Protein AF-0000000082077411 (afdb_homodimer)

Secondary structure (DSSP, 8-state):
--HHHHHHHHHHHHHHHHHHHHHHHHH----HHHHHHHHHHHHHHHHHHIIIIIHHHHHHHHHHHHHHHHHTTSGGGGGS-S----S-------------S-HHHHHHHHHHHHHHHHHHHHHHHHHHH-S-TTS---HHHHHHHHHHHHHHHHHHHHHHHHHHHTT-HHHHHHHHHHHHHHHHHHHHHHHHHHHHTT--HHHHHHHHHHHHHHHHHHHHHHHHHHHHH-SSHHHHHHHHHHHHHHHHHHHHHHHHHHHHHHHHHHHHHS-TT--STHHHHHHHHHHHHHHHHHHHHHHHHHHGGG-/--HHHHHHHHHHHHHHHHHHHHHHHHH----HHHHHHHHHHHHHHHHHHIIIIIHHHHHHHHHHHHHHHHHTTSSGGGGS-S----S--------S----S-HHHHHHHHHHHHHHHHHHHHHHHHHHH-S-TTS---HHHHHHHHHHHHHHHHHHHHHHHHHHHTT-HHHHHHHHHHHHHHHHHHHHHHHHHHHHTT--HHHHHHHHHHHHHHHHHHHHHHHHHHHHH-SSHHHHHHHHHHHHHHHHHHHHHHHHHTHHHHHHHHHHHS-TT--STHHHHHHHHHHHHHHHHHHHHHHHHHHGGG-

Organism: Oncorhynchus tshawytscha (NCBI:txid74940)

Sequence (614 aa):
MDEAIAIILISGAMFLGCFLLGLIPLLMKLSEKRLQFVSVFGAGLLCGTALAIVLPEGVELLEESWRVSSCSVAPAAANQNASDVGVGQQLQEEDPPSKGLPARFFIGVSLVVGFILMFLVDQISSYCSGHDPRTGMSNRTSITATLGLVIHAAADGVALGTAVASSQVTVQVVVFLAVILHKAPTAFGLVTFLMQAGVEKKQIQKHLLVFSAAAPVLSIGTYFILNACGGSPQNRLSATGVGMLFSAGTFLYVATVHVLPEISSRGQQSSPHLHGTGSGQLEVLESLTLILGAGLPVLLALGLRDDMDEAIAIILISGAMFLGCFLLGLIPLLMKLSEKRLQFVSVFGAGLLCGTALAIVLPEGVELLEESWRVSSCSVAPAAANQNASDVGVGQQLQEEDPPSKGLPARFFIGVSLVVGFILMFLVDQISSYCSGHDPRTGMSNRTSITATLGLVIHAAADGVALGTAVASSQVTVQVVVFLAVILHKAPTAFGLVTFLMQAGVEKKQIQKHLLVFSAAAPVLSIGTYFILNACGGSPQNRLSATGVGMLFSAGTFLYVATVHVLPEISSRGQQSSPHLHGTGSGQLEVLESLTLILGAGLPVLLALGLRDD

pLDDT: mean 74.46, std 20.49, range [26.95, 95.44]

Nearest PDB structures (foldseek):
  7z6m-assembly1_A-2  TM=7.814E-01  e=2.203E-06  Bordetella bronchiseptica
  6pgi-assembly1_A  TM=8.043E-01  e=4.731E-06  Bordetella bronchiseptica
  7z6n-assembly1_A  TM=7.865E-01  e=4.535E-06  Bordetella bronchiseptica
  5tsa-assembly1_A  TM=7.840E-01  e=1.060E-05  Bordetella bronchiseptica RB50
  8ght-assembly1_B  TM=7.492E-01  e=1.427E-05  Bordetella bronchiseptica

Solvent-accessible surface area (backbone atoms only — not comparable to full-atom values): 30426 Å² total; per-residue (Å²): 128,60,64,67,58,49,47,52,50,52,26,50,49,49,26,51,51,32,41,55,48,25,42,37,71,81,73,42,88,68,62,66,65,60,44,47,51,44,32,34,25,14,20,14,23,26,35,13,32,19,42,26,44,37,33,40,50,13,50,48,32,31,47,50,22,51,49,56,57,61,59,70,66,64,66,74,74,68,73,70,81,82,69,90,72,77,82,79,76,68,72,67,67,69,61,72,70,80,77,56,87,50,67,43,54,56,50,9,47,26,21,44,50,23,27,50,49,50,49,50,40,50,50,55,17,47,65,46,40,70,59,64,67,86,51,66,62,44,76,60,29,58,48,28,46,48,47,30,49,25,52,51,27,27,49,52,6,37,34,51,10,29,27,53,67,66,70,39,66,68,54,32,51,51,50,49,51,23,49,52,42,35,39,32,42,49,34,33,48,52,43,52,50,39,52,73,54,64,50,52,67,71,58,47,50,48,52,45,47,53,36,25,43,28,21,31,52,33,15,51,49,40,32,52,48,48,66,62,69,26,81,44,73,46,52,28,30,34,51,38,9,42,42,24,22,20,30,21,17,32,34,42,44,53,24,38,55,63,38,45,45,60,62,56,48,50,68,62,62,54,64,79,75,79,71,65,85,59,62,66,52,51,52,49,50,47,49,50,38,24,50,49,21,27,44,45,39,45,52,49,59,62,57,60,64,75,107,130,58,66,67,57,50,48,51,50,52,25,47,48,48,26,50,51,31,42,55,46,25,43,37,71,80,73,43,89,67,61,67,64,61,44,48,52,43,31,34,25,13,22,15,22,26,36,13,32,20,42,26,44,38,33,40,50,12,51,49,33,32,46,51,23,52,49,56,57,60,59,68,66,64,63,72,73,66,73,71,82,82,72,88,74,73,82,78,75,67,73,65,67,69,62,68,71,80,78,54,87,49,67,44,53,54,50,8,47,27,22,44,49,23,27,50,48,49,49,52,39,50,49,55,17,48,64,46,41,70,58,66,67,87,51,67,62,44,75,59,30,58,48,28,45,47,48,30,48,26,52,50,26,26,48,53,7,37,33,51,11,26,28,54,66,66,72,40,65,68,53,33,51,52,51,48,53,24,49,53,41,34,38,33,41,49,32,32,47,51,44,52,50,40,52,72,56,64,51,52,68,70,59,47,51,48,53,45,47,52,36,27,43,27,21,31,52,33,14,50,48,41,32,51,48,48,66,62,70,25,79,44,72,45,52,30,30,33,52,39,10,44,42,25,21,19,29,20,17,33,34,42,43,52,22,38,54,64,39,45,45,58,61,55,49,52,69,62,60,54,64,79,74,79,70,66,83,59,63,64,51,51,52,49,50,48,50,49,37,25,50,50,21,28,43,45,40,43,52,49,58,62,57,60,64,74,109

InterPro domains:
  IPR003689 Zinc/iron permease [PF02535] (7-131)
  IPR003689 Zinc/iron permease [PF02535] (141-301)
  IPR045891 Zinc transporter ZIP9 [PTHR16133] (1-303)

Structure (mmCIF, N/CA/C/O backbone):
data_AF-0000000082077411-model_v1
#
loop_
_entity.id
_entity.type
_entity.pdbx_description
1 polymer 'Zinc transporter ZIP9'
#
loop_
_atom_site.group_PDB
_atom_site.id
_atom_site.type_symbol
_atom_site.label_atom_id
_atom_site.label_alt_id
_atom_site.label_comp_id
_atom_site.label_asym_id
_atom_site.label_entity_id
_atom_site.label_seq_id
_atom_site.pdbx_PDB_ins_code
_atom_site.Cartn_x
_atom_site.Cartn_y
_atom_site.Cartn_z
_atom_site.occupancy
_atom_site.B_iso_or_equiv
_atom_site.auth_seq_id
_atom_site.auth_comp_id
_atom_site.auth_asym_id
_atom_site.auth_atom_id
_atom_site.pdbx_PDB_model_num
ATOM 1 N N . MET A 1 1 ? 25.281 14.023 17.328 1 50.5 1 MET A N 1
ATOM 2 C CA . MET A 1 1 ? 26.141 13.492 16.281 1 50.5 1 MET A CA 1
ATOM 3 C C . MET A 1 1 ? 25.844 14.148 14.945 1 50.5 1 MET A C 1
ATOM 5 O O . MET A 1 1 ? 24.688 14.508 14.672 1 50.5 1 MET A O 1
ATOM 9 N N . ASP A 1 2 ? 26.781 14.547 14.25 1 78.06 2 ASP A N 1
ATOM 10 C CA . ASP A 1 2 ? 26.688 15.203 12.953 1 78.06 2 ASP A CA 1
ATOM 11 C C . ASP A 1 2 ? 25.938 14.336 11.945 1 78.06 2 ASP A C 1
ATOM 13 O O . ASP A 1 2 ? 26.172 13.133 11.852 1 78.06 2 ASP A O 1
ATOM 17 N N . GLU A 1 3 ? 24.812 14.68 11.57 1 84.06 3 GLU A N 1
ATOM 18 C CA . GLU A 1 3 ? 23.953 14 10.617 1 84.06 3 GLU A CA 1
ATOM 19 C C . GLU A 1 3 ? 24.75 13.422 9.453 1 84.06 3 GLU A C 1
ATOM 21 O O . GLU A 1 3 ? 24.406 12.375 8.906 1 84.06 3 GLU A O 1
ATOM 26 N N . ALA A 1 4 ? 25.859 14.047 9.18 1 86.19 4 ALA A N 1
ATOM 27 C CA . ALA A 1 4 ? 26.719 13.57 8.094 1 86.19 4 ALA A CA 1
ATOM 28 C C . ALA A 1 4 ? 27.438 12.281 8.484 1 86.19 4 ALA A C 1
ATOM 30 O O . ALA A 1 4 ? 27.547 11.352 7.68 1 86.19 4 ALA A O 1
ATOM 31 N N . ILE A 1 5 ? 27.891 12.25 9.68 1 87 5 ILE A N 1
ATOM 32 C CA . ILE A 1 5 ? 28.562 11.055 10.172 1 87 5 ILE A CA 1
ATOM 33 C C . ILE A 1 5 ? 27.562 9.914 10.312 1 87 5 ILE A C 1
ATOM 35 O O . ILE A 1 5 ? 27.875 8.766 9.992 1 87 5 ILE A O 1
ATOM 39 N N . ALA A 1 6 ? 26.422 10.273 10.734 1 87 6 ALA A N 1
ATOM 40 C CA . ALA A 1 6 ? 25.375 9.266 10.914 1 87 6 ALA A CA 1
ATOM 41 C C . ALA A 1 6 ? 25.047 8.594 9.586 1 87 6 ALA A C 1
ATOM 43 O O . ALA A 1 6 ? 24.938 7.363 9.523 1 87 6 ALA A O 1
ATOM 44 N N . ILE A 1 7 ? 24.906 9.383 8.539 1 90.06 7 ILE A N 1
ATOM 45 C CA . ILE A 1 7 ? 24.516 8.828 7.258 1 90.06 7 ILE A CA 1
ATOM 46 C C . ILE A 1 7 ? 25.625 7.945 6.703 1 90.06 7 ILE A C 1
ATOM 48 O O . ILE A 1 7 ? 25.359 6.91 6.082 1 90.06 7 ILE A O 1
ATOM 52 N N . ILE A 1 8 ? 26.859 8.312 6.93 1 90.56 8 ILE A N 1
ATOM 53 C CA . ILE A 1 8 ? 28 7.539 6.438 1 90.56 8 ILE A CA 1
ATOM 54 C C . ILE A 1 8 ? 28.078 6.215 7.191 1 90.56 8 ILE A C 1
ATOM 56 O O . ILE A 1 8 ? 28.297 5.16 6.586 1 90.56 8 ILE A O 1
ATOM 60 N N . LEU A 1 9 ? 27.859 6.27 8.461 1 88.81 9 LEU A N 1
ATOM 61 C CA . LEU A 1 9 ? 27.922 5.066 9.289 1 88.81 9 LEU A CA 1
ATOM 62 C C . LEU A 1 9 ? 26.781 4.113 8.938 1 88.81 9 LEU A C 1
ATOM 64 O O . LEU A 1 9 ? 27 2.91 8.789 1 88.81 9 LEU A O 1
ATOM 68 N N . ILE A 1 10 ? 25.656 4.695 8.852 1 88.94 10 ILE A N 1
ATOM 69 C CA . ILE A 1 10 ? 24.469 3.893 8.531 1 88.94 10 ILE A CA 1
ATOM 70 C C . ILE A 1 10 ? 24.641 3.27 7.145 1 88.94 10 ILE A C 1
ATOM 72 O O . ILE A 1 10 ? 24.328 2.094 6.945 1 88.94 10 ILE A O 1
ATOM 76 N N . SER A 1 11 ? 25.109 4.07 6.227 1 92 11 SER A N 1
ATOM 77 C CA . SER A 1 11 ? 25.328 3.59 4.867 1 92 11 SER A CA 1
ATOM 78 C C . SER A 1 11 ? 26.391 2.5 4.836 1 92 11 SER A C 1
ATOM 80 O O . SER A 1 11 ? 26.266 1.514 4.109 1 92 11 SER A O 1
ATOM 82 N N . GLY A 1 12 ? 27.406 2.75 5.582 1 90.5 12 GLY A N 1
ATOM 83 C CA . GLY A 1 12 ? 28.438 1.726 5.691 1 90.5 12 GLY A CA 1
ATOM 84 C C . GLY A 1 12 ? 27.922 0.418 6.258 1 90.5 12 GLY A C 1
ATOM 85 O O . GLY A 1 12 ? 28.234 -0.657 5.742 1 90.5 12 GLY A O 1
ATOM 86 N N . ALA A 1 13 ? 27.188 0.523 7.273 1 89.06 13 ALA A N 1
ATOM 87 C CA . ALA A 1 13 ? 26.578 -0.658 7.887 1 89.06 13 ALA A CA 1
ATOM 88 C C . ALA A 1 13 ? 25.672 -1.384 6.898 1 89.06 13 ALA A C 1
ATOM 90 O O . ALA A 1 13 ? 25.656 -2.615 6.844 1 89.06 13 ALA A O 1
ATOM 91 N N . MET A 1 14 ? 24.922 -0.621 6.172 1 88.75 14 MET A N 1
ATOM 92 C CA . MET A 1 14 ? 24.031 -1.194 5.172 1 88.75 14 MET A CA 1
ATOM 93 C C . MET A 1 14 ? 24.812 -1.935 4.094 1 88.75 14 MET A C 1
ATOM 95 O O . MET A 1 14 ? 24.422 -3.02 3.664 1 88.75 14 MET A O 1
ATOM 99 N N . PHE A 1 15 ? 25.875 -1.314 3.697 1 90.44 15 PHE A N 1
ATOM 100 C CA . PHE A 1 15 ? 26.719 -1.931 2.68 1 90.44 15 PHE A CA 1
ATOM 101 C C . PHE A 1 15 ? 27.297 -3.244 3.184 1 90.44 15 PHE A C 1
ATOM 103 O O . PHE A 1 15 ? 27.188 -4.277 2.523 1 90.44 15 PHE A O 1
ATOM 110 N N . LEU A 1 16 ? 27.844 -3.197 4.34 1 89.5 16 LEU A N 1
ATOM 111 C CA . LEU A 1 16 ? 28.5 -4.367 4.91 1 89.5 16 LEU A CA 1
ATOM 112 C C . LEU A 1 16 ? 27.5 -5.473 5.203 1 89.5 16 LEU A C 1
ATOM 114 O O . LEU A 1 16 ? 27.75 -6.645 4.91 1 89.5 16 LEU A O 1
ATOM 118 N N . GLY A 1 17 ? 26.438 -5.117 5.773 1 84.81 17 GLY A N 1
ATOM 119 C CA . GLY A 1 17 ? 25.391 -6.098 6.059 1 84.81 17 GLY A CA 1
ATOM 120 C C . GLY A 1 17 ? 24.891 -6.801 4.816 1 84.81 17 GLY A C 1
ATOM 121 O O . GLY A 1 17 ? 24.797 -8.031 4.781 1 84.81 17 GLY A O 1
ATOM 122 N N . CYS A 1 18 ? 24.562 -6.035 3.814 1 85.25 18 CYS A N 1
ATOM 123 C CA . CYS A 1 18 ? 24.031 -6.594 2.576 1 85.25 18 CYS A CA 1
ATOM 124 C C . CYS A 1 18 ? 25.078 -7.441 1.865 1 85.25 18 CYS A C 1
ATOM 126 O O . CYS A 1 18 ? 24.781 -8.523 1.37 1 85.25 18 CYS A O 1
ATOM 128 N N . PHE A 1 19 ? 26.25 -6.965 1.855 1 87.44 19 PHE A N 1
ATOM 129 C CA . PHE A 1 19 ? 27.312 -7.66 1.145 1 87.44 19 PHE A CA 1
ATOM 130 C C . PHE A 1 19 ? 27.688 -8.953 1.858 1 87.44 19 PHE A C 1
ATOM 132 O O . PHE A 1 19 ? 27.828 -10 1.225 1 87.44 19 PHE A O 1
ATOM 139 N N . LEU A 1 20 ? 27.812 -8.914 3.127 1 85.69 20 LEU A N 1
ATOM 140 C CA . LEU A 1 20 ? 28.203 -10.094 3.893 1 85.69 20 LEU A CA 1
ATOM 141 C C . LEU A 1 20 ? 27.094 -11.141 3.895 1 85.69 20 LEU A C 1
ATOM 143 O O . LEU A 1 20 ? 27.359 -12.328 3.732 1 85.69 20 LEU A O 1
ATOM 147 N N . LEU A 1 21 ? 25.953 -10.727 4.035 1 79.44 21 LEU A N 1
ATOM 148 C CA . LEU A 1 21 ? 24.828 -11.656 4.047 1 79.44 21 LEU A CA 1
ATOM 149 C C . LEU A 1 21 ? 24.609 -12.258 2.662 1 79.44 21 LEU A C 1
ATOM 151 O O . LEU A 1 21 ? 24.172 -13.398 2.543 1 79.44 21 LEU A O 1
ATOM 155 N N . GLY A 1 22 ? 24.828 -11.484 1.633 1 79.88 22 GLY A N 1
ATOM 156 C CA . GLY A 1 22 ? 24.719 -11.984 0.271 1 79.88 22 GLY A CA 1
ATOM 157 C C . GLY A 1 22 ? 25.781 -13.008 -0.076 1 79.88 22 GLY A C 1
ATOM 158 O O . GLY A 1 22 ? 25.609 -13.789 -1.016 1 79.88 22 GLY A O 1
ATOM 159 N N . LEU A 1 23 ? 26.844 -13.023 0.713 1 84.19 23 LEU A N 1
ATOM 160 C CA . LEU A 1 23 ? 27.938 -13.953 0.447 1 84.19 23 LEU A CA 1
ATOM 161 C C . LEU A 1 23 ? 27.672 -15.305 1.103 1 84.19 23 LEU A C 1
ATOM 163 O O . LEU A 1 23 ? 28.312 -16.297 0.776 1 84.19 23 LEU A O 1
ATOM 167 N N . ILE A 1 24 ? 26.719 -15.312 1.907 1 78.88 24 ILE A N 1
ATOM 168 C CA . ILE A 1 24 ? 26.469 -16.5 2.713 1 78.88 24 ILE A CA 1
ATOM 169 C C . ILE A 1 24 ? 26.141 -17.688 1.799 1 78.88 24 ILE A C 1
ATOM 171 O O . ILE A 1 24 ? 26.672 -18.781 1.977 1 78.88 24 ILE A O 1
ATOM 175 N N . PRO A 1 25 ? 25.297 -17.547 0.804 1 72.62 25 PRO A N 1
ATOM 176 C CA . PRO A 1 25 ? 24.984 -18.672 -0.078 1 72.62 25 PRO A CA 1
ATOM 177 C C . PRO A 1 25 ? 26.203 -19.172 -0.846 1 72.62 25 PRO A C 1
ATOM 179 O O . PRO A 1 25 ? 26.234 -20.312 -1.303 1 72.62 25 PRO A O 1
ATOM 182 N N . LEU A 1 26 ? 27.141 -18.297 -1.004 1 74.06 26 LEU A N 1
ATOM 183 C CA . LEU A 1 26 ? 28.375 -18.703 -1.687 1 74.06 26 LEU A CA 1
ATOM 184 C C . LEU A 1 26 ? 29.25 -19.547 -0.766 1 74.06 26 LEU A C 1
ATOM 186 O O . LEU A 1 26 ? 30.094 -20.312 -1.236 1 74.06 26 LEU A O 1
ATOM 190 N N . LEU A 1 27 ? 28.953 -19.328 0.618 1 75.06 27 LEU A N 1
ATOM 191 C CA . LEU A 1 27 ? 29.859 -19.969 1.574 1 75.06 27 LEU A CA 1
ATOM 192 C C . LEU A 1 27 ? 29.188 -21.141 2.266 1 75.06 27 LEU A C 1
ATOM 194 O O . LEU A 1 27 ? 29.844 -22.109 2.662 1 75.06 27 LEU A O 1
ATOM 198 N N . MET A 1 28 ? 27.844 -20.953 2.658 1 71.94 28 MET A N 1
ATOM 199 C CA . MET A 1 28 ? 27.156 -22 3.398 1 71.94 28 MET A CA 1
ATOM 200 C C . MET A 1 28 ? 25.719 -22.141 2.92 1 71.94 28 MET A C 1
ATOM 202 O O . MET A 1 28 ? 25.156 -21.203 2.34 1 71.94 28 MET A O 1
ATOM 206 N N . LYS A 1 29 ? 25.203 -23.344 3.053 1 64.81 29 LYS A N 1
ATOM 207 C CA . LYS A 1 29 ? 23.797 -23.625 2.732 1 64.81 29 LYS A CA 1
ATOM 208 C C . LYS A 1 29 ? 22.875 -23.172 3.869 1 64.81 29 LYS A C 1
ATOM 210 O O . LYS A 1 29 ? 22.922 -23.734 4.965 1 64.81 29 LYS A O 1
ATOM 215 N N . LEU A 1 30 ? 22.547 -21.953 3.885 1 65.31 30 LEU A N 1
ATOM 216 C CA . LEU A 1 30 ? 21.531 -21.562 4.871 1 65.31 30 LEU A CA 1
ATOM 217 C C . LEU A 1 30 ? 20.188 -22.188 4.539 1 65.31 30 LEU A C 1
ATOM 219 O O . LEU A 1 30 ? 19.859 -22.391 3.367 1 65.31 30 LEU A O 1
ATOM 223 N N . SER A 1 31 ? 19.5 -22.547 5.727 1 69.81 31 SER A N 1
ATOM 224 C CA . SER A 1 31 ? 18.188 -23.172 5.531 1 69.81 31 SER A CA 1
ATOM 225 C C . SER A 1 31 ? 17.234 -22.203 4.828 1 69.81 31 SER A C 1
ATOM 227 O O . SER A 1 31 ? 17.109 -21.047 5.211 1 69.81 31 SER A O 1
ATOM 229 N N . GLU A 1 32 ? 16.75 -22.516 3.762 1 70.25 32 GLU A N 1
ATOM 230 C CA . GLU A 1 32 ? 15.758 -21.797 2.967 1 70.25 32 GLU A CA 1
ATOM 231 C C . GLU A 1 32 ? 14.57 -21.359 3.824 1 70.25 32 GLU A C 1
ATOM 233 O O . GLU A 1 32 ? 14.031 -20.281 3.633 1 70.25 32 GLU A O 1
ATOM 238 N N . LYS A 1 33 ? 14.359 -22.156 4.852 1 75 33 LYS A N 1
ATOM 239 C CA . LYS A 1 33 ? 13.211 -21.875 5.699 1 75 33 LYS A CA 1
ATOM 240 C C . LYS A 1 33 ? 13.445 -20.641 6.57 1 75 33 LYS A C 1
ATOM 242 O O . LYS A 1 33 ? 12.562 -19.812 6.727 1 75 33 LYS A O 1
ATOM 247 N N . ARG A 1 34 ? 14.625 -20.578 7.059 1 77.69 34 ARG A N 1
ATOM 248 C CA . ARG A 1 34 ? 14.945 -19.453 7.922 1 77.69 34 ARG A CA 1
ATOM 249 C C . ARG A 1 34 ? 14.953 -18.156 7.129 1 77.69 34 ARG A C 1
ATOM 251 O O . ARG A 1 34 ? 14.484 -17.125 7.613 1 77.69 34 ARG A O 1
ATOM 258 N N . LEU A 1 35 ? 15.375 -18.203 5.965 1 76.88 35 LEU A N 1
ATOM 259 C CA . LEU A 1 35 ? 15.453 -17 5.141 1 76.88 35 LEU A CA 1
ATOM 260 C C . LEU A 1 35 ? 14.062 -16.547 4.711 1 76.88 35 LEU A C 1
ATOM 262 O O . LEU A 1 35 ? 13.82 -15.344 4.555 1 76.88 35 LEU A O 1
ATOM 266 N N . GLN A 1 36 ? 13.289 -17.547 4.621 1 77.25 36 GLN A N 1
ATOM 267 C CA . GLN A 1 36 ? 11.914 -17.219 4.266 1 77.25 36 GLN A CA 1
ATOM 268 C C . GLN A 1 36 ? 11.227 -16.438 5.391 1 77.25 36 GLN A C 1
ATOM 270 O O . GLN A 1 36 ? 10.484 -15.484 5.137 1 77.25 36 GLN A O 1
ATOM 275 N N . PHE A 1 37 ? 11.516 -16.844 6.574 1 81.62 37 PHE A N 1
ATOM 276 C CA . PHE A 1 37 ? 10.922 -16.156 7.715 1 81.62 37 PHE A CA 1
ATOM 277 C C . PHE A 1 37 ? 11.469 -14.734 7.848 1 81.62 37 PHE A C 1
ATOM 279 O O . PHE A 1 37 ? 10.727 -13.805 8.156 1 81.62 37 PHE A O 1
ATOM 286 N N . VAL A 1 38 ? 12.711 -14.617 7.598 1 82.44 38 VAL A N 1
ATOM 287 C CA . VAL A 1 38 ? 13.336 -13.297 7.656 1 82.44 38 VAL A CA 1
ATOM 288 C C . VAL A 1 38 ? 12.75 -12.398 6.562 1 82.44 38 VAL A C 1
ATOM 290 O O . VAL A 1 38 ? 12.5 -11.211 6.789 1 82.44 38 VAL A O 1
ATOM 293 N N . SER A 1 39 ? 12.453 -12.984 5.484 1 81.69 39 SER A N 1
ATOM 294 C CA . SER A 1 39 ? 11.898 -12.242 4.355 1 81.69 39 SER A CA 1
ATOM 295 C C . SER A 1 39 ? 10.484 -11.75 4.656 1 81.69 39 SER A C 1
ATOM 297 O O . SER A 1 39 ? 10.156 -10.594 4.402 1 81.69 39 SER A O 1
ATOM 299 N N . VAL A 1 40 ? 9.758 -12.68 5.254 1 83.5 40 VAL A N 1
ATOM 300 C CA . VAL A 1 40 ? 8.375 -12.352 5.566 1 83.5 40 VAL A CA 1
ATOM 301 C C . VAL A 1 40 ? 8.328 -11.305 6.676 1 83.5 40 VAL A C 1
ATOM 303 O O . VAL A 1 40 ? 7.539 -10.359 6.617 1 83.5 40 VAL A O 1
ATOM 306 N N . PHE A 1 41 ? 9.172 -11.453 7.602 1 87.31 41 PHE A N 1
ATOM 307 C CA . PHE A 1 41 ? 9.266 -10.477 8.68 1 87.31 41 PHE A CA 1
ATOM 308 C C . PHE A 1 41 ? 9.703 -9.117 8.148 1 87.31 41 PHE A C 1
ATOM 310 O O . PHE A 1 41 ? 9.141 -8.086 8.523 1 87.31 41 PHE A O 1
ATOM 317 N N . GLY A 1 42 ? 10.719 -9.148 7.344 1 86.12 42 GLY A N 1
ATOM 318 C CA . GLY A 1 42 ? 11.203 -7.918 6.727 1 86.12 42 GLY A CA 1
ATOM 319 C C . GLY A 1 42 ? 10.141 -7.207 5.906 1 86.12 42 GLY A C 1
ATOM 320 O O . GLY A 1 42 ? 10.031 -5.98 5.957 1 86.12 42 GLY A O 1
ATOM 321 N N . ALA A 1 43 ? 9.375 -7.953 5.176 1 85.12 43 ALA A N 1
ATOM 322 C CA . ALA A 1 43 ? 8.297 -7.387 4.375 1 85.12 43 ALA A CA 1
ATOM 323 C C . ALA A 1 43 ? 7.238 -6.734 5.262 1 85.12 43 ALA A C 1
ATOM 325 O O . ALA A 1 43 ? 6.75 -5.645 4.953 1 85.12 43 ALA A O 1
ATOM 326 N N . GLY A 1 44 ? 6.883 -7.469 6.355 1 87.88 44 GLY A N 1
ATOM 327 C CA . GLY A 1 44 ? 5.969 -6.883 7.32 1 87.88 44 GLY A CA 1
ATOM 328 C C . GLY A 1 44 ? 6.488 -5.598 7.938 1 87.88 44 GLY A C 1
ATOM 329 O O . GLY A 1 44 ? 5.75 -4.621 8.062 1 87.88 44 GLY A O 1
ATOM 330 N N . LEU A 1 45 ? 7.695 -5.629 8.25 1 90.06 45 LEU A N 1
ATOM 331 C CA . LEU A 1 45 ? 8.32 -4.453 8.844 1 90.06 45 LEU A CA 1
ATOM 332 C C . LEU A 1 45 ? 8.312 -3.285 7.859 1 90.06 45 LEU A C 1
ATOM 334 O O . LEU A 1 45 ? 8.062 -2.143 8.25 1 90.06 45 LEU A O 1
ATOM 338 N N . LEU A 1 46 ? 8.594 -3.586 6.672 1 90.44 46 LEU A N 1
ATOM 339 C CA . LEU A 1 46 ? 8.602 -2.562 5.633 1 90.44 46 LEU A CA 1
ATOM 340 C C . LEU A 1 46 ? 7.219 -1.944 5.465 1 90.44 46 LEU A C 1
ATOM 342 O O . LEU A 1 46 ? 7.086 -0.722 5.375 1 90.44 46 LEU A O 1
ATOM 346 N N . CYS A 1 47 ? 6.254 -2.771 5.453 1 90.5 47 CYS A N 1
ATOM 347 C CA . CYS A 1 47 ? 4.875 -2.314 5.316 1 90.5 47 CYS A CA 1
ATOM 348 C C . CYS A 1 47 ? 4.469 -1.448 6.504 1 90.5 47 CYS A C 1
ATOM 350 O O . CYS A 1 47 ? 3.969 -0.337 6.324 1 90.5 47 CYS A O 1
ATOM 352 N N . GLY A 1 48 ? 4.691 -1.972 7.676 1 92.19 48 GLY A N 1
ATOM 353 C CA . GLY A 1 48 ? 4.379 -1.216 8.875 1 92.19 48 GLY A CA 1
ATOM 354 C C . GLY A 1 48 ? 5.129 0.099 8.969 1 92.19 48 GLY A C 1
ATOM 355 O O . GLY A 1 48 ? 4.562 1.115 9.375 1 92.19 48 GLY A O 1
ATOM 356 N N . THR A 1 49 ? 6.359 0.097 8.633 1 91.19 49 THR A N 1
ATOM 357 C CA . THR A 1 49 ? 7.18 1.303 8.648 1 91.19 49 THR A CA 1
ATOM 358 C C . THR A 1 49 ? 6.668 2.326 7.641 1 91.19 49 THR A C 1
ATOM 360 O O . THR A 1 49 ? 6.586 3.518 7.945 1 91.19 49 THR A O 1
ATOM 363 N N . ALA A 1 50 ? 6.316 1.848 6.453 1 93.31 50 ALA A N 1
ATOM 364 C CA . ALA A 1 50 ? 5.797 2.736 5.418 1 93.31 50 ALA A CA 1
ATOM 365 C C . ALA A 1 50 ? 4.508 3.418 5.871 1 93.31 50 ALA A C 1
ATOM 367 O O . ALA A 1 50 ? 4.371 4.637 5.758 1 93.31 50 ALA A O 1
ATOM 368 N N . LEU A 1 51 ? 3.645 2.66 6.512 1 93.5 51 LEU A N 1
ATOM 369 C CA . LEU A 1 51 ? 2.303 3.143 6.816 1 93.5 51 LEU A CA 1
ATOM 370 C C . LEU A 1 51 ? 2.285 3.883 8.148 1 93.5 51 LEU A C 1
ATOM 372 O O . LEU A 1 51 ? 1.595 4.895 8.297 1 93.5 51 LEU A O 1
ATOM 376 N N . ALA A 1 52 ? 3.082 3.426 9.109 1 92.69 52 ALA A N 1
ATOM 377 C CA . ALA A 1 52 ? 2.914 3.92 10.477 1 92.69 52 ALA A CA 1
ATOM 378 C C . ALA A 1 52 ? 3.951 4.992 10.797 1 92.69 52 ALA A C 1
ATOM 380 O O . ALA A 1 52 ? 3.781 5.762 11.75 1 92.69 52 ALA A O 1
ATOM 381 N N . ILE A 1 53 ? 4.98 5.008 10.055 1 90.69 53 ILE A N 1
ATOM 382 C CA . ILE A 1 53 ? 6.055 5.906 10.461 1 90.69 53 ILE A CA 1
ATOM 383 C C . ILE A 1 53 ? 6.418 6.836 9.305 1 90.69 53 ILE A C 1
ATOM 385 O O . ILE A 1 53 ? 6.25 8.055 9.406 1 90.69 53 ILE A O 1
ATOM 389 N N . VAL A 1 54 ? 6.812 6.301 8.18 1 91.38 54 VAL A N 1
ATOM 390 C CA . VAL A 1 54 ? 7.359 7.082 7.078 1 91.38 54 VAL A CA 1
ATOM 391 C C . VAL A 1 54 ? 6.27 7.969 6.484 1 91.38 54 VAL A C 1
ATOM 393 O O . VAL A 1 54 ? 6.484 9.164 6.262 1 91.38 54 VAL A O 1
ATOM 396 N N . LEU A 1 55 ? 5.117 7.383 6.273 1 93.25 55 LEU A N 1
ATOM 397 C CA . LEU A 1 55 ? 4.016 8.102 5.648 1 93.25 55 LEU A CA 1
ATOM 398 C C . LEU A 1 55 ? 3.551 9.258 6.531 1 93.25 55 LEU A C 1
ATOM 400 O O . LEU A 1 55 ? 3.527 10.406 6.09 1 93.25 55 LEU A O 1
ATOM 404 N N . PRO A 1 56 ? 3.232 9.062 7.805 1 90.62 56 PRO A N 1
ATOM 405 C CA . PRO A 1 56 ? 2.799 10.172 8.656 1 90.62 56 PRO A CA 1
ATOM 406 C C . PRO A 1 56 ? 3.871 11.242 8.812 1 90.62 56 PRO A C 1
ATOM 408 O O . PRO A 1 56 ? 3.559 12.438 8.836 1 90.62 56 PRO A O 1
ATOM 411 N N . GLU A 1 57 ? 5.102 10.82 8.898 1 89.62 57 GLU A N 1
ATOM 412 C CA . GLU A 1 57 ? 6.195 11.781 9.016 1 89.62 57 GLU A CA 1
ATOM 413 C C . GLU A 1 57 ? 6.316 12.633 7.754 1 89.62 57 GLU A C 1
ATOM 415 O O . GLU A 1 57 ? 6.523 13.844 7.832 1 89.62 57 GLU A O 1
ATOM 420 N N . GLY A 1 58 ? 6.25 11.969 6.629 1 92 58 GLY A N 1
ATOM 421 C CA . GLY A 1 58 ? 6.293 12.703 5.375 1 92 58 GLY A CA 1
ATOM 422 C C . GLY A 1 58 ? 5.18 13.727 5.242 1 92 58 GLY A C 1
ATOM 423 O O . GLY A 1 58 ? 5.406 14.844 4.77 1 92 58 GLY A O 1
ATOM 424 N N . VAL A 1 59 ? 3.99 13.391 5.656 1 91 59 VAL A N 1
ATOM 425 C CA . VAL A 1 59 ? 2.84 14.289 5.602 1 91 59 VAL A CA 1
ATOM 426 C C . VAL A 1 59 ? 3.074 15.484 6.52 1 91 59 VAL A C 1
ATOM 428 O O . VAL A 1 59 ? 2.807 16.625 6.137 1 91 59 VAL A O 1
ATOM 431 N N . GLU A 1 60 ? 3.564 15.203 7.641 1 88.12 60 GLU A N 1
ATOM 432 C CA . GLU A 1 60 ? 3.809 16.266 8.609 1 88.12 60 GLU A CA 1
ATOM 433 C C . GLU A 1 60 ? 4.836 17.266 8.086 1 88.12 60 GLU A C 1
ATOM 435 O O . GLU A 1 60 ? 4.656 18.484 8.219 1 88.12 60 GLU A O 1
ATOM 440 N N . LEU A 1 61 ? 5.898 16.797 7.57 1 88 61 LEU A N 1
ATOM 441 C CA . LEU A 1 61 ? 6.949 17.656 7.047 1 88 61 LEU A CA 1
ATOM 442 C C . LEU A 1 61 ? 6.43 18.516 5.898 1 88 61 LEU A C 1
ATOM 444 O O . LEU A 1 61 ? 6.758 19.703 5.805 1 88 61 LEU A O 1
ATOM 448 N N . LEU A 1 62 ? 5.648 17.891 5.082 1 88.81 62 LEU A N 1
ATOM 449 C CA . LEU A 1 62 ? 5.078 18.609 3.953 1 88.81 62 LEU A CA 1
ATOM 450 C C . LEU A 1 62 ? 4.102 19.688 4.43 1 88.81 62 LEU A C 1
ATOM 452 O O . LEU A 1 62 ? 4.102 20.797 3.912 1 88.81 62 LEU A O 1
ATOM 456 N N . GLU A 1 63 ? 3.322 19.375 5.434 1 85.69 63 GLU A N 1
ATOM 457 C CA . GLU A 1 63 ? 2.373 20.328 5.984 1 85.69 63 GLU A CA 1
ATOM 458 C C . GLU A 1 63 ? 3.094 21.484 6.68 1 85.69 63 GLU A C 1
ATOM 460 O O . GLU A 1 63 ? 2.664 22.641 6.594 1 85.69 63 GLU A O 1
ATOM 465 N N . GLU A 1 64 ? 4.066 21.094 7.387 1 84.44 64 GLU A N 1
ATOM 466 C CA . GLU A 1 64 ? 4.855 22.125 8.055 1 84.44 64 GLU A CA 1
ATOM 467 C C . GLU A 1 64 ? 5.473 23.094 7.047 1 84.44 64 GLU A C 1
ATOM 469 O O . GLU A 1 64 ? 5.551 24.297 7.301 1 84.44 64 GLU A O 1
ATOM 474 N N . SER A 1 65 ? 5.883 22.562 5.957 1 84.75 65 SER A N 1
ATOM 475 C CA . SER A 1 65 ? 6.453 23.422 4.922 1 84.75 65 SER A CA 1
ATOM 476 C C . SER A 1 65 ? 5.418 24.406 4.387 1 84.75 65 SER A C 1
ATOM 478 O O . SER A 1 65 ? 5.754 25.547 4.043 1 84.75 65 SER A O 1
ATOM 480 N N . TRP A 1 66 ? 4.199 24 4.328 1 79.38 66 TRP A N 1
ATOM 481 C CA . TRP A 1 66 ? 3.129 24.844 3.816 1 79.38 66 TRP A CA 1
ATOM 482 C C . TRP A 1 66 ? 2.705 25.875 4.855 1 79.38 66 TRP A C 1
ATOM 484 O O . TRP A 1 66 ? 2.369 27.016 4.512 1 79.38 66 TRP A O 1
ATOM 494 N N . ARG A 1 67 ? 2.76 25.547 6.121 1 76.38 67 ARG A N 1
ATOM 495 C CA . ARG A 1 67 ? 2.438 26.484 7.195 1 76.38 67 ARG A CA 1
ATOM 496 C C . ARG A 1 67 ? 3.471 27.609 7.277 1 76.38 67 ARG A C 1
ATOM 498 O O . ARG A 1 67 ? 3.119 28.766 7.473 1 76.38 67 ARG A O 1
ATOM 505 N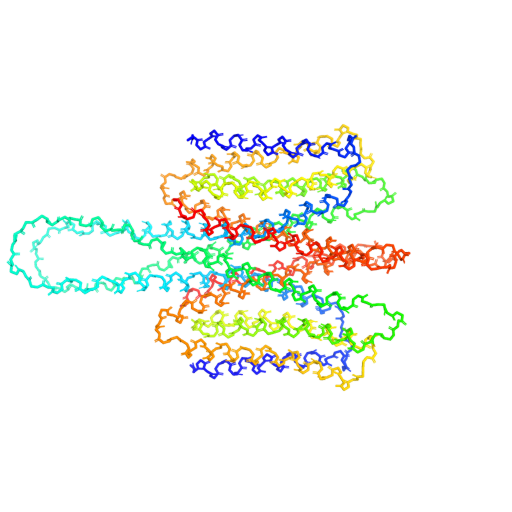 N . VAL A 1 68 ? 4.66 27.234 7.195 1 68.62 68 VAL A N 1
ATOM 506 C CA . VAL A 1 68 ? 5.73 28.234 7.266 1 68.62 68 VAL A CA 1
ATOM 507 C C . VAL A 1 68 ? 5.629 29.188 6.086 1 68.62 68 VAL A C 1
ATOM 509 O O . VAL A 1 68 ? 5.883 30.391 6.227 1 68.62 68 VAL A O 1
ATOM 512 N N . SER A 1 69 ? 5.102 28.688 5.004 1 65.06 69 SER A N 1
ATOM 513 C CA . SER A 1 69 ? 4.922 29.531 3.83 1 65.06 69 SER A CA 1
ATOM 514 C C . SER A 1 69 ? 3.781 30.516 4.031 1 65.06 69 SER A C 1
ATOM 516 O O . SER A 1 69 ? 3.867 31.672 3.596 1 65.06 69 SER A O 1
ATOM 518 N N . SER A 1 70 ? 2.713 30.109 4.727 1 60.12 70 SER A N 1
ATOM 519 C CA . SER A 1 70 ? 1.561 30.984 4.945 1 60.12 70 SER A CA 1
ATOM 520 C C . SER A 1 70 ? 1.869 32.062 5.98 1 60.12 70 SER A C 1
ATOM 522 O O . SER A 1 70 ? 1.357 33.188 5.887 1 60.12 70 SER A O 1
ATOM 524 N N . CYS A 1 71 ? 2.648 31.844 7.055 1 54.06 71 CYS A N 1
ATOM 525 C CA . CYS A 1 71 ? 2.986 32.844 8.07 1 54.06 71 CYS A CA 1
ATOM 526 C C . CYS A 1 71 ? 4.004 33.844 7.539 1 54.06 71 CYS A C 1
ATOM 528 O O . CYS A 1 71 ? 4.086 34.969 8.023 1 54.06 71 CYS A O 1
ATOM 530 N N . SER A 1 72 ? 4.832 33.531 6.809 1 50.25 72 SER A N 1
ATOM 531 C CA . SER A 1 72 ? 5.832 34.5 6.332 1 50.25 72 SER A CA 1
ATOM 532 C C . SER A 1 72 ? 5.207 35.531 5.43 1 50.25 72 SER A C 1
ATOM 534 O O . SER A 1 72 ? 5.816 36.594 5.164 1 50.25 72 SER A O 1
ATOM 536 N N . VAL A 1 73 ? 3.957 35.469 4.988 1 45.12 73 VAL A N 1
ATOM 537 C CA . VAL A 1 73 ? 3.379 36.5 4.16 1 45.12 73 VAL A CA 1
ATOM 538 C C . VAL A 1 73 ? 2.73 37.562 5.051 1 45.12 73 VAL A C 1
ATOM 540 O O . VAL A 1 73 ? 2.498 38.688 4.609 1 45.12 73 VAL A O 1
ATOM 543 N N . ALA A 1 74 ? 2.447 37.531 6.453 1 40.38 74 ALA A N 1
ATOM 544 C CA . ALA A 1 74 ? 1.729 38.594 7.18 1 40.38 74 ALA A CA 1
ATOM 545 C C . ALA A 1 74 ? 2.648 39.75 7.508 1 40.38 74 ALA A C 1
ATOM 547 O O . ALA A 1 74 ? 2.182 40.844 7.902 1 40.38 74 ALA A O 1
ATOM 548 N N . PRO A 1 75 ? 3.926 39.75 7.676 1 39.47 75 PRO A N 1
ATOM 549 C CA . PRO A 1 75 ? 4.465 40.906 8.398 1 39.47 75 PRO A CA 1
ATOM 550 C C . PRO A 1 75 ? 4.312 42.219 7.617 1 39.47 75 PRO A C 1
ATOM 552 O O . PRO A 1 75 ? 4.445 43.312 8.188 1 39.47 75 PRO A O 1
ATOM 555 N N . ALA A 1 76 ? 4.52 42.281 6.371 1 39.44 76 ALA A N 1
ATOM 556 C CA . ALA A 1 76 ? 5.051 43.562 5.953 1 39.44 76 ALA A CA 1
ATOM 557 C C . ALA A 1 76 ? 3.977 44.656 6.012 1 39.44 76 ALA A C 1
ATOM 559 O O . ALA A 1 76 ? 4.273 45.844 5.875 1 39.44 76 ALA A O 1
ATOM 560 N N . ALA A 1 77 ? 2.65 44.375 5.988 1 37.72 77 ALA A N 1
ATOM 561 C CA . ALA A 1 77 ? 1.876 45.562 5.695 1 37.72 77 ALA A CA 1
ATOM 562 C C . ALA A 1 77 ? 1.679 46.406 6.949 1 37.72 77 ALA A C 1
ATOM 564 O O . ALA A 1 77 ? 1.058 47.469 6.898 1 37.72 77 ALA A O 1
ATOM 565 N N . ALA A 1 78 ? 2.129 45.938 8.164 1 35.47 78 ALA A N 1
ATOM 566 C CA . ALA A 1 78 ? 1.632 46.781 9.25 1 35.47 78 ALA A CA 1
ATOM 567 C C . ALA A 1 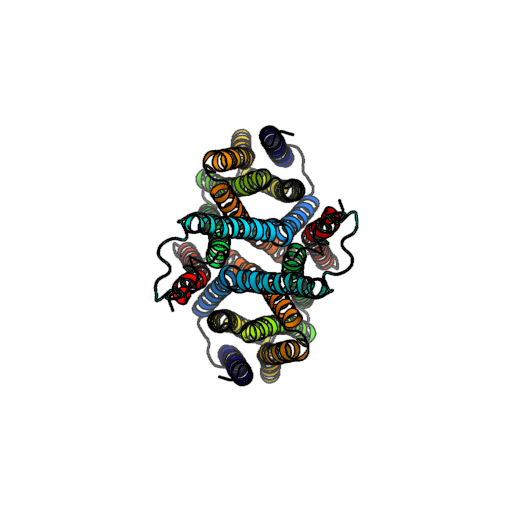78 ? 2.434 48.062 9.352 1 35.47 78 ALA A C 1
ATOM 569 O O . ALA A 1 78 ? 2.107 48.938 10.156 1 35.47 78 ALA A O 1
ATOM 570 N N . ASN A 1 79 ? 3.625 48.156 8.82 1 33.25 79 ASN A N 1
ATOM 571 C CA . ASN A 1 79 ? 4.312 49.344 9.312 1 33.25 79 ASN A CA 1
ATOM 572 C C . ASN A 1 79 ? 3.834 50.594 8.602 1 33.25 79 ASN A C 1
ATOM 574 O O . ASN A 1 79 ? 4.523 51.625 8.602 1 33.25 79 ASN A O 1
ATOM 578 N N . GLN A 1 80 ? 2.957 50.562 7.574 1 31.3 80 GLN A N 1
ATOM 579 C CA . GLN A 1 80 ? 2.752 51.906 7.066 1 31.3 80 GLN A CA 1
ATOM 580 C C . GLN A 1 80 ? 2.029 52.781 8.094 1 31.3 80 GLN A C 1
ATOM 582 O O . GLN A 1 80 ? 1.166 52.281 8.828 1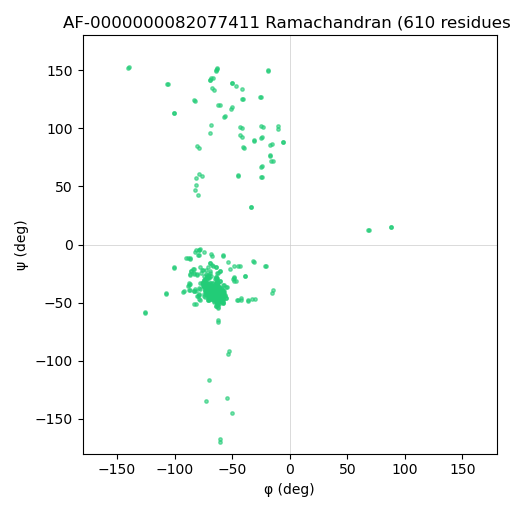 31.3 80 GLN A O 1
ATOM 587 N N . ASN A 1 81 ? 2.463 54.094 8.375 1 31.94 81 ASN A N 1
ATOM 588 C CA . ASN A 1 81 ? 2.135 55.25 9.172 1 31.94 81 ASN A CA 1
ATOM 589 C C . ASN A 1 81 ? 0.65 55.594 9.086 1 31.94 81 ASN A C 1
ATOM 591 O O . ASN A 1 81 ? 0.028 55.406 8.031 1 31.94 81 ASN A O 1
ATOM 595 N N . ALA A 1 82 ? -0.146 55.938 10.172 1 34.34 82 ALA A N 1
ATOM 596 C CA . ALA A 1 82 ? -1.466 56.312 10.656 1 34.34 82 ALA A CA 1
ATOM 597 C C . ALA A 1 82 ? -2 57.531 9.875 1 34.34 82 ALA A C 1
ATOM 599 O O . ALA A 1 82 ? -3.02 58.125 10.242 1 34.34 82 ALA A O 1
ATOM 600 N N . SER A 1 83 ? -1.096 58.312 9.078 1 31.88 83 SER A N 1
ATOM 601 C CA . SER A 1 83 ? -1.714 59.625 8.922 1 31.88 83 SER A CA 1
ATOM 602 C C . SER A 1 83 ? -3.137 59.531 8.383 1 31.88 83 SER A C 1
ATOM 604 O O . SER A 1 83 ? -4.051 60.188 8.875 1 31.88 83 SER A O 1
ATOM 606 N N . ASP A 1 84 ? -3.26 59.656 7.016 1 31.11 84 ASP A N 1
ATOM 607 C CA . ASP A 1 84 ? -4.477 60.156 6.391 1 31.11 84 ASP A CA 1
ATOM 608 C C . ASP A 1 84 ? -5.625 59.156 6.543 1 31.11 84 ASP A C 1
ATOM 610 O O . ASP A 1 84 ? -5.535 58.031 6.074 1 31.11 84 ASP A O 1
ATOM 614 N N . VAL A 1 85 ? -6.5 59.281 7.531 1 30.98 85 VAL A N 1
ATOM 615 C CA . VAL A 1 85 ? -7.609 58.625 8.211 1 30.98 85 VAL A CA 1
ATOM 616 C C . VAL A 1 85 ? -8.664 58.188 7.191 1 30.98 85 VAL A C 1
ATOM 618 O O . VAL A 1 85 ? -9.773 57.781 7.562 1 30.98 85 VAL A O 1
ATOM 621 N N . GLY A 1 86 ? -8.641 58.875 5.91 1 27.28 86 GLY A N 1
ATOM 622 C CA . GLY A 1 86 ? -9.977 58.844 5.324 1 27.28 86 GLY A CA 1
ATOM 623 C C . GLY A 1 86 ? -10.578 57.438 5.305 1 27.28 86 GLY A C 1
ATOM 624 O O . GLY A 1 86 ? -9.914 56.469 5.672 1 27.28 86 GLY A O 1
ATOM 625 N N . VAL A 1 87 ? -11.391 57.188 4.168 1 28.12 87 VAL A N 1
ATOM 626 C CA . VAL A 1 87 ? -12.641 56.5 3.887 1 28.12 87 VAL A CA 1
ATOM 627 C C . VAL A 1 87 ? -12.438 55 4.02 1 28.12 87 VAL A C 1
ATOM 629 O O . VAL A 1 87 ? -13.141 54.344 4.781 1 28.12 87 VAL A O 1
ATOM 632 N N . GLY A 1 88 ? -12.648 54.312 2.799 1 27.34 88 GLY A N 1
ATOM 633 C CA . GLY A 1 88 ? -13.359 53.094 2.422 1 27.34 88 GLY A CA 1
ATOM 634 C C . GLY A 1 88 ? -12.562 51.812 2.67 1 27.34 88 GLY A C 1
ATOM 635 O O . GLY A 1 88 ? -11.633 51.5 1.918 1 27.34 88 GLY A O 1
ATOM 636 N N . GLN A 1 89 ? -12.07 51.656 3.783 1 28.02 89 GLN A N 1
ATOM 637 C CA . GLN A 1 89 ? -11.258 50.469 4.043 1 28.02 89 GLN A CA 1
ATOM 638 C C . GLN A 1 89 ? -11.914 49.188 3.496 1 28.02 89 GLN A C 1
ATOM 640 O O . GLN A 1 89 ? -12.898 48.719 4.055 1 28.02 89 GLN A O 1
ATOM 645 N N . GLN A 1 90 ? -12.133 49.25 2.125 1 27.7 90 GLN A N 1
ATOM 646 C CA . GLN A 1 90 ? -12.625 48.031 1.542 1 27.7 90 GLN A CA 1
ATOM 647 C C . GLN A 1 90 ? -11.922 46.812 2.146 1 27.7 90 GLN A C 1
ATOM 649 O O . GLN A 1 90 ? -10.695 46.719 2.127 1 27.7 90 GLN A O 1
ATOM 654 N N . LEU A 1 91 ? -12.383 46.344 3.25 1 27.89 91 LEU A N 1
ATOM 655 C CA . LEU A 1 91 ? -12.047 45.031 3.768 1 27.89 91 LEU A CA 1
ATOM 656 C C . LEU A 1 91 ? -11.633 44.094 2.637 1 27.89 91 LEU A C 1
ATOM 658 O O . LEU A 1 91 ? -12.453 43.75 1.774 1 27.89 91 LEU A O 1
ATOM 662 N N . GLN A 1 92 ? -10.578 44.5 1.887 1 28.55 92 GLN A N 1
ATOM 663 C CA . GLN A 1 92 ? -10.109 43.5 0.915 1 28.55 92 GLN A CA 1
ATOM 664 C C . GLN A 1 92 ? -10.336 42.094 1.422 1 28.55 92 GLN A C 1
ATOM 666 O O . GLN A 1 92 ? -9.945 41.75 2.543 1 28.55 92 GLN A O 1
ATOM 671 N N . GLU A 1 93 ? -11.469 41.625 1.091 1 30.86 93 GLU A N 1
ATOM 672 C CA . GLU A 1 93 ? -11.781 40.219 1.149 1 30.86 93 GLU A CA 1
ATOM 673 C C . GLU A 1 93 ? -10.516 39.375 1.046 1 30.86 93 GLU A C 1
ATOM 675 O O . GLU A 1 93 ? -9.766 39.469 0.07 1 30.86 93 GLU A O 1
ATOM 680 N N . GLU A 1 94 ? -9.695 39.5 2.096 1 32.16 94 GLU A N 1
ATOM 681 C CA . GLU A 1 94 ? -8.586 38.531 2.139 1 32.16 94 GLU A CA 1
ATOM 682 C C . GLU A 1 94 ? -8.828 37.375 1.199 1 32.16 94 GLU A C 1
ATOM 684 O O . GLU A 1 94 ? -9.891 36.75 1.245 1 32.16 94 GLU A O 1
ATOM 689 N N . ASP A 1 95 ? -8.398 37.656 -0.019 1 32.66 95 ASP A N 1
ATOM 690 C CA . ASP A 1 95 ? -8.391 36.625 -1.047 1 32.66 95 ASP A CA 1
ATOM 691 C C . ASP A 1 95 ? -8.32 35.219 -0.422 1 32.66 95 ASP A C 1
ATOM 693 O O . ASP A 1 95 ? -7.613 35.031 0.566 1 32.66 95 ASP A O 1
ATOM 697 N N . PRO A 1 96 ? -9.422 34.594 -0.391 1 35.56 96 PRO A N 1
ATOM 698 C CA . PRO A 1 96 ? -9.305 33.219 0.065 1 35.56 96 PRO A CA 1
ATOM 699 C C . PRO A 1 96 ? -7.914 32.625 -0.175 1 35.56 96 PRO A C 1
ATOM 701 O O . PRO A 1 96 ? -7.285 32.938 -1.192 1 35.56 96 PRO A O 1
ATOM 704 N N . PRO A 1 97 ? -7.016 32.75 0.82 1 35.44 97 PRO A N 1
ATOM 705 C CA . PRO A 1 97 ? -5.641 32.281 0.62 1 35.44 97 PRO A CA 1
ATOM 706 C C . PRO A 1 97 ? -5.473 31.469 -0.668 1 35.44 97 PRO A C 1
ATOM 708 O O . PRO A 1 97 ? -6.422 30.828 -1.127 1 35.44 97 PRO A O 1
ATOM 711 N N . SER A 1 98 ? -4.934 32.062 -1.692 1 36.16 98 SER A N 1
ATOM 712 C CA . SER A 1 98 ? -4.453 31.469 -2.939 1 36.16 98 SER A CA 1
ATOM 713 C C . SER A 1 98 ? -4.281 29.969 -2.809 1 36.16 98 SER A C 1
ATOM 715 O O . SER A 1 98 ? -3.449 29.484 -2.033 1 36.16 98 SER A O 1
ATOM 717 N N . LYS A 1 99 ? -5.254 29.25 -2.74 1 40.25 99 LYS A N 1
ATOM 718 C CA . LYS A 1 99 ? -5.512 27.828 -2.605 1 40.25 99 LYS A CA 1
ATOM 719 C C . LYS A 1 99 ? -4.445 27 -3.328 1 40.25 99 LYS A C 1
ATOM 721 O O . LYS A 1 99 ? -4.543 26.781 -4.535 1 40.25 99 LYS A O 1
ATOM 726 N N . GLY A 1 100 ? -3.146 27.297 -3.504 1 42.81 100 GLY A N 1
ATOM 727 C CA . GLY A 1 100 ? -2.039 26.531 -4.043 1 42.81 100 GLY A CA 1
ATOM 728 C C . GLY A 1 100 ? -2.303 25.031 -4.055 1 42.81 100 GLY A C 1
ATOM 729 O O . GLY A 1 100 ? -3.314 24.578 -3.521 1 42.81 100 GLY A O 1
ATOM 730 N N . LEU A 1 101 ? -1.664 24.391 -5.062 1 53.28 101 LEU A N 1
ATOM 731 C CA . LEU A 1 101 ? -1.908 22.953 -5.109 1 53.28 101 LEU A CA 1
ATOM 732 C C . LEU A 1 101 ? -1.857 22.344 -3.709 1 53.28 101 LEU A C 1
ATOM 734 O O . LEU A 1 101 ? -0.872 22.516 -2.988 1 53.28 101 LEU A O 1
ATOM 738 N N . PRO A 1 102 ? -2.982 22.172 -2.951 1 63.28 102 PRO A N 1
ATOM 739 C CA . PRO A 1 102 ? -3.094 21.75 -1.553 1 63.28 102 PRO A CA 1
ATOM 740 C C . PRO A 1 102 ? -2.125 20.625 -1.196 1 63.28 102 PRO A C 1
ATOM 742 O O . PRO A 1 102 ? -1.643 19.922 -2.084 1 63.28 102 PRO A O 1
ATOM 745 N N . ALA A 1 103 ? -1.302 20.781 -0.179 1 74.5 103 ALA A N 1
ATOM 746 C CA . ALA A 1 103 ? -0.472 19.766 0.465 1 74.5 103 ALA A CA 1
ATOM 747 C C . ALA A 1 103 ? -1.008 18.359 0.188 1 74.5 103 ALA A C 1
ATOM 749 O O . ALA A 1 103 ? -0.233 17.422 0.019 1 74.5 103 ALA A O 1
ATOM 750 N N . ARG A 1 104 ? -2.297 18.328 -0.223 1 78.44 104 ARG A N 1
ATOM 751 C CA . ARG A 1 104 ? -2.973 17.047 -0.435 1 78.44 104 ARG A CA 1
ATOM 752 C C . ARG A 1 104 ? -2.566 16.422 -1.769 1 78.44 104 ARG A C 1
ATOM 754 O O . ARG A 1 104 ? -2.377 15.211 -1.862 1 78.44 104 ARG A O 1
ATOM 761 N N . PHE A 1 105 ? -2.416 17.266 -2.711 1 81.81 105 PHE A N 1
ATOM 762 C CA . PHE A 1 105 ? -2.066 16.797 -4.043 1 81.81 105 PHE A CA 1
ATOM 763 C C . PHE A 1 105 ? -0.647 16.234 -4.066 1 81.81 105 PHE A C 1
ATOM 765 O O . PHE A 1 105 ? -0.393 15.195 -4.668 1 81.81 105 PHE A O 1
ATOM 772 N N . PHE A 1 106 ? 0.214 16.906 -3.342 1 87.56 106 PHE A N 1
ATOM 773 C CA . PHE A 1 106 ? 1.61 16.5 -3.332 1 87.56 106 PHE A CA 1
ATOM 774 C C . PHE A 1 106 ? 1.783 15.195 -2.549 1 87.56 106 PHE A C 1
ATOM 776 O O . PHE A 1 106 ? 2.645 14.383 -2.875 1 87.56 106 PHE A O 1
ATOM 783 N N . ILE A 1 107 ? 0.976 15.031 -1.553 1 91.12 107 ILE A N 1
ATOM 784 C CA . ILE A 1 107 ? 1.006 13.789 -0.783 1 91.12 107 ILE A CA 1
ATOM 785 C C . ILE A 1 107 ? 0.645 12.617 -1.687 1 91.12 107 ILE A C 1
ATOM 787 O O . ILE A 1 107 ? 1.402 11.648 -1.788 1 91.12 107 ILE A O 1
ATOM 791 N N . GLY A 1 108 ? -0.467 12.789 -2.369 1 91 108 GLY A N 1
ATOM 792 C CA . GLY A 1 108 ? -0.946 11.719 -3.229 1 91 108 GLY A CA 1
ATOM 793 C C . GLY A 1 108 ? -0.026 11.438 -4.402 1 91 108 GLY A C 1
ATOM 794 O O . GLY A 1 108 ? 0.289 10.281 -4.688 1 91 108 GLY A O 1
ATOM 795 N N . VAL A 1 109 ? 0.449 12.422 -5.039 1 92.38 109 VAL A N 1
ATOM 796 C CA . VAL A 1 109 ? 1.277 12.273 -6.234 1 92.38 109 VAL A CA 1
ATOM 797 C C . VAL A 1 109 ? 2.596 11.602 -5.863 1 92.38 109 VAL A C 1
ATOM 799 O O . VAL A 1 109 ? 3.061 10.703 -6.574 1 92.38 109 VAL A O 1
ATOM 802 N N . SER A 1 110 ? 3.195 12.055 -4.793 1 94.44 110 SER A N 1
ATOM 803 C CA . SER A 1 110 ? 4.469 11.477 -4.375 1 94.44 110 SER A CA 1
ATOM 804 C C . SER A 1 110 ? 4.332 9.992 -4.066 1 94.44 110 SER A C 1
ATOM 806 O O . SER A 1 110 ? 5.168 9.188 -4.48 1 94.44 110 SER A O 1
ATOM 808 N N . LEU A 1 111 ? 3.262 9.633 -3.381 1 94.69 111 LEU A N 1
ATOM 809 C CA . LEU A 1 111 ? 3.014 8.242 -3.025 1 94.69 111 LEU A CA 1
ATOM 810 C C . LEU A 1 111 ? 2.805 7.391 -4.273 1 94.69 111 LEU A C 1
ATOM 812 O O . LEU A 1 111 ? 3.414 6.328 -4.414 1 94.69 111 LEU A O 1
ATOM 816 N N . VAL A 1 112 ? 2.002 7.902 -5.195 1 94 112 VAL A N 1
ATOM 817 C CA . VAL A 1 112 ? 1.645 7.148 -6.395 1 94 112 VAL A CA 1
ATOM 818 C C . VAL A 1 112 ? 2.861 7.02 -7.309 1 94 112 VAL A C 1
ATOM 820 O O . VAL A 1 112 ? 3.107 5.953 -7.875 1 94 112 VAL A O 1
ATOM 823 N N . VAL A 1 113 ? 3.582 8.055 -7.434 1 93.75 113 VAL A N 1
ATOM 824 C CA . VAL A 1 113 ? 4.762 8.039 -8.289 1 93.75 113 VAL A CA 1
ATOM 825 C C . VAL A 1 113 ? 5.777 7.027 -7.758 1 93.75 113 VAL A C 1
ATOM 827 O O . VAL A 1 113 ? 6.391 6.285 -8.531 1 93.75 113 VAL A O 1
ATOM 830 N N . GLY A 1 114 ? 6.023 7.074 -6.469 1 92.94 114 GLY A N 1
ATOM 831 C CA . GLY A 1 114 ? 6.895 6.07 -5.883 1 92.94 114 GLY A CA 1
ATOM 832 C C . GLY A 1 114 ? 6.426 4.648 -6.141 1 92.94 114 GLY A C 1
ATOM 833 O O . GLY A 1 114 ? 7.223 3.785 -6.508 1 92.94 114 GLY A O 1
ATOM 834 N N . PHE A 1 115 ? 5.184 4.453 -5.988 1 91.5 115 PHE A N 1
ATOM 835 C CA . PHE A 1 115 ? 4.594 3.137 -6.199 1 91.5 115 PHE A CA 1
ATOM 836 C C . PHE A 1 115 ? 4.742 2.701 -7.652 1 91.5 115 PHE A C 1
ATOM 838 O O . PHE A 1 115 ? 5.172 1.58 -7.93 1 91.5 115 PHE A O 1
ATOM 845 N N . ILE A 1 116 ? 4.41 3.562 -8.555 1 89.5 116 ILE A N 1
ATOM 846 C CA . ILE A 1 116 ? 4.441 3.258 -9.977 1 89.5 116 ILE A CA 1
ATOM 847 C C . ILE A 1 116 ? 5.883 3.035 -10.43 1 89.5 116 ILE A C 1
ATOM 849 O O . ILE A 1 116 ? 6.148 2.184 -11.281 1 89.5 116 ILE A O 1
ATOM 853 N N . LEU A 1 117 ? 6.738 3.764 -9.938 1 89.5 117 LEU A N 1
ATOM 854 C CA . LEU A 1 117 ? 8.141 3.596 -10.297 1 89.5 117 LEU A CA 1
ATOM 855 C C . LEU A 1 117 ? 8.617 2.182 -9.984 1 89.5 117 LEU A C 1
ATOM 857 O O . LEU A 1 117 ? 9.242 1.531 -10.828 1 89.5 117 LEU A O 1
ATOM 861 N N . MET A 1 118 ? 8.367 1.768 -8.82 1 88.69 118 MET A N 1
ATOM 862 C CA . MET A 1 118 ? 8.805 0.43 -8.438 1 88.69 118 MET A CA 1
ATOM 863 C C . MET A 1 118 ? 8.094 -0.636 -9.266 1 88.69 118 MET A C 1
ATOM 865 O O . MET A 1 118 ? 8.68 -1.675 -9.578 1 88.69 118 MET A O 1
ATOM 869 N N . PHE A 1 119 ? 6.906 -0.373 -9.586 1 84.44 119 PHE A N 1
ATOM 870 C CA . PHE A 1 119 ? 6.176 -1.283 -10.461 1 84.44 119 PHE A CA 1
ATOM 871 C C . PHE A 1 119 ? 6.855 -1.388 -11.82 1 84.44 119 PHE A C 1
ATOM 873 O O . PHE A 1 119 ? 7.027 -2.486 -12.352 1 84.44 119 PHE A O 1
ATOM 880 N N . LEU A 1 120 ? 7.191 -0.248 -12.344 1 84.19 120 LEU A N 1
ATOM 881 C CA . LEU A 1 120 ? 7.852 -0.198 -13.648 1 84.19 120 LEU A CA 1
ATOM 882 C C . LEU A 1 120 ? 9.203 -0.897 -13.594 1 84.19 120 LEU A C 1
ATOM 884 O O . LEU A 1 120 ? 9.57 -1.617 -14.531 1 84.19 120 LEU A O 1
ATOM 888 N N . VAL A 1 121 ? 9.922 -0.717 -12.609 1 83.25 121 VAL A N 1
ATOM 889 C CA . VAL A 1 121 ? 11.227 -1.346 -12.43 1 83.25 121 VAL A CA 1
ATOM 890 C C . VAL A 1 121 ? 11.07 -2.863 -12.383 1 83.25 121 VAL A C 1
ATOM 892 O O . VAL A 1 121 ? 11.859 -3.596 -12.984 1 83.25 121 VAL A O 1
ATOM 895 N N . ASP A 1 122 ? 10.086 -3.342 -11.695 1 78.62 122 ASP A N 1
ATOM 896 C CA . ASP A 1 122 ? 9.812 -4.773 -11.586 1 78.62 122 ASP A CA 1
ATOM 897 C C . ASP A 1 122 ? 9.43 -5.363 -12.938 1 78.62 122 ASP A C 1
ATOM 899 O O . ASP A 1 122 ? 9.852 -6.469 -13.281 1 78.62 122 ASP A O 1
ATOM 903 N N . GLN A 1 123 ? 8.633 -4.617 -13.641 1 75.94 123 GLN A N 1
ATOM 904 C CA . GLN A 1 123 ? 8.219 -5.07 -14.961 1 75.94 123 GLN A CA 1
ATOM 905 C C . GLN A 1 123 ? 9.406 -5.168 -15.914 1 75.94 123 GLN A C 1
ATOM 907 O O . GLN A 1 123 ? 9.5 -6.102 -16.719 1 75.94 123 GLN A O 1
ATOM 912 N N . ILE A 1 124 ? 10.219 -4.266 -15.836 1 71.69 124 ILE A N 1
ATOM 913 C CA . ILE A 1 124 ? 11.406 -4.258 -16.688 1 71.69 124 ILE A CA 1
ATOM 914 C C . ILE A 1 124 ? 12.305 -5.43 -16.328 1 71.69 124 ILE A C 1
ATOM 916 O O . ILE A 1 124 ? 12.82 -6.121 -17.203 1 71.69 124 ILE A O 1
ATOM 920 N N . SER A 1 125 ? 12.414 -5.719 -15.047 1 71.44 125 SER A N 1
ATOM 921 C CA . SER A 1 125 ? 13.25 -6.82 -14.586 1 71.44 125 SER A CA 1
ATOM 922 C C . SER A 1 125 ? 12.664 -8.172 -15 1 71.44 125 SER A C 1
ATOM 924 O O . SER A 1 125 ? 13.406 -9.078 -15.383 1 71.44 125 SER A O 1
ATOM 926 N N . SER A 1 126 ? 11.328 -8.328 -14.875 1 68.12 126 SER A N 1
ATOM 927 C CA . SER A 1 126 ? 10.672 -9.578 -15.227 1 68.12 126 SER A CA 1
ATOM 928 C C . SER A 1 126 ? 10.68 -9.812 -16.734 1 68.12 126 SER A C 1
ATOM 930 O O . SER A 1 126 ? 10.844 -10.945 -17.188 1 68.12 126 SER A O 1
ATOM 932 N N . TYR A 1 127 ? 10.352 -8.844 -17.453 1 60.56 127 TYR A N 1
ATOM 933 C CA . TYR A 1 127 ? 10.305 -8.945 -18.906 1 60.56 127 TYR A CA 1
ATOM 934 C C . TYR A 1 127 ? 11.656 -9.375 -19.469 1 60.56 127 TYR A C 1
ATOM 936 O O . TYR A 1 127 ? 11.727 -10.18 -20.406 1 60.56 127 TYR A O 1
ATOM 944 N N . CYS A 1 128 ? 12.562 -8.953 -18.875 1 57.56 128 CYS A N 1
ATOM 945 C CA . CYS A 1 128 ? 13.891 -9.242 -19.406 1 57.56 128 CYS A CA 1
ATOM 946 C C . CYS A 1 128 ? 14.406 -10.578 -18.891 1 57.56 128 CYS A C 1
ATOM 948 O O . CYS A 1 128 ? 15.242 -11.211 -19.531 1 57.56 128 CYS A O 1
ATOM 950 N N . SER A 1 129 ? 13.914 -11.008 -17.703 1 56.59 129 SER A N 1
ATOM 951 C CA . SER A 1 129 ? 14.336 -12.297 -17.156 1 56.59 129 SER A CA 1
ATOM 952 C C . SER A 1 129 ? 13.602 -13.453 -17.828 1 56.59 129 SER A C 1
ATOM 954 O O . SER A 1 129 ? 14.102 -14.578 -17.844 1 56.59 129 SER A O 1
ATOM 956 N N . GLY A 1 130 ? 12.297 -13.508 -18.125 1 49.78 130 GLY A N 1
ATOM 957 C CA . GLY A 1 130 ? 11.516 -14.57 -18.734 1 49.78 130 GLY A CA 1
ATOM 958 C C . GLY A 1 130 ? 12.023 -14.977 -20.109 1 49.78 130 GLY A C 1
ATOM 959 O O . GLY A 1 130 ? 11.477 -15.883 -20.734 1 49.78 130 GLY A O 1
ATOM 960 N N . HIS A 1 131 ? 12.844 -14.383 -20.688 1 47.06 131 HIS A N 1
ATOM 961 C CA . HIS A 1 131 ? 13.281 -14.961 -21.953 1 47.06 131 HIS A CA 1
ATOM 962 C C . HIS A 1 131 ? 13.938 -16.328 -21.734 1 47.06 131 HIS A C 1
ATOM 964 O O . HIS A 1 131 ? 14.445 -16.609 -20.656 1 47.06 131 HIS A O 1
ATOM 970 N N . ASP A 1 132 ? 13.914 -17.359 -22.766 1 42.84 132 ASP A N 1
ATOM 971 C CA . ASP A 1 132 ? 14.094 -18.781 -23.047 1 42.84 132 ASP A CA 1
ATOM 972 C C . ASP A 1 132 ? 15.312 -19.344 -22.328 1 42.84 132 ASP A C 1
ATOM 974 O O . ASP A 1 132 ? 16.438 -18.891 -22.547 1 42.84 132 ASP A O 1
ATOM 978 N N . PRO A 1 133 ? 15.07 -20 -21.266 1 42.78 133 PRO A N 1
ATOM 979 C CA . PRO A 1 133 ? 16.109 -20.812 -20.625 1 42.78 133 PRO A CA 1
ATOM 980 C C . PRO A 1 133 ? 16.938 -21.609 -21.625 1 42.78 133 PRO A C 1
ATOM 982 O O . PRO A 1 133 ? 17.938 -22.219 -21.25 1 42.78 133 PRO A O 1
ATOM 985 N N . ARG A 1 134 ? 16.203 -22.297 -22.578 1 43.94 134 ARG A N 1
ATOM 986 C CA . ARG A 1 134 ? 16.953 -23.219 -23.422 1 43.94 134 ARG A CA 1
ATOM 987 C C . ARG A 1 134 ? 18.25 -22.578 -23.906 1 43.94 134 ARG A C 1
ATOM 989 O O . ARG A 1 134 ? 19.125 -23.281 -24.438 1 43.94 134 ARG A O 1
ATOM 996 N N . THR A 1 135 ? 18.047 -21.422 -24.359 1 43.19 135 THR A N 1
ATOM 997 C CA . THR A 1 135 ? 19.344 -20.875 -24.766 1 43.19 135 THR A CA 1
ATOM 998 C C . THR A 1 135 ? 20.078 -20.266 -23.562 1 43.19 135 THR A C 1
ATOM 1000 O O . THR A 1 135 ? 19.438 -19.781 -22.625 1 43.19 135 THR A O 1
ATOM 1003 N N . GLY A 1 136 ? 21.281 -20.562 -23.125 1 43.62 136 GLY A N 1
ATOM 1004 C CA . GLY A 1 136 ? 22.25 -20.125 -22.125 1 43.62 136 GLY A CA 1
ATOM 1005 C C . GLY A 1 136 ? 21.812 -18.875 -21.391 1 43.62 136 GLY A C 1
ATOM 1006 O O . GLY A 1 136 ? 21.375 -17.906 -22 1 43.62 136 GLY A O 1
ATOM 1007 N N . MET A 1 137 ? 21 -19.094 -20.219 1 51.09 137 MET A N 1
ATOM 1008 C CA . MET A 1 137 ? 20.766 -17.891 -19.438 1 51.09 137 MET A CA 1
ATOM 1009 C C . MET A 1 137 ? 21.766 -16.797 -19.797 1 51.09 137 MET A C 1
ATOM 1011 O O . MET A 1 137 ? 22.969 -16.953 -19.562 1 51.09 137 MET A O 1
ATOM 1015 N N . SER A 1 138 ? 21.5 -16.203 -20.922 1 58.03 138 SER A N 1
ATOM 1016 C CA . SER A 1 138 ? 22.375 -15.211 -21.516 1 58.03 138 SER A CA 1
ATOM 1017 C C . SER A 1 138 ? 22.75 -14.133 -20.5 1 58.03 138 SER A C 1
ATOM 1019 O O . SER A 1 138 ? 22.031 -13.922 -19.516 1 58.03 138 SER A O 1
ATOM 1021 N N . ASN A 1 139 ? 23.938 -13.68 -20.438 1 64.81 139 ASN A N 1
ATOM 1022 C CA . ASN A 1 139 ? 24.484 -12.523 -19.75 1 64.81 139 ASN A CA 1
ATOM 1023 C C . ASN A 1 139 ? 23.469 -11.391 -19.656 1 64.81 139 ASN A C 1
ATOM 1025 O O . ASN A 1 139 ? 23.422 -10.68 -18.641 1 64.81 139 ASN A O 1
ATOM 1029 N N . ARG A 1 140 ? 22.406 -11.523 -20.469 1 65.69 140 ARG A N 1
ATOM 1030 C CA . ARG A 1 140 ? 21.438 -10.438 -20.516 1 65.69 140 ARG A CA 1
ATOM 1031 C C . ARG A 1 140 ? 20.375 -10.586 -19.422 1 65.69 140 ARG A C 1
ATOM 1033 O O . ARG A 1 140 ? 20 -9.609 -18.781 1 65.69 140 ARG A O 1
ATOM 1040 N N . THR A 1 141 ? 19.969 -11.844 -19.219 1 68.88 141 THR A N 1
ATOM 1041 C CA . THR A 1 141 ? 18.953 -12.094 -18.219 1 68.88 141 THR A CA 1
ATOM 1042 C C . THR A 1 141 ? 19.484 -11.789 -16.812 1 68.88 141 THR A C 1
ATOM 1044 O O . THR A 1 141 ? 18.797 -11.188 -16 1 68.88 141 THR A O 1
ATOM 1047 N N . SER A 1 142 ? 20.734 -12.164 -16.656 1 72.75 142 SER A N 1
ATOM 1048 C CA . SER A 1 142 ? 21.375 -11.914 -15.375 1 72.75 142 SER A CA 1
ATOM 1049 C C . SER A 1 142 ? 21.531 -10.422 -15.117 1 72.75 142 SER A C 1
ATOM 1051 O O . SER A 1 142 ? 21.281 -9.945 -14.008 1 72.75 142 SER A O 1
ATOM 1053 N N . ILE A 1 143 ? 21.797 -9.68 -16.094 1 74.81 143 ILE A N 1
ATOM 1054 C CA . ILE A 1 143 ? 22.031 -8.242 -15.961 1 74.81 143 ILE A CA 1
ATOM 1055 C C . ILE A 1 143 ? 20.703 -7.531 -15.672 1 74.81 143 ILE A C 1
ATOM 1057 O O . ILE A 1 143 ? 20.656 -6.602 -14.859 1 74.81 143 ILE A O 1
ATOM 1061 N N . THR A 1 144 ? 19.766 -8.062 -16.25 1 73.44 144 THR A N 1
ATOM 1062 C CA . THR A 1 144 ? 18.484 -7.391 -16.094 1 73.44 144 THR A CA 1
ATOM 1063 C C . THR A 1 144 ? 17.922 -7.617 -14.688 1 73.44 144 THR A C 1
ATOM 1065 O O . THR A 1 144 ? 17.359 -6.703 -14.086 1 73.44 144 THR A O 1
ATOM 1068 N N . ALA A 1 145 ? 18.109 -8.828 -14.227 1 73.56 145 ALA A N 1
ATOM 1069 C CA . ALA A 1 145 ? 17.703 -9.102 -12.852 1 73.56 145 ALA A CA 1
ATOM 1070 C C . ALA A 1 145 ? 18.469 -8.219 -11.867 1 73.56 145 ALA A C 1
ATOM 1072 O O . ALA A 1 145 ? 17.875 -7.676 -10.93 1 73.56 145 ALA A O 1
ATOM 1073 N N . THR A 1 146 ? 19.641 -8.07 -12.164 1 82.06 146 THR A N 1
ATOM 1074 C CA . THR A 1 146 ? 20.484 -7.25 -11.305 1 82.06 146 THR A CA 1
ATOM 1075 C C . THR A 1 146 ? 20.094 -5.781 -11.406 1 82.06 146 THR A C 1
ATOM 1077 O O . THR A 1 146 ? 20.031 -5.078 -10.391 1 82.06 146 THR A O 1
ATOM 1080 N N . LEU A 1 147 ? 19.766 -5.371 -12.547 1 83.38 147 LEU A N 1
ATOM 1081 C CA . LEU A 1 147 ? 19.406 -3.973 -12.742 1 83.38 147 LEU A CA 1
ATOM 1082 C C . LEU A 1 147 ? 18.141 -3.625 -11.961 1 83.38 147 LEU A C 1
ATOM 1084 O O . LEU A 1 147 ? 18.078 -2.58 -11.305 1 83.38 147 LEU A O 1
ATOM 1088 N N . GLY A 1 148 ? 17.219 -4.473 -12.102 1 81.56 148 GLY A N 1
ATOM 1089 C CA . GLY A 1 148 ? 16.016 -4.242 -11.336 1 81.56 148 GLY A CA 1
ATOM 1090 C C . GLY A 1 148 ? 16.266 -4.156 -9.844 1 81.56 148 GLY A C 1
ATOM 1091 O O . GLY A 1 148 ? 15.727 -3.273 -9.164 1 81.56 148 GLY A O 1
ATOM 1092 N N . LEU A 1 149 ? 17.094 -4.961 -9.391 1 85.69 149 LEU A N 1
ATOM 1093 C CA . LEU A 1 149 ? 17.391 -5.008 -7.965 1 85.69 149 LEU A CA 1
ATOM 1094 C C . LEU A 1 149 ? 18.234 -3.801 -7.547 1 85.69 149 LEU A C 1
ATOM 1096 O O . LEU A 1 149 ? 18.078 -3.301 -6.43 1 85.69 149 LEU A O 1
ATOM 1100 N N . VAL A 1 150 ? 19.031 -3.383 -8.453 1 88.81 150 VAL A N 1
ATOM 1101 C CA . VAL A 1 150 ? 19.875 -2.221 -8.172 1 88.81 150 VAL A CA 1
ATOM 1102 C C . VAL A 1 150 ? 19 -0.971 -8.07 1 88.81 150 VAL A C 1
ATOM 1104 O O . VAL A 1 150 ? 19.203 -0.136 -7.188 1 88.81 150 VAL A O 1
ATOM 1107 N N . ILE A 1 151 ? 18.062 -0.825 -8.883 1 87 151 ILE A N 1
ATOM 1108 C CA . ILE A 1 151 ? 17.156 0.315 -8.828 1 87 151 ILE A CA 1
ATOM 1109 C C . ILE A 1 151 ? 16.328 0.254 -7.551 1 87 151 ILE A C 1
ATOM 1111 O O . ILE A 1 151 ? 16.109 1.276 -6.895 1 87 151 ILE A O 1
ATOM 1115 N N . HIS A 1 152 ? 15.984 -0.896 -7.277 1 83.25 152 HIS A N 1
ATOM 1116 C CA . HIS A 1 152 ? 15.289 -1.115 -6.016 1 83.25 152 HIS A CA 1
ATOM 1117 C C . HIS A 1 152 ? 16.141 -0.686 -4.828 1 83.25 152 HIS A C 1
ATOM 1119 O O . HIS A 1 152 ? 15.688 0.062 -3.963 1 83.25 152 HIS A O 1
ATOM 1125 N N . ALA A 1 153 ? 17.328 -1.119 -4.883 1 90.69 153 ALA A N 1
ATOM 1126 C CA . ALA A 1 153 ? 18.266 -0.773 -3.814 1 90.69 153 ALA A CA 1
ATOM 1127 C C . ALA A 1 153 ? 18.5 0.732 -3.764 1 90.69 153 ALA A C 1
ATOM 1129 O O . ALA A 1 153 ? 18.672 1.305 -2.686 1 90.69 153 ALA A O 1
ATOM 1130 N N . ALA A 1 154 ? 18.484 1.307 -4.883 1 91.81 154 ALA A N 1
ATOM 1131 C CA . ALA A 1 154 ? 18.656 2.756 -4.957 1 91.81 154 ALA A CA 1
ATOM 1132 C C . ALA A 1 154 ? 17.484 3.48 -4.297 1 91.81 154 ALA A C 1
ATOM 1134 O O . ALA A 1 154 ? 17.672 4.473 -3.592 1 91.81 154 ALA A O 1
ATOM 1135 N N . ALA A 1 155 ? 16.328 3.002 -4.531 1 90.38 155 ALA A N 1
ATOM 1136 C CA . ALA A 1 155 ? 15.141 3.576 -3.9 1 90.38 155 ALA A CA 1
ATOM 1137 C C . ALA A 1 155 ? 15.219 3.469 -2.381 1 90.38 155 ALA A C 1
ATOM 1139 O O . ALA A 1 155 ? 14.844 4.402 -1.666 1 90.38 155 ALA A O 1
ATOM 1140 N N . ASP A 1 156 ? 15.719 2.355 -1.879 1 91.44 156 ASP A N 1
ATOM 1141 C CA . ASP A 1 156 ? 15.961 2.193 -0.449 1 91.44 156 ASP A CA 1
ATOM 1142 C C . ASP A 1 156 ? 16.922 3.266 0.07 1 91.44 156 ASP A C 1
ATOM 1144 O O . ASP A 1 156 ? 16.75 3.775 1.179 1 91.44 156 ASP A O 1
ATOM 1148 N N . GLY A 1 157 ? 17.938 3.539 -0.709 1 93.94 157 GLY A N 1
ATOM 1149 C CA . GLY A 1 157 ? 18.891 4.574 -0.343 1 93.94 157 GLY A CA 1
ATOM 1150 C C . GLY A 1 157 ? 18.25 5.945 -0.191 1 93.94 157 GLY A C 1
ATOM 1151 O O . GLY A 1 157 ? 18.578 6.691 0.733 1 93.94 157 GLY A O 1
ATOM 1152 N N . VAL A 1 158 ? 17.375 6.227 -1.077 1 92.88 158 VAL A N 1
ATOM 1153 C CA . VAL A 1 158 ? 16.656 7.496 -1.003 1 92.88 158 VAL A CA 1
ATOM 1154 C C . VAL A 1 158 ? 15.859 7.562 0.299 1 92.88 158 VAL A C 1
ATOM 1156 O O . VAL A 1 158 ? 15.852 8.594 0.978 1 92.88 158 VAL A O 1
ATOM 1159 N N . ALA A 1 159 ? 15.234 6.477 0.611 1 92.81 159 ALA A N 1
ATOM 1160 C CA . ALA A 1 159 ? 14.445 6.41 1.841 1 92.81 159 ALA A CA 1
ATOM 1161 C C . ALA A 1 159 ? 15.328 6.656 3.064 1 92.81 159 ALA A C 1
ATOM 1163 O O . ALA A 1 159 ? 14.961 7.426 3.955 1 92.81 159 ALA A O 1
ATOM 1164 N N . LEU A 1 160 ? 16.484 6.047 3.09 1 93 160 LEU A N 1
ATOM 1165 C CA . LEU A 1 160 ? 17.422 6.203 4.207 1 93 160 LEU A CA 1
ATOM 1166 C C . LEU A 1 160 ? 17.953 7.625 4.27 1 93 160 LEU A C 1
ATOM 1168 O O . LEU A 1 160 ? 18.047 8.211 5.352 1 93 160 LEU A O 1
ATOM 1172 N N . GLY A 1 161 ? 18.328 8.164 3.16 1 93.44 161 GLY A N 1
ATOM 1173 C CA . GLY A 1 161 ? 18.812 9.531 3.105 1 93.44 161 GLY A CA 1
ATOM 1174 C C . GLY A 1 161 ? 17.781 10.547 3.588 1 93.44 161 GLY A C 1
ATOM 1175 O O . GLY A 1 161 ? 18.125 11.477 4.32 1 93.44 161 GLY A O 1
ATOM 1176 N N . THR A 1 162 ? 16.562 10.359 3.133 1 92.69 162 THR A N 1
ATOM 1177 C CA . THR A 1 162 ? 15.508 11.266 3.547 1 92.69 162 THR A CA 1
ATOM 1178 C C . THR A 1 162 ? 15.203 11.102 5.035 1 92.69 162 THR A C 1
ATOM 1180 O O . THR A 1 162 ? 14.875 12.078 5.719 1 92.69 162 THR A O 1
ATOM 1183 N N . ALA A 1 163 ? 15.266 9.875 5.52 1 91.69 163 ALA A N 1
ATOM 1184 C CA . ALA A 1 163 ? 15.039 9.609 6.938 1 91.69 163 ALA A CA 1
ATOM 1185 C C . ALA A 1 163 ? 16.062 10.336 7.801 1 91.69 163 ALA A C 1
ATOM 1187 O O . ALA A 1 163 ? 15.727 10.914 8.836 1 91.69 163 ALA A O 1
ATOM 1188 N N . VAL A 1 164 ? 17.328 10.344 7.383 1 90.19 164 VAL A N 1
ATOM 1189 C CA . VAL A 1 164 ? 18.391 11.016 8.133 1 90.19 164 VAL A CA 1
ATOM 1190 C C . VAL A 1 164 ? 18.203 12.531 8.047 1 90.19 164 VAL A C 1
ATOM 1192 O O . VAL A 1 164 ? 18.422 13.242 9.031 1 90.19 164 VAL A O 1
ATOM 1195 N N . ALA A 1 165 ? 17.719 12.992 6.891 1 88.06 165 ALA A N 1
ATOM 1196 C CA . ALA A 1 165 ? 17.5 14.422 6.684 1 88.06 165 ALA A CA 1
ATOM 1197 C C . ALA A 1 165 ? 16.328 14.922 7.543 1 88.06 165 ALA A C 1
ATOM 1199 O O . ALA A 1 165 ? 16.25 16.109 7.84 1 88.06 165 ALA A O 1
ATOM 1200 N N . SER A 1 166 ? 15.375 14.039 7.891 1 85.38 166 SER A N 1
ATOM 1201 C CA . SER A 1 166 ? 14.234 14.422 8.711 1 85.38 166 SER A CA 1
ATOM 1202 C C . SER A 1 166 ? 14.664 14.734 10.141 1 85.38 166 SER A C 1
ATOM 1204 O O . SER A 1 166 ? 13.906 15.328 10.906 1 85.38 166 SER A O 1
ATOM 1206 N N . SER A 1 167 ? 15.812 14.375 10.617 1 80.81 167 SER A N 1
ATOM 1207 C CA . SER A 1 167 ? 16.406 14.633 11.922 1 80.81 167 SER A CA 1
ATOM 1208 C C . SER A 1 167 ? 15.672 13.883 13.023 1 80.81 167 SER A C 1
ATOM 1210 O O . SER A 1 167 ? 15.883 14.156 14.211 1 80.81 167 SER A O 1
ATOM 1212 N N . GLN A 1 168 ? 14.828 12.953 12.695 1 84.25 168 GLN A N 1
ATOM 1213 C CA . GLN A 1 168 ? 14.148 12.125 13.688 1 84.25 168 GLN A CA 1
ATOM 1214 C C . GLN A 1 168 ? 14.812 10.75 13.805 1 84.25 168 GLN A C 1
ATOM 1216 O O . GLN A 1 168 ? 14.734 9.938 12.883 1 84.25 168 GLN A O 1
ATOM 1221 N N . VAL A 1 169 ? 15.398 10.508 14.93 1 83.38 169 VAL A N 1
ATOM 1222 C CA . VAL A 1 169 ? 16.188 9.297 15.156 1 83.38 169 VAL A CA 1
ATOM 1223 C C . VAL A 1 169 ? 15.281 8.07 15.047 1 83.38 169 VAL A C 1
ATOM 1225 O O . VAL A 1 169 ? 15.695 7.031 14.531 1 83.38 169 VAL A O 1
ATOM 1228 N N . THR A 1 170 ? 14.086 8.164 15.492 1 82 170 THR A N 1
ATOM 1229 C CA . THR A 1 170 ? 13.156 7.043 15.43 1 82 170 THR A CA 1
ATOM 1230 C C . THR A 1 170 ? 12.898 6.625 13.984 1 82 170 THR A C 1
ATOM 1232 O O . THR A 1 170 ? 12.906 5.438 13.664 1 82 170 THR A O 1
ATOM 1235 N N . VAL A 1 171 ? 12.703 7.629 13.18 1 85.88 171 VAL A N 1
ATOM 1236 C CA . VAL A 1 171 ? 12.461 7.363 11.766 1 85.88 171 VAL A CA 1
ATOM 1237 C C . VAL A 1 171 ? 13.695 6.715 11.141 1 85.88 171 VAL A C 1
ATOM 1239 O O . VAL A 1 171 ? 13.578 5.754 10.375 1 85.88 171 VAL A O 1
ATOM 1242 N N . GLN A 1 172 ? 14.844 7.191 11.523 1 87.94 172 GLN A N 1
ATOM 1243 C CA . GLN A 1 172 ? 16.109 6.688 10.984 1 87.94 172 GLN A CA 1
ATOM 1244 C C . GLN A 1 172 ? 16.312 5.219 11.344 1 87.94 172 GLN A C 1
ATOM 1246 O O . GLN A 1 172 ? 16.609 4.398 10.477 1 87.94 172 GLN A O 1
ATOM 1251 N N . VAL A 1 173 ? 16.062 4.898 12.547 1 86.88 173 VAL A N 1
ATOM 1252 C CA . VAL A 1 173 ? 16.344 3.555 13.055 1 86.88 173 VAL A CA 1
ATOM 1253 C C . VAL A 1 173 ? 15.344 2.564 12.453 1 86.88 173 VAL A C 1
ATOM 1255 O O . VAL A 1 173 ? 15.727 1.48 12.008 1 86.88 173 VAL A O 1
ATOM 1258 N N . VAL A 1 174 ? 14.133 2.938 12.422 1 87.19 174 VAL A N 1
ATOM 1259 C CA . VAL A 1 174 ? 13.102 2.02 11.961 1 87.19 174 VAL A CA 1
ATOM 1260 C C . VAL A 1 174 ? 13.25 1.782 10.453 1 87.19 174 VAL A C 1
ATOM 1262 O O . VAL A 1 174 ? 13.102 0.653 9.984 1 87.19 174 VAL A O 1
ATOM 1265 N N . VAL A 1 175 ? 13.5 2.852 9.727 1 90.06 175 VAL A N 1
ATOM 1266 C CA . VAL A 1 175 ? 13.711 2.705 8.289 1 90.06 175 VAL A CA 1
ATOM 1267 C C . VAL A 1 175 ? 14.945 1.843 8.031 1 90.06 175 VAL A C 1
ATOM 1269 O O . VAL A 1 175 ? 14.922 0.956 7.176 1 90.06 175 VAL A O 1
ATOM 1272 N N . PHE A 1 176 ? 15.984 2.107 8.812 1 89.12 176 PHE A N 1
ATOM 1273 C CA . PHE A 1 176 ? 17.203 1.32 8.672 1 89.12 176 PHE A CA 1
ATOM 1274 C C . PHE A 1 176 ? 16.922 -0.16 8.906 1 89.12 176 PHE A C 1
ATOM 1276 O O . PHE A 1 176 ? 17.312 -1.006 8.102 1 89.12 176 PHE A O 1
ATOM 1283 N N . LEU A 1 177 ? 16.266 -0.466 9.938 1 87.31 177 LEU A N 1
ATOM 1284 C CA . LEU A 1 177 ? 15.984 -1.854 10.281 1 87.31 177 LEU A CA 1
ATOM 1285 C C . LEU A 1 177 ? 15.094 -2.5 9.227 1 87.31 177 LEU A C 1
ATOM 1287 O O . LEU A 1 177 ? 15.336 -3.637 8.812 1 87.31 177 LEU A O 1
ATOM 1291 N N . ALA A 1 178 ? 14.109 -1.805 8.852 1 87.31 178 ALA A N 1
ATOM 1292 C CA . ALA A 1 178 ? 13.203 -2.322 7.828 1 87.31 178 ALA A CA 1
ATOM 1293 C C . ALA A 1 178 ? 13.945 -2.625 6.531 1 87.31 178 ALA A C 1
ATOM 1295 O O . ALA A 1 178 ? 13.742 -3.676 5.922 1 87.31 178 ALA A O 1
ATOM 1296 N N . VAL A 1 179 ? 14.859 -1.759 6.156 1 88 179 VAL A N 1
ATOM 1297 C CA . VAL A 1 179 ? 15.578 -1.894 4.895 1 88 179 VAL A CA 1
ATOM 1298 C C . VAL A 1 179 ? 16.594 -3.031 4.992 1 88 179 VAL A C 1
ATOM 1300 O O . VAL A 1 179 ? 16.656 -3.887 4.109 1 88 179 VAL A O 1
ATOM 1303 N N . ILE A 1 180 ? 17.312 -3.088 6.059 1 85.12 180 ILE A N 1
ATOM 1304 C CA . ILE A 1 180 ? 18.375 -4.086 6.16 1 85.12 180 ILE A CA 1
ATOM 1305 C C . ILE A 1 180 ? 17.766 -5.48 6.25 1 85.12 180 ILE A C 1
ATOM 1307 O O . ILE A 1 180 ? 18.312 -6.445 5.715 1 85.12 180 ILE A O 1
ATOM 1311 N N . LEU A 1 181 ? 16.719 -5.684 6.926 1 84.62 181 LEU A N 1
ATOM 1312 C CA . LEU A 1 181 ? 16.094 -6.992 7.117 1 84.62 181 LEU A CA 1
ATOM 1313 C C . LEU A 1 181 ? 15.516 -7.516 5.809 1 84.62 181 LEU A C 1
ATOM 1315 O O . LEU A 1 181 ? 15.508 -8.727 5.566 1 84.62 181 LEU A O 1
ATOM 1319 N N . HIS A 1 182 ? 15.016 -6.613 5.07 1 80.94 182 HIS A N 1
ATOM 1320 C CA . HIS A 1 182 ? 14.453 -7.0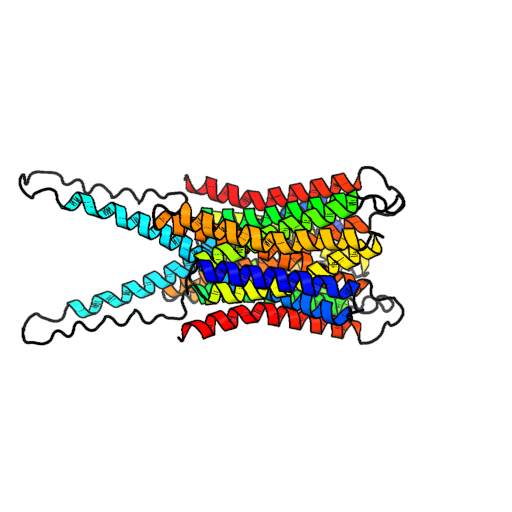98 3.818 1 80.94 182 HIS A CA 1
ATOM 1321 C C . HIS A 1 182 ? 15.531 -7.254 2.75 1 80.94 182 HIS A C 1
ATOM 1323 O O . HIS A 1 182 ? 15.383 -8.07 1.833 1 80.94 182 HIS A O 1
ATOM 1329 N N . LYS A 1 183 ? 16.609 -6.551 2.846 1 86.25 183 LYS A N 1
ATOM 1330 C CA . LYS A 1 183 ? 17.688 -6.621 1.87 1 86.25 183 LYS A CA 1
ATOM 1331 C C . LYS A 1 183 ? 18.453 -7.938 1.997 1 86.25 183 LYS A C 1
ATOM 1333 O O . LYS A 1 183 ? 18.969 -8.453 1.007 1 86.25 183 LYS A O 1
ATOM 1338 N N . ALA A 1 184 ? 18.438 -8.461 3.168 1 81.06 184 ALA A N 1
ATOM 1339 C CA . ALA A 1 184 ? 19.188 -9.695 3.387 1 81.06 184 ALA A CA 1
ATOM 1340 C C . ALA A 1 184 ? 18.641 -10.828 2.523 1 81.06 184 ALA A C 1
ATOM 1342 O O . ALA A 1 184 ? 19.375 -11.422 1.73 1 81.06 184 ALA A O 1
ATOM 1343 N N . PRO A 1 185 ? 17.422 -11.109 2.57 1 77.31 185 PRO A N 1
ATOM 1344 C CA . PRO A 1 185 ? 16.891 -12.156 1.703 1 77.31 185 PRO A CA 1
ATOM 1345 C C . PRO A 1 185 ? 17.016 -11.82 0.22 1 77.31 185 PRO A C 1
ATOM 1347 O O . PRO A 1 185 ? 17.188 -12.719 -0.609 1 77.31 185 PRO A O 1
ATOM 1350 N N . THR A 1 186 ? 16.938 -10.586 -0.1 1 81.94 186 THR A N 1
ATOM 1351 C CA . THR A 1 186 ? 17.047 -10.172 -1.495 1 81.94 186 THR A CA 1
ATOM 1352 C C . THR A 1 186 ? 18.453 -10.414 -2.02 1 81.94 186 THR A C 1
ATOM 1354 O O . THR A 1 186 ? 18.625 -10.875 -3.148 1 81.94 186 THR A O 1
ATOM 1357 N N . ALA A 1 187 ? 19.422 -10.07 -1.23 1 85.12 187 ALA A N 1
ATOM 1358 C CA . ALA A 1 187 ? 20.812 -10.344 -1.604 1 85.12 187 ALA A CA 1
ATOM 1359 C C . ALA A 1 187 ? 21.047 -11.836 -1.771 1 85.12 187 ALA A C 1
ATOM 1361 O O . ALA A 1 187 ? 21.688 -12.266 -2.73 1 85.12 187 ALA A O 1
ATOM 1362 N N . PHE A 1 188 ? 20.484 -12.547 -0.896 1 80.38 188 PHE A N 1
ATOM 1363 C CA . PHE A 1 188 ? 20.578 -14 -0.96 1 80.38 188 PHE A CA 1
ATOM 1364 C C . PHE A 1 188 ? 19.922 -14.531 -2.229 1 80.38 188 PHE A C 1
ATOM 1366 O O . PHE A 1 188 ? 20.484 -15.398 -2.908 1 80.38 188 PHE A O 1
ATOM 1373 N N . GLY A 1 189 ? 18.797 -14.008 -2.482 1 79.25 189 GLY A N 1
ATOM 1374 C CA . GLY A 1 189 ? 18.078 -14.414 -3.676 1 79.25 189 GLY A CA 1
ATOM 1375 C C . GLY A 1 189 ? 18.812 -14.094 -4.961 1 79.25 189 GLY A C 1
ATOM 1376 O O . GLY A 1 189 ? 18.828 -14.891 -5.898 1 79.25 189 GLY A O 1
ATOM 1377 N N . LEU A 1 190 ? 19.375 -13.008 -5.012 1 83.38 190 LEU A N 1
ATOM 1378 C CA . LEU A 1 190 ? 20.125 -12.609 -6.195 1 83.38 190 LEU A CA 1
ATOM 1379 C C . LEU A 1 190 ? 21.297 -13.562 -6.445 1 83.38 190 LEU A C 1
ATOM 1381 O O . LEU A 1 190 ? 21.469 -14.055 -7.566 1 83.38 190 LEU A O 1
ATOM 1385 N N . VAL A 1 191 ? 22.016 -13.875 -5.449 1 85.5 191 VAL A N 1
ATOM 1386 C CA . VAL A 1 191 ? 23.188 -14.734 -5.578 1 85.5 191 VAL A CA 1
ATOM 1387 C C . VAL A 1 191 ? 22.75 -16.141 -5.949 1 85.5 191 VAL A C 1
ATOM 1389 O O . VAL A 1 191 ? 23.344 -16.766 -6.832 1 85.5 191 VAL A O 1
ATOM 1392 N N . THR A 1 192 ? 21.734 -16.578 -5.297 1 79.88 192 THR A N 1
ATOM 1393 C CA . THR A 1 192 ? 21.219 -17.906 -5.594 1 79.88 192 THR A CA 1
ATOM 1394 C C . THR A 1 192 ? 20.75 -18 -7.043 1 79.88 192 THR A C 1
ATOM 1396 O O . THR A 1 192 ? 21.016 -18.984 -7.73 1 79.88 192 THR A O 1
ATOM 1399 N N . PHE A 1 193 ? 20.141 -17.062 -7.395 1 76.31 193 PHE A N 1
ATOM 1400 C CA . PHE A 1 193 ? 19.641 -17 -8.758 1 76.31 193 PHE A CA 1
ATOM 1401 C C . PHE A 1 193 ? 20.797 -17.016 -9.758 1 76.31 193 PHE A C 1
ATOM 1403 O O . PHE A 1 193 ? 20.766 -17.75 -10.742 1 76.31 193 PHE A O 1
ATOM 1410 N N . LEU A 1 194 ? 21.781 -16.219 -9.555 1 83.44 194 LEU A N 1
ATOM 1411 C CA . LEU A 1 194 ? 22.922 -16.125 -10.453 1 83.44 194 LEU A CA 1
ATOM 1412 C C . LEU A 1 194 ? 23.734 -17.422 -10.445 1 83.44 194 LEU A C 1
ATOM 1414 O O . LEU A 1 194 ? 24.25 -17.844 -11.484 1 83.44 194 LEU A O 1
ATOM 1418 N N . MET A 1 195 ? 23.75 -18.047 -9.297 1 83.81 195 MET A N 1
ATOM 1419 C CA . MET A 1 195 ? 24.422 -19.344 -9.195 1 83.81 195 MET A CA 1
ATOM 1420 C C . MET A 1 195 ? 23.703 -20.406 -10.031 1 83.81 195 MET A C 1
ATOM 1422 O O . MET A 1 195 ? 24.328 -21.188 -10.742 1 83.81 195 MET A O 1
ATOM 1426 N N . GLN A 1 196 ? 22.438 -20.328 -9.953 1 78.25 196 GLN A N 1
ATOM 1427 C CA . GLN A 1 196 ? 21.625 -21.281 -10.695 1 78.25 196 GLN A CA 1
ATOM 1428 C C . GLN A 1 196 ? 21.703 -21.016 -12.195 1 78.25 196 GLN A C 1
ATOM 1430 O O . GLN A 1 196 ? 21.562 -21.953 -13 1 78.25 196 GLN A O 1
ATOM 1435 N N . ALA A 1 197 ? 21.922 -19.797 -12.5 1 77.12 197 ALA A N 1
ATOM 1436 C CA . ALA A 1 197 ? 22.031 -19.406 -13.906 1 77.12 197 ALA A CA 1
ATOM 1437 C C . ALA A 1 197 ? 23.406 -19.75 -14.461 1 77.12 197 ALA A C 1
ATOM 1439 O O . ALA A 1 197 ? 23.672 -19.578 -15.656 1 77.12 197 ALA A O 1
ATOM 1440 N N . GLY A 1 198 ? 24.312 -20.156 -13.555 1 83.38 198 GLY A N 1
ATOM 1441 C CA . GLY A 1 198 ? 25.625 -20.609 -13.984 1 83.38 198 GLY A CA 1
ATOM 1442 C C . GLY A 1 198 ? 26.625 -19.484 -14.109 1 83.38 198 GLY A C 1
ATOM 1443 O O . GLY A 1 198 ? 27.609 -19.594 -14.836 1 83.38 198 GLY A O 1
ATOM 1444 N N . VAL A 1 199 ? 26.297 -18.391 -13.547 1 86.38 199 VAL A N 1
ATOM 1445 C CA . VAL A 1 199 ? 27.219 -17.25 -13.586 1 86.38 199 VAL A CA 1
ATOM 1446 C C . VAL A 1 199 ? 28.438 -17.547 -12.719 1 86.38 199 VAL A C 1
ATOM 1448 O O . VAL A 1 199 ? 28.328 -18.203 -11.68 1 86.38 199 VAL A O 1
ATOM 1451 N N . GLU A 1 200 ? 29.531 -17.109 -13.234 1 90.62 200 GLU A N 1
ATOM 1452 C CA . GLU A 1 200 ? 30.781 -17.328 -12.516 1 90.62 200 GLU A CA 1
ATOM 1453 C C . GLU A 1 200 ? 30.797 -16.594 -11.18 1 90.62 200 GLU A C 1
ATOM 1455 O O . GLU A 1 200 ? 30.203 -15.523 -11.055 1 90.62 200 GLU A O 1
ATOM 1460 N N . LYS A 1 201 ? 31.484 -17.141 -10.227 1 89.75 201 LYS A N 1
ATOM 1461 C CA . LYS A 1 201 ? 31.547 -16.625 -8.867 1 89.75 201 LYS A CA 1
ATOM 1462 C C . LYS A 1 201 ? 32.031 -15.188 -8.844 1 89.75 201 LYS A C 1
ATOM 1464 O O . LYS A 1 201 ? 31.484 -14.344 -8.133 1 89.75 201 LYS A O 1
ATOM 1469 N N . LYS A 1 202 ? 33.031 -14.922 -9.602 1 92 202 LYS A N 1
ATOM 1470 C CA . LYS A 1 202 ? 33.594 -13.57 -9.641 1 92 202 LYS A CA 1
ATOM 1471 C C . LYS A 1 202 ? 32.562 -12.57 -10.156 1 92 202 LYS A C 1
ATOM 1473 O O . LYS A 1 202 ? 32.469 -11.453 -9.656 1 92 202 LYS A O 1
ATOM 1478 N N . GLN A 1 203 ? 31.844 -12.969 -11.117 1 90.94 203 GLN A N 1
ATOM 1479 C CA . GLN A 1 203 ? 30.797 -12.109 -11.664 1 90.94 203 GLN A CA 1
ATOM 1480 C C . GLN A 1 203 ? 29.656 -11.93 -10.672 1 90.94 203 GLN A C 1
ATOM 1482 O O . GLN A 1 203 ? 29.062 -10.852 -10.586 1 90.94 203 GLN A O 1
ATOM 1487 N N . ILE A 1 204 ? 29.375 -12.953 -9.961 1 90.81 204 ILE A N 1
ATOM 1488 C CA . ILE A 1 204 ? 28.328 -12.875 -8.945 1 90.81 204 ILE A CA 1
ATOM 1489 C C . ILE A 1 204 ? 28.719 -11.859 -7.875 1 90.81 204 ILE A C 1
ATOM 1491 O O . ILE A 1 204 ? 27.891 -11.07 -7.43 1 90.81 204 ILE A O 1
ATOM 1495 N N . GLN A 1 205 ? 29.938 -11.914 -7.488 1 92.12 205 GLN A N 1
ATOM 1496 C CA . GLN A 1 205 ? 30.438 -10.977 -6.488 1 92.12 205 GLN A CA 1
ATOM 1497 C C . GLN A 1 205 ? 30.328 -9.539 -6.984 1 92.12 205 GLN A C 1
ATOM 1499 O O . GLN A 1 205 ? 30.047 -8.625 -6.207 1 92.12 205 GLN A O 1
ATOM 1504 N N . LYS A 1 206 ? 30.547 -9.336 -8.227 1 92.25 206 LYS A N 1
ATOM 1505 C CA . LYS A 1 206 ? 30.422 -8 -8.797 1 92.25 206 LYS A CA 1
ATOM 1506 C C . LYS A 1 206 ? 28.969 -7.52 -8.758 1 92.25 206 LYS A C 1
ATOM 1508 O O . LYS A 1 206 ? 28.703 -6.367 -8.414 1 92.25 206 LYS A O 1
ATOM 1513 N N . HIS A 1 207 ? 28.109 -8.391 -9.164 1 90.56 207 HIS A N 1
ATOM 1514 C CA . HIS A 1 207 ? 26.688 -8.07 -9.102 1 90.56 207 HIS A CA 1
ATOM 1515 C C . HIS A 1 207 ? 26.266 -7.727 -7.676 1 90.56 207 HIS A C 1
ATOM 1517 O O . HIS A 1 207 ? 25.531 -6.758 -7.461 1 90.56 207 HIS A O 1
ATOM 1523 N N . LEU A 1 208 ? 26.781 -8.547 -6.785 1 91.81 208 LEU A N 1
ATOM 1524 C CA . LEU A 1 208 ? 26.453 -8.336 -5.379 1 91.81 208 LEU A CA 1
ATOM 1525 C C . LEU A 1 208 ? 27.031 -7.02 -4.879 1 91.81 208 LEU A C 1
ATOM 1527 O O . LEU A 1 208 ? 26.406 -6.316 -4.09 1 91.81 208 LEU A O 1
ATOM 1531 N N . LEU A 1 209 ? 28.188 -6.688 -5.34 1 92.94 209 LEU A N 1
ATOM 1532 C CA . LEU A 1 209 ? 28.828 -5.434 -4.957 1 92.94 209 LEU A CA 1
ATOM 1533 C C . LEU A 1 209 ? 28.016 -4.238 -5.441 1 92.94 209 LEU A C 1
ATOM 1535 O O . LEU A 1 209 ? 27.781 -3.293 -4.684 1 92.94 209 LEU A O 1
ATOM 1539 N N . VAL A 1 210 ? 27.641 -4.281 -6.652 1 92.62 210 VAL A N 1
ATOM 1540 C CA . VAL A 1 210 ? 26.859 -3.195 -7.234 1 92.62 210 VAL A CA 1
ATOM 1541 C C . VAL A 1 210 ? 25.531 -3.062 -6.492 1 92.62 210 VAL A C 1
ATOM 1543 O O . VAL A 1 210 ? 25.109 -1.953 -6.168 1 92.62 210 VAL A O 1
ATOM 1546 N N . PHE A 1 211 ? 24.938 -4.168 -6.23 1 91.44 211 PHE A N 1
ATOM 1547 C CA . PHE A 1 211 ? 23.672 -4.195 -5.504 1 91.44 211 PHE A CA 1
ATOM 1548 C C . PHE A 1 211 ? 23.844 -3.602 -4.109 1 91.44 211 PHE A C 1
ATOM 1550 O O . PHE A 1 211 ? 23.031 -2.764 -3.688 1 91.44 211 PHE A O 1
ATOM 1557 N N . SER A 1 212 ? 24.891 -3.986 -3.434 1 92.69 212 SER A N 1
ATOM 1558 C CA . SER A 1 212 ? 25.125 -3.566 -2.055 1 92.69 212 SER A CA 1
ATOM 1559 C C . SER A 1 212 ? 25.516 -2.096 -1.982 1 92.69 212 SER A C 1
ATOM 1561 O O . SER A 1 212 ? 25.266 -1.428 -0.979 1 92.69 212 SER A O 1
ATOM 1563 N N . ALA A 1 213 ? 26.094 -1.569 -3.025 1 94.12 213 ALA A N 1
ATOM 1564 C CA . ALA A 1 213 ? 26.578 -0.195 -3.035 1 94.12 213 ALA A CA 1
ATOM 1565 C C . ALA A 1 213 ? 25.469 0.782 -3.416 1 94.12 213 ALA A C 1
ATOM 1567 O O . ALA A 1 213 ? 25.562 1.974 -3.109 1 94.12 213 ALA A O 1
ATOM 1568 N N . ALA A 1 214 ? 24.484 0.386 -4.07 1 93.56 214 ALA A N 1
ATOM 1569 C CA . ALA A 1 214 ? 23.438 1.254 -4.625 1 93.56 214 ALA A CA 1
ATOM 1570 C C . ALA A 1 214 ? 22.75 2.053 -3.521 1 93.56 214 ALA A C 1
ATOM 1572 O O . ALA A 1 214 ? 22.625 3.275 -3.621 1 93.56 214 ALA A O 1
ATOM 1573 N N . ALA A 1 215 ? 22.344 1.364 -2.459 1 93.5 215 ALA A N 1
ATOM 1574 C CA . ALA A 1 215 ? 21.609 2.023 -1.384 1 93.5 215 ALA A CA 1
ATOM 1575 C C . ALA A 1 215 ? 22.5 3.031 -0.653 1 93.5 215 ALA A C 1
ATOM 1577 O O . ALA A 1 215 ? 22.109 4.188 -0.464 1 93.5 215 ALA A O 1
ATOM 1578 N N . PRO A 1 216 ? 23.75 2.645 -0.301 1 93.75 216 PRO A N 1
ATOM 1579 C CA . PRO A 1 216 ? 24.641 3.596 0.374 1 93.75 216 PRO A CA 1
ATOM 1580 C C . PRO A 1 216 ? 24.953 4.816 -0.485 1 93.75 216 PRO A C 1
ATOM 1582 O O . PRO A 1 216 ? 24.922 5.949 0.007 1 93.75 216 PRO A O 1
ATOM 1585 N N . VAL A 1 217 ? 25.188 4.633 -1.707 1 94.31 217 VAL A N 1
ATOM 1586 C CA . VAL A 1 217 ? 25.547 5.73 -2.602 1 94.31 217 VAL A CA 1
ATOM 1587 C C . VAL A 1 217 ? 24.375 6.699 -2.721 1 94.31 217 VAL A C 1
ATOM 1589 O O . VAL A 1 217 ? 24.547 7.914 -2.586 1 94.31 217 VAL A O 1
ATOM 1592 N N . LEU A 1 218 ? 23.203 6.18 -2.928 1 94 218 LEU A N 1
ATOM 1593 C CA . LEU A 1 218 ? 22.047 7.043 -3.115 1 94 218 LEU A CA 1
ATOM 1594 C C . LEU A 1 218 ? 21.594 7.656 -1.789 1 94 218 LEU A C 1
ATOM 1596 O O . LEU A 1 218 ? 21.031 8.75 -1.763 1 94 218 LEU A O 1
ATOM 1600 N N . SER A 1 219 ? 21.812 6.902 -0.705 1 95.25 219 SER A N 1
ATOM 1601 C CA . SER A 1 219 ? 21.484 7.469 0.6 1 95.25 219 SER A CA 1
ATOM 1602 C C . SER A 1 219 ? 22.328 8.703 0.891 1 95.25 219 SER A C 1
ATOM 1604 O O . SER A 1 219 ? 21.797 9.742 1.287 1 95.25 219 SER A O 1
ATOM 1606 N N . ILE A 1 220 ? 23.625 8.57 0.69 1 94.06 220 ILE A N 1
ATOM 1607 C CA . ILE A 1 220 ? 24.547 9.688 0.905 1 94.06 220 ILE A CA 1
ATOM 1608 C C . ILE A 1 220 ? 24.219 10.82 -0.065 1 94.06 220 ILE A C 1
ATOM 1610 O O . ILE A 1 220 ? 24.125 11.977 0.338 1 94.06 220 ILE A O 1
ATOM 1614 N N . GLY A 1 221 ? 24.031 10.477 -1.31 1 94.44 221 GLY A N 1
ATOM 1615 C CA . GLY A 1 221 ? 23.672 11.469 -2.303 1 94.44 221 GLY A CA 1
ATOM 1616 C C . GLY A 1 221 ? 22.391 12.219 -1.963 1 94.44 221 GLY A C 1
ATOM 1617 O O . GLY A 1 221 ? 22.344 13.445 -2.074 1 94.44 221 GLY A O 1
ATOM 1618 N N . THR A 1 222 ? 21.406 11.5 -1.6 1 93.38 222 THR A N 1
ATOM 1619 C CA . THR A 1 222 ? 20.109 12.094 -1.259 1 93.38 222 THR A CA 1
ATOM 1620 C C . THR A 1 222 ? 20.25 13.047 -0.074 1 93.38 222 THR A C 1
ATOM 1622 O O . THR A 1 222 ? 19.719 14.156 -0.099 1 93.38 222 THR A O 1
ATOM 1625 N N . TYR A 1 223 ? 20.938 12.641 0.94 1 91.69 223 TYR A N 1
ATOM 1626 C CA . TYR A 1 223 ? 21.141 13.469 2.123 1 91.69 223 TYR A CA 1
ATOM 1627 C C . TYR A 1 223 ? 21.844 14.773 1.761 1 91.69 223 TYR A C 1
ATOM 1629 O O . TYR A 1 223 ? 21.391 15.852 2.164 1 91.69 223 TYR A O 1
ATOM 1637 N N . PHE A 1 224 ? 22.859 14.734 0.951 1 90.38 224 PHE A N 1
ATOM 1638 C CA . PHE A 1 224 ? 23.625 15.93 0.607 1 90.38 224 PHE A CA 1
ATOM 1639 C C . PHE A 1 224 ? 22.859 16.797 -0.372 1 90.38 224 PHE A C 1
ATOM 1641 O O . PHE A 1 224 ? 22.953 18.031 -0.331 1 90.38 224 PHE A O 1
ATOM 1648 N N . ILE A 1 225 ? 22.094 16.203 -1.209 1 89.38 225 ILE A N 1
ATOM 1649 C CA . ILE A 1 225 ? 21.266 16.969 -2.137 1 89.38 225 ILE A CA 1
ATOM 1650 C C . ILE A 1 225 ? 20.203 17.734 -1.365 1 89.38 225 ILE A C 1
ATOM 1652 O O . ILE A 1 225 ? 19.953 18.906 -1.626 1 89.38 225 ILE A O 1
ATOM 1656 N N . LEU A 1 226 ? 19.609 17.141 -0.405 1 88.38 226 LEU A N 1
ATOM 1657 C CA . LEU A 1 226 ? 18.562 17.766 0.389 1 88.38 226 LEU A CA 1
ATOM 1658 C C . LEU A 1 226 ? 19.141 18.875 1.274 1 88.38 226 LEU A C 1
ATOM 1660 O O . LEU A 1 226 ? 18.5 19.906 1.471 1 88.38 226 LEU A O 1
ATOM 1664 N N . ASN A 1 227 ? 20.281 18.625 1.765 1 84.62 227 ASN A N 1
ATOM 1665 C CA . ASN A 1 227 ? 20.922 19.625 2.623 1 84.62 227 ASN A CA 1
ATOM 1666 C C . ASN A 1 227 ? 21.469 20.797 1.816 1 84.62 227 ASN A C 1
ATOM 1668 O O . ASN A 1 227 ? 21.516 21.922 2.316 1 84.62 227 ASN A O 1
ATOM 1672 N N . ALA A 1 228 ? 21.812 20.547 0.577 1 79.94 228 ALA A N 1
ATOM 1673 C CA . ALA A 1 228 ? 22.344 21.609 -0.277 1 79.94 228 ALA A CA 1
ATOM 1674 C C . ALA A 1 228 ? 21.219 22.438 -0.897 1 79.94 228 ALA A C 1
ATOM 1676 O O . ALA A 1 228 ? 21.375 23.641 -1.091 1 79.94 228 ALA A O 1
ATOM 1677 N N . CYS A 1 229 ? 20.234 21.797 -1.524 1 65.06 229 CYS A N 1
ATOM 1678 C CA . CYS A 1 229 ? 19.141 22.469 -2.215 1 65.06 229 CYS A CA 1
ATOM 1679 C C . CYS A 1 229 ? 18.281 23.266 -1.235 1 65.06 229 CYS A C 1
ATOM 1681 O O . CYS A 1 229 ? 17.547 24.172 -1.639 1 65.06 229 CYS A O 1
ATOM 1683 N N . GLY A 1 230 ? 18.312 23 0.059 1 61.5 230 GLY A N 1
ATOM 1684 C CA . GLY A 1 230 ? 17.344 23.578 0.977 1 61.5 230 GLY A CA 1
ATOM 1685 C C . GLY A 1 230 ? 17.688 24.984 1.416 1 61.5 230 GLY A C 1
ATOM 1686 O O . GLY A 1 230 ? 18.016 25.203 2.58 1 61.5 230 GLY A O 1
ATOM 1687 N N . GLY A 1 231 ? 18.062 25.828 0.326 1 62.16 231 GLY A N 1
ATOM 1688 C CA . GLY A 1 231 ? 18.328 27.234 0.615 1 62.16 231 GLY A CA 1
ATOM 1689 C C . GLY A 1 231 ? 17.422 27.797 1.686 1 62.16 231 GLY A C 1
ATOM 1690 O O . GLY A 1 231 ? 17.875 28.453 2.621 1 62.16 231 GLY A O 1
ATOM 1691 N N . SER A 1 232 ? 16.141 27.562 1.579 1 77.94 232 SER A N 1
ATOM 1692 C CA . SER A 1 232 ? 15.188 28 2.598 1 77.94 232 SER A CA 1
ATOM 1693 C C . SER A 1 232 ? 14.688 26.812 3.43 1 77.94 232 SER A C 1
ATOM 1695 O O . SER A 1 232 ? 14.633 25.688 2.941 1 77.94 232 SER A O 1
ATOM 1697 N N . PRO A 1 233 ? 14.602 27 4.633 1 79.19 233 PRO A N 1
ATOM 1698 C CA . PRO A 1 233 ? 14.078 25.969 5.512 1 79.19 233 PRO A CA 1
ATOM 1699 C C . PRO A 1 233 ? 12.781 25.344 4.988 1 79.19 233 PRO A C 1
ATOM 1701 O O . PRO A 1 233 ? 12.57 24.141 5.145 1 79.19 233 PRO A O 1
ATOM 1704 N N . GLN A 1 234 ? 12.039 26.109 4.312 1 82.62 234 GLN A N 1
ATOM 1705 C CA . GLN A 1 234 ? 10.773 25.641 3.762 1 82.62 234 GLN A CA 1
ATOM 1706 C C . GLN A 1 234 ? 11 24.625 2.643 1 82.62 234 GLN A C 1
ATOM 1708 O O . GLN A 1 234 ? 10.328 23.594 2.584 1 82.62 234 GLN A O 1
ATOM 1713 N N . ASN A 1 235 ? 11.93 24.953 1.842 1 85.69 235 ASN A N 1
ATOM 1714 C CA . ASN A 1 235 ? 12.227 24.062 0.718 1 85.69 235 ASN A CA 1
ATOM 1715 C C . ASN A 1 235 ? 12.812 22.734 1.189 1 85.69 235 ASN A C 1
ATOM 1717 O O . ASN A 1 235 ? 12.523 21.688 0.613 1 85.69 235 ASN A O 1
ATOM 1721 N N . ARG A 1 236 ? 13.562 22.844 2.188 1 85.88 236 ARG A N 1
ATOM 1722 C CA . ARG A 1 236 ? 14.156 21.641 2.75 1 85.88 236 ARG A CA 1
ATOM 1723 C C . ARG A 1 236 ? 13.094 20.734 3.344 1 85.88 236 ARG A C 1
ATOM 1725 O O . ARG A 1 236 ? 13.125 19.516 3.145 1 85.88 236 ARG A O 1
ATOM 1732 N N . LEU A 1 237 ? 12.148 21.375 3.975 1 88.06 237 LEU A N 1
ATOM 1733 C CA . LEU A 1 237 ? 11.055 20.609 4.582 1 88.06 237 LEU A CA 1
ATOM 1734 C C . LEU A 1 237 ? 10.188 19.953 3.512 1 88.06 237 LEU A C 1
ATOM 1736 O O . LEU A 1 237 ? 9.828 18.781 3.625 1 88.06 237 LEU A O 1
ATOM 1740 N N . SER A 1 238 ? 9.953 20.719 2.541 1 90 238 SER A N 1
ATOM 1741 C CA . SER A 1 238 ? 9.117 20.203 1.459 1 90 238 SER A CA 1
ATOM 1742 C C . SER A 1 238 ? 9.805 19.078 0.701 1 90 238 SER A C 1
ATOM 1744 O O . SER A 1 238 ? 9.18 18.062 0.404 1 90 238 SER A O 1
ATOM 1746 N N . ALA A 1 239 ? 11.039 19.281 0.433 1 90.56 239 ALA A N 1
ATOM 1747 C CA . ALA A 1 239 ? 11.797 18.266 -0.304 1 90.56 239 ALA A CA 1
ATOM 1748 C C . ALA A 1 239 ? 11.922 16.969 0.5 1 90.56 239 ALA A C 1
ATOM 1750 O O . ALA A 1 239 ? 11.781 15.883 -0.047 1 90.56 239 ALA A O 1
ATOM 1751 N N . THR A 1 240 ? 12.172 17.125 1.744 1 90.31 240 THR A N 1
ATOM 1752 C CA . THR A 1 240 ? 12.273 15.961 2.621 1 90.31 240 THR A CA 1
ATOM 1753 C C . THR A 1 240 ? 10.93 15.25 2.736 1 90.31 240 THR A C 1
ATOM 1755 O O . THR A 1 240 ? 10.867 14.023 2.697 1 90.31 240 THR A O 1
ATOM 1758 N N . GLY A 1 241 ? 9.883 16.031 2.865 1 92.56 241 GLY A N 1
ATOM 1759 C CA . GLY A 1 241 ? 8.547 15.461 2.938 1 92.56 241 GLY A CA 1
ATOM 1760 C C . GLY A 1 241 ? 8.164 14.695 1.688 1 92.56 241 GLY A C 1
ATOM 1761 O O . GLY A 1 241 ? 7.68 13.562 1.771 1 92.56 241 GLY A O 1
ATOM 1762 N N . VAL A 1 242 ? 8.445 15.234 0.581 1 92.81 242 VAL A N 1
ATOM 1763 C CA . VAL A 1 242 ? 8.148 14.602 -0.701 1 92.81 242 VAL A CA 1
ATOM 1764 C C . VAL A 1 242 ? 8.977 13.336 -0.859 1 92.81 242 VAL A C 1
ATOM 1766 O O . VAL A 1 242 ? 8.477 12.305 -1.323 1 92.81 242 VAL A O 1
ATOM 1769 N N . GLY A 1 243 ? 10.219 13.508 -0.488 1 92.81 243 GLY A N 1
ATOM 1770 C CA . GLY A 1 243 ? 11.078 12.336 -0.548 1 92.81 243 GLY A CA 1
ATOM 1771 C C . GLY A 1 243 ? 10.594 11.195 0.316 1 92.81 243 GLY A C 1
ATOM 1772 O O . GLY A 1 243 ? 10.633 10.031 -0.101 1 92.81 243 GLY A O 1
ATOM 1773 N N . MET A 1 244 ? 10.148 11.547 1.475 1 92.69 244 MET A N 1
ATOM 1774 C CA . MET A 1 244 ? 9.648 10.523 2.389 1 92.69 244 MET A CA 1
ATOM 1775 C C . MET A 1 244 ? 8.391 9.867 1.833 1 92.69 244 MET A C 1
ATOM 1777 O O . MET A 1 244 ? 8.242 8.648 1.885 1 92.69 244 MET A O 1
ATOM 1781 N N . LEU A 1 245 ? 7.5 10.656 1.348 1 95.44 245 LEU A N 1
ATOM 1782 C CA . LEU A 1 245 ? 6.258 10.125 0.79 1 95.44 245 LEU A CA 1
ATOM 1783 C C . LEU A 1 245 ? 6.539 9.281 -0.448 1 95.44 245 LEU A C 1
ATOM 1785 O O . LEU A 1 245 ? 5.914 8.234 -0.644 1 95.44 245 LEU A O 1
ATOM 1789 N N . PHE A 1 246 ? 7.43 9.781 -1.257 1 94.75 246 PHE A N 1
ATOM 1790 C CA . PHE A 1 246 ? 7.887 8.992 -2.395 1 94.75 246 PHE A CA 1
ATOM 1791 C C . PHE A 1 246 ? 8.414 7.637 -1.937 1 94.75 246 PHE A C 1
ATOM 1793 O O . PHE A 1 246 ? 8.047 6.602 -2.498 1 94.75 246 PHE A O 1
ATOM 1800 N N . SER A 1 247 ? 9.211 7.633 -0.91 1 92.88 247 SER A N 1
ATOM 1801 C CA . SER A 1 247 ? 9.805 6.414 -0.366 1 92.88 247 SER A CA 1
ATOM 1802 C C . SER A 1 247 ? 8.742 5.508 0.241 1 92.88 247 SER A C 1
ATOM 1804 O O . SER A 1 247 ? 8.852 4.281 0.16 1 92.88 247 SER A O 1
ATOM 1806 N N . ALA A 1 248 ? 7.754 6.078 0.907 1 94.25 248 ALA A N 1
ATOM 1807 C CA . ALA A 1 248 ? 6.648 5.281 1.437 1 94.25 248 ALA A CA 1
ATOM 1808 C C . ALA A 1 248 ? 5.949 4.508 0.324 1 94.25 248 ALA A C 1
ATOM 1810 O O . ALA A 1 248 ? 5.621 3.328 0.49 1 94.25 248 ALA A O 1
ATOM 1811 N N . GLY A 1 249 ? 5.742 5.137 -0.819 1 92.94 249 GLY A N 1
ATOM 1812 C CA . GLY A 1 249 ? 5.152 4.473 -1.973 1 92.94 249 GLY A CA 1
ATOM 1813 C C . GLY A 1 249 ? 5.988 3.316 -2.486 1 92.94 249 GLY A C 1
ATOM 1814 O O . GLY A 1 249 ? 5.457 2.246 -2.789 1 92.94 249 GLY A O 1
ATOM 1815 N N . THR A 1 250 ? 7.25 3.541 -2.586 1 91.94 250 THR A N 1
ATOM 1816 C CA . THR A 1 250 ? 8.141 2.482 -3.043 1 91.94 250 THR A CA 1
ATOM 1817 C C . THR A 1 250 ? 8.117 1.303 -2.074 1 91.94 250 THR A C 1
ATOM 1819 O O . THR A 1 250 ? 8.031 0.148 -2.498 1 91.94 250 THR A O 1
ATOM 1822 N N . PHE A 1 251 ? 8.164 1.613 -0.765 1 89.69 251 PHE A N 1
ATOM 1823 C CA . PHE A 1 251 ? 8.156 0.579 0.263 1 89.69 251 PHE A CA 1
ATOM 1824 C C . PHE A 1 251 ? 6.867 -0.237 0.193 1 89.69 251 PHE A C 1
ATOM 1826 O O . PHE A 1 251 ? 6.895 -1.46 0.345 1 89.69 251 PHE A O 1
ATOM 1833 N N . LEU A 1 252 ? 5.844 0.439 -0.042 1 90 252 LEU A N 1
ATOM 1834 C CA . LEU A 1 252 ? 4.551 -0.24 -0.081 1 90 252 LEU A CA 1
ATOM 1835 C C . LEU A 1 252 ? 4.5 -1.245 -1.227 1 90 252 LEU A C 1
ATOM 1837 O O . LEU A 1 252 ? 4.02 -2.367 -1.054 1 90 252 LEU A O 1
ATOM 1841 N N . TYR A 1 253 ? 4.996 -0.875 -2.354 1 88.06 253 TYR A N 1
ATOM 1842 C CA . TYR A 1 253 ? 5.02 -1.798 -3.482 1 88.06 253 TYR A CA 1
ATOM 1843 C C . TYR A 1 253 ? 5.887 -3.012 -3.176 1 88.06 253 TYR A C 1
ATOM 1845 O O . TYR A 1 253 ? 5.469 -4.152 -3.387 1 88.06 253 TYR A O 1
ATOM 1853 N N . VAL A 1 254 ? 7.039 -2.744 -2.725 1 83.38 254 VAL A N 1
ATOM 1854 C CA . VAL A 1 254 ? 8.016 -3.801 -2.471 1 83.38 254 VAL A CA 1
ATOM 1855 C C . VAL A 1 254 ? 7.469 -4.762 -1.418 1 83.38 254 VAL A C 1
ATOM 1857 O O . VAL A 1 254 ? 7.602 -5.98 -1.551 1 83.38 254 VAL A O 1
ATOM 1860 N N . ALA A 1 255 ? 6.906 -4.211 -0.408 1 81.44 255 ALA A N 1
ATOM 1861 C CA . ALA A 1 255 ? 6.402 -5.02 0.698 1 81.44 255 ALA A CA 1
ATOM 1862 C C . ALA A 1 255 ? 5.246 -5.91 0.245 1 81.44 255 ALA A C 1
ATOM 1864 O O . ALA A 1 255 ? 5.117 -7.047 0.701 1 81.44 255 ALA A O 1
ATOM 1865 N N . THR A 1 256 ? 4.465 -5.477 -0.632 1 75.81 256 THR A N 1
ATOM 1866 C CA . THR A 1 256 ? 3.25 -6.199 -0.986 1 75.81 256 THR A CA 1
ATOM 1867 C C . THR A 1 256 ? 3.508 -7.156 -2.146 1 75.81 256 THR A C 1
ATOM 1869 O O . THR A 1 256 ? 2.904 -8.227 -2.221 1 75.81 256 THR A O 1
ATOM 1872 N N . VAL A 1 257 ? 4.234 -6.809 -3.092 1 64.12 257 VAL A N 1
ATOM 1873 C CA . VAL A 1 257 ? 4.414 -7.648 -4.27 1 64.12 257 VAL A CA 1
ATOM 1874 C C . VAL A 1 257 ? 5.438 -8.742 -3.969 1 64.12 257 VAL A C 1
ATOM 1876 O O . VAL A 1 257 ? 5.328 -9.859 -4.484 1 64.12 257 VAL A O 1
ATOM 1879 N N . HIS A 1 258 ? 6.48 -8.383 -3.35 1 54.53 258 HIS A N 1
ATOM 1880 C CA . HIS A 1 258 ? 7.5 -9.391 -3.104 1 54.53 258 HIS A CA 1
ATOM 1881 C C . HIS A 1 258 ? 7.078 -10.344 -1.987 1 54.53 258 HIS A C 1
ATOM 1883 O O . HIS A 1 258 ? 7.5 -11.5 -1.962 1 54.53 258 HIS A O 1
ATOM 1889 N N . VAL A 1 259 ? 6.43 -9.867 -1.056 1 49.5 259 VAL A N 1
ATOM 1890 C CA . VAL A 1 259 ? 6.086 -10.656 0.118 1 49.5 259 VAL A CA 1
ATOM 1891 C C . VAL A 1 259 ? 4.992 -11.664 -0.238 1 49.5 259 VAL A C 1
ATOM 1893 O O . VAL A 1 259 ? 5.035 -12.82 0.193 1 49.5 259 VAL A O 1
ATOM 1896 N N . LEU A 1 260 ? 3.939 -11.195 -1.038 1 49.62 260 LEU A N 1
ATOM 1897 C CA . LEU A 1 260 ? 2.676 -11.93 -1.01 1 49.62 260 LEU A CA 1
ATOM 1898 C C . LEU A 1 260 ? 2.729 -13.141 -1.929 1 49.62 260 LEU A C 1
ATOM 1900 O O . LEU A 1 260 ? 2.209 -14.211 -1.587 1 49.62 260 LEU A O 1
ATOM 1904 N N . PRO A 1 261 ? 3.34 -12.977 -3.023 1 47.62 261 PRO A N 1
ATOM 1905 C CA . PRO A 1 261 ? 3.32 -14.172 -3.867 1 47.62 261 PRO A CA 1
ATOM 1906 C C . PRO A 1 261 ? 4.109 -15.336 -3.266 1 47.62 261 PRO A C 1
ATOM 1908 O O . PRO A 1 261 ? 3.762 -16.5 -3.477 1 47.62 261 PRO A O 1
ATOM 1911 N N . GLU A 1 262 ? 5.176 -15.016 -2.643 1 44.19 262 GLU A N 1
ATOM 1912 C CA . GLU A 1 262 ? 5.973 -16.109 -2.082 1 44.19 262 GLU A CA 1
ATOM 1913 C C . GLU A 1 262 ? 5.188 -16.875 -1.016 1 44.19 262 GLU A C 1
ATOM 1915 O O . GLU A 1 262 ? 5.309 -18.094 -0.904 1 44.19 262 GLU A O 1
ATOM 1920 N N . ILE A 1 263 ? 4.367 -16.156 -0.35 1 41.22 263 ILE A N 1
ATOM 1921 C CA . ILE A 1 263 ? 3.527 -16.812 0.65 1 41.22 263 ILE A CA 1
ATOM 1922 C C . ILE A 1 263 ? 2.416 -17.594 -0.041 1 41.22 263 ILE A C 1
ATOM 1924 O O . ILE A 1 263 ? 2.104 -18.719 0.357 1 41.22 263 ILE A O 1
ATOM 1928 N N . SER A 1 264 ? 1.901 -17 -1.173 1 42.97 264 SER A N 1
ATOM 1929 C CA . SER A 1 264 ? 0.796 -17.641 -1.874 1 42.97 264 SER A CA 1
ATOM 1930 C C . SER A 1 264 ? 1.288 -18.797 -2.736 1 42.97 264 SER A C 1
ATOM 1932 O O . SER A 1 264 ? 0.586 -19.797 -2.902 1 42.97 264 SER A O 1
ATOM 1934 N N . SER A 1 265 ? 2.375 -18.609 -3.543 1 39.81 265 SER A N 1
ATOM 1935 C CA . SER A 1 265 ? 2.855 -19.656 -4.43 1 39.81 265 SER A CA 1
ATOM 1936 C C . SER A 1 265 ? 3.365 -20.859 -3.641 1 39.81 265 SER A C 1
ATOM 1938 O O . SER A 1 265 ? 3.248 -22 -4.09 1 39.81 265 SER A O 1
ATOM 1940 N N . ARG A 1 266 ? 4.07 -20.703 -2.631 1 38.91 266 ARG A N 1
ATOM 1941 C CA . ARG A 1 266 ? 4.621 -21.859 -1.934 1 38.91 266 ARG A CA 1
ATOM 1942 C C . ARG A 1 266 ? 3.512 -22.719 -1.341 1 38.91 266 ARG A C 1
ATOM 1944 O O . ARG A 1 266 ? 3.723 -23.906 -1.048 1 38.91 266 ARG A O 1
ATOM 1951 N N . GLY A 1 267 ? 2.439 -22.031 -1.008 1 36.41 267 GLY A N 1
ATOM 1952 C CA . GLY A 1 267 ? 1.364 -22.953 -0.685 1 36.41 267 GLY A CA 1
ATOM 1953 C C . GLY A 1 267 ? 1.073 -23.953 -1.797 1 36.41 267 GLY A C 1
ATOM 1954 O O . GLY A 1 267 ? 0.574 -25.047 -1.543 1 36.41 267 GLY A O 1
ATOM 1955 N N . GLN A 1 268 ? 1.195 -23.469 -2.977 1 35.25 268 GLN A N 1
ATOM 1956 C CA . GLN A 1 268 ? 0.858 -24.391 -4.059 1 35.25 268 GLN A CA 1
ATOM 1957 C C . GLN A 1 268 ? 2.033 -25.297 -4.387 1 35.25 268 GLN A C 1
ATOM 1959 O O . GLN A 1 268 ? 1.845 -26.391 -4.938 1 35.25 268 GLN A O 1
ATOM 1964 N N . GLN A 1 269 ? 3.217 -24.844 -4.41 1 33.72 269 GLN A N 1
ATOM 1965 C CA . GLN A 1 269 ? 4.289 -25.719 -4.879 1 33.72 269 GLN A CA 1
ATOM 1966 C C . GLN A 1 269 ? 4.695 -26.719 -3.801 1 33.72 269 GLN A C 1
ATOM 1968 O O . GLN A 1 269 ? 5.684 -27.438 -3.955 1 33.72 269 GLN A O 1
ATOM 1973 N N . SER A 1 270 ? 4.195 -26.688 -2.68 1 32.22 270 SER A N 1
ATOM 1974 C CA . SER A 1 270 ? 4.586 -27.891 -1.938 1 32.22 270 SER A CA 1
ATOM 1975 C C . SER A 1 270 ? 4.32 -29.156 -2.746 1 32.22 270 SER A C 1
ATOM 1977 O O . SER A 1 270 ? 3.289 -29.266 -3.408 1 32.22 270 SER A O 1
ATOM 1979 N N . SER A 1 271 ? 5.344 -29.906 -3.104 1 30.64 271 SER A N 1
ATOM 1980 C CA . SER A 1 271 ? 5.324 -31.281 -3.609 1 30.64 271 SER A CA 1
ATOM 1981 C C . SER A 1 271 ? 4.074 -32.031 -3.139 1 30.64 271 SER A C 1
ATOM 1983 O O . SER A 1 271 ? 3.674 -31.906 -1.98 1 30.64 271 SER A O 1
ATOM 1985 N N . PRO A 1 272 ? 3.279 -32.656 -4.086 1 34.75 272 PRO A N 1
ATOM 1986 C CA . PRO A 1 272 ? 2.205 -33.594 -3.797 1 34.75 272 PRO A CA 1
ATOM 1987 C C . PRO A 1 272 ? 2.48 -34.438 -2.549 1 34.75 272 PRO A C 1
ATOM 1989 O O . PRO A 1 272 ? 1.572 -35.094 -2.025 1 34.75 272 PRO A O 1
ATOM 1992 N N . HIS A 1 273 ? 3.746 -35 -2.455 1 32.62 273 HIS A N 1
ATOM 1993 C CA . HIS A 1 273 ? 3.803 -36.156 -1.573 1 32.62 273 HIS A CA 1
ATOM 1994 C C . HIS A 1 273 ? 3.438 -35.781 -0.141 1 32.62 273 HIS A C 1
ATOM 1996 O O . HIS A 1 273 ? 3.143 -36.656 0.679 1 32.62 273 HIS A O 1
ATOM 2002 N N . LEU A 1 274 ? 4.281 -34.969 0.499 1 32.53 274 LEU A N 1
ATOM 2003 C CA . LEU A 1 274 ? 3.982 -34.938 1.926 1 32.53 274 LEU A CA 1
ATOM 2004 C C . LEU A 1 274 ? 2.75 -34.094 2.211 1 32.53 274 LEU A C 1
ATOM 2006 O O . LEU A 1 274 ? 2.812 -32.844 2.156 1 32.53 274 LEU A O 1
ATOM 2010 N N . HIS A 1 275 ? 1.571 -34.344 1.7 1 36.19 275 HIS A N 1
ATOM 2011 C CA . HIS A 1 275 ? 0.149 -34.062 1.849 1 36.19 275 HIS A CA 1
ATOM 2012 C C . HIS A 1 275 ? -0.146 -33.438 3.199 1 36.19 275 HIS A C 1
ATOM 2014 O O . HIS A 1 275 ? -1.305 -33.156 3.525 1 36.19 275 HIS A O 1
ATOM 2020 N N . GLY A 1 276 ? 0.538 -33.906 4.344 1 34.38 276 GLY A N 1
ATOM 2021 C CA . GLY A 1 276 ? 0.028 -33.812 5.703 1 34.38 276 GLY A CA 1
ATOM 2022 C C . GLY A 1 276 ? -0.22 -32.406 6.164 1 34.38 276 GLY A C 1
ATOM 2023 O O . GLY A 1 276 ? 0.07 -31.438 5.438 1 34.38 276 GLY A O 1
ATOM 2024 N N . THR A 1 277 ? -0.538 -32.094 7.586 1 40.47 277 THR A N 1
ATOM 2025 C CA . THR A 1 277 ? -0.818 -31.141 8.664 1 40.47 277 THR A CA 1
ATOM 2026 C C . THR A 1 277 ? 0.123 -29.938 8.602 1 40.47 277 THR A C 1
ATOM 2028 O O . THR A 1 277 ? -0.074 -28.953 9.305 1 40.47 277 THR A O 1
ATOM 2031 N N . GLY A 1 278 ? 1.272 -29.953 7.918 1 42.81 278 GLY A N 1
ATOM 2032 C CA . GLY A 1 278 ? 2.42 -29.078 8.039 1 42.81 278 GLY A CA 1
ATOM 2033 C C . GLY A 1 278 ? 2.303 -27.812 7.199 1 42.81 278 GLY A C 1
ATOM 2034 O O . GLY A 1 278 ? 2.84 -26.766 7.559 1 42.81 278 GLY A O 1
ATOM 2035 N N . SER A 1 279 ? 1.667 -27.844 5.988 1 51.94 279 SER A N 1
ATOM 2036 C CA . SER A 1 279 ? 1.617 -26.719 5.066 1 51.94 279 SER A CA 1
ATOM 2037 C C . SER A 1 279 ? 0.753 -25.594 5.621 1 51.94 279 SER A C 1
ATOM 2039 O O . SER A 1 279 ? 1.133 -24.422 5.555 1 51.94 279 SER A O 1
ATOM 2041 N N . GLY A 1 280 ? -0.345 -26.016 6.285 1 58.62 280 GLY A N 1
ATOM 2042 C CA . GLY A 1 280 ? -1.223 -25.047 6.918 1 58.62 280 GLY A CA 1
ATOM 2043 C C . GLY A 1 280 ? -0.562 -24.312 8.062 1 58.62 280 GLY A C 1
ATOM 2044 O O . GLY A 1 280 ? -0.758 -23.094 8.219 1 58.62 280 GLY A O 1
ATOM 2045 N N . GLN A 1 281 ? 0.253 -25.078 8.797 1 61.81 281 GLN A N 1
ATOM 2046 C CA . GLN A 1 281 ? 0.928 -24.469 9.945 1 61.81 281 GLN A CA 1
ATOM 2047 C C . GLN A 1 281 ? 1.974 -23.453 9.492 1 61.81 281 GLN A C 1
ATOM 2049 O O . GLN A 1 281 ? 2.107 -22.391 10.094 1 61.81 281 GLN A O 1
ATOM 2054 N N . LEU A 1 282 ? 2.613 -23.781 8.422 1 62.59 282 LEU A N 1
ATOM 2055 C CA . LEU A 1 282 ? 3.656 -22.891 7.918 1 62.59 282 LEU A CA 1
ATOM 2056 C C . LEU A 1 282 ? 3.053 -21.609 7.371 1 62.59 282 LEU A C 1
ATOM 2058 O O . LEU A 1 282 ? 3.6 -20.516 7.586 1 62.59 282 LEU A O 1
ATOM 2062 N N . GLU A 1 283 ? 1.869 -21.797 6.832 1 73.38 283 GLU A N 1
ATOM 2063 C CA . GLU A 1 283 ? 1.184 -20.625 6.301 1 73.38 283 GLU A CA 1
ATOM 2064 C C . GLU A 1 283 ? 0.724 -19.688 7.422 1 73.38 283 GLU A C 1
ATOM 2066 O O . GLU A 1 283 ? 0.827 -18.469 7.305 1 73.38 283 GLU A O 1
ATOM 2071 N N . VAL A 1 284 ? 0.371 -20.375 8.469 1 75.88 284 VAL A N 1
ATOM 2072 C CA . VAL A 1 284 ? -0.101 -19.609 9.609 1 75.88 284 VAL A CA 1
ATOM 2073 C C . VAL A 1 284 ? 1.078 -18.906 10.281 1 75.88 284 VAL A C 1
ATOM 2075 O O . VAL A 1 284 ? 0.97 -17.734 10.68 1 75.88 284 VAL A O 1
ATOM 2078 N N . LEU A 1 285 ? 2.156 -19.547 10.344 1 80 285 LEU A N 1
ATOM 2079 C CA . LEU A 1 285 ? 3.338 -18.969 10.969 1 80 285 LEU A CA 1
ATOM 2080 C C . LEU A 1 285 ? 3.865 -17.797 10.148 1 80 285 LEU A C 1
ATOM 2082 O O . LEU A 1 285 ? 4.273 -16.781 10.711 1 80 285 LEU A O 1
ATOM 2086 N N . GLU A 1 286 ? 3.795 -17.922 8.922 1 81.25 286 GLU A N 1
ATOM 2087 C CA . GLU A 1 286 ? 4.227 -16.844 8.039 1 81.25 286 GLU A CA 1
ATOM 2088 C C . GLU A 1 286 ? 3.309 -15.625 8.164 1 81.25 286 GLU A C 1
ATOM 2090 O O . GLU A 1 286 ? 3.771 -14.484 8.156 1 81.25 286 GLU A O 1
ATOM 2095 N N . SER A 1 287 ? 2.066 -16.016 8.312 1 83.56 287 SER A N 1
ATOM 2096 C CA . SER A 1 287 ? 1.094 -14.945 8.484 1 83.56 287 SER A CA 1
ATOM 2097 C C . SER A 1 287 ? 1.316 -14.203 9.789 1 83.56 287 SER A C 1
ATOM 2099 O O . SER A 1 287 ? 1.242 -12.977 9.836 1 83.56 287 SER A O 1
ATOM 2101 N N . LEU A 1 288 ? 1.616 -14.891 10.75 1 86.38 288 LEU A N 1
ATOM 2102 C CA . LEU A 1 288 ? 1.874 -14.281 12.055 1 86.38 288 LEU A CA 1
ATOM 2103 C C . LEU A 1 288 ? 3.146 -13.445 12.016 1 86.38 288 LEU A C 1
ATOM 2105 O O . LEU A 1 288 ? 3.205 -12.375 12.625 1 86.38 288 LEU A O 1
ATOM 2109 N N . THR A 1 289 ? 4.094 -13.906 11.344 1 85.75 289 THR A N 1
ATOM 2110 C CA . THR A 1 289 ? 5.359 -13.195 11.219 1 85.75 289 THR A CA 1
ATOM 2111 C C . THR A 1 289 ? 5.164 -11.867 10.492 1 85.75 289 THR A C 1
ATOM 2113 O O . THR A 1 289 ? 5.754 -10.852 10.867 1 85.75 289 THR A O 1
ATOM 2116 N N . LEU A 1 290 ? 4.332 -11.922 9.5 1 85.88 290 LEU A N 1
ATOM 2117 C CA . LEU A 1 290 ? 4.039 -10.695 8.766 1 85.88 290 LEU A CA 1
ATOM 2118 C C . LEU A 1 290 ? 3.312 -9.688 9.648 1 85.88 290 LEU A C 1
ATOM 2120 O O . LEU A 1 290 ? 3.627 -8.492 9.625 1 85.88 290 LEU A O 1
ATOM 2124 N N . ILE A 1 291 ? 2.395 -10.195 10.453 1 89.19 291 ILE A N 1
ATOM 2125 C CA . ILE A 1 291 ? 1.605 -9.344 11.336 1 89.19 291 ILE A CA 1
ATOM 2126 C C . ILE A 1 291 ? 2.51 -8.727 12.406 1 89.19 291 ILE A C 1
ATOM 2128 O O . ILE A 1 291 ? 2.404 -7.539 12.711 1 89.19 291 ILE A O 1
ATOM 2132 N N . LEU A 1 292 ? 3.354 -9.477 12.844 1 90.19 292 LEU A N 1
ATOM 2133 C CA . LEU A 1 292 ? 4.301 -8.992 13.852 1 90.19 292 LEU A CA 1
ATOM 2134 C C . LEU A 1 292 ? 5.219 -7.93 13.258 1 90.19 292 LEU A C 1
ATOM 2136 O O . LEU A 1 292 ? 5.477 -6.902 13.891 1 90.19 292 LEU A O 1
ATOM 2140 N N . GLY A 1 293 ? 5.699 -8.188 12.156 1 89.56 293 GLY A N 1
ATOM 2141 C CA . GLY A 1 293 ? 6.535 -7.211 11.477 1 89.56 293 GLY A CA 1
ATOM 2142 C C . GLY A 1 293 ? 5.828 -5.895 11.219 1 89.56 293 GLY A C 1
ATOM 2143 O O . GLY A 1 293 ? 6.387 -4.824 11.477 1 89.56 293 GLY A O 1
ATOM 2144 N N . ALA A 1 294 ? 4.609 -5.992 10.758 1 90.56 294 ALA A N 1
ATOM 2145 C CA . ALA A 1 294 ? 3.832 -4.801 10.43 1 90.56 294 ALA A CA 1
ATOM 2146 C C . ALA A 1 294 ? 3.402 -4.062 11.695 1 90.56 294 ALA A C 1
ATOM 2148 O O . ALA A 1 294 ? 3.24 -2.838 11.68 1 90.56 294 ALA A O 1
ATOM 2149 N N . GLY A 1 295 ? 3.266 -4.824 12.781 1 90.69 295 GLY A N 1
ATOM 2150 C CA . GLY A 1 295 ? 2.803 -4.258 14.039 1 90.69 295 GLY A CA 1
ATOM 2151 C C . GLY A 1 295 ? 3.912 -3.604 14.844 1 90.69 295 GLY A C 1
ATOM 2152 O O . GLY A 1 295 ? 3.66 -2.689 15.633 1 90.69 295 GLY A O 1
ATOM 2153 N N . LEU A 1 296 ? 5.078 -3.922 14.625 1 89.38 296 LEU A N 1
ATOM 2154 C CA . LEU A 1 296 ? 6.211 -3.459 15.414 1 89.38 296 LEU A CA 1
ATOM 2155 C C . LEU A 1 296 ? 6.406 -1.954 15.266 1 89.38 296 LEU A C 1
ATOM 2157 O O . LEU A 1 296 ? 6.527 -1.234 16.25 1 89.38 296 LEU A O 1
ATOM 2161 N N . PRO A 1 297 ? 6.426 -1.452 14.094 1 88.88 297 PRO A N 1
ATOM 2162 C CA . PRO A 1 297 ? 6.582 -0.003 13.953 1 88.88 297 PRO A CA 1
ATOM 2163 C C . PRO A 1 297 ? 5.457 0.781 14.625 1 88.88 297 PRO A C 1
ATOM 2165 O O . PRO A 1 297 ? 5.68 1.889 15.117 1 88.88 297 PRO A O 1
ATOM 2168 N N . VAL A 1 298 ? 4.301 0.196 14.641 1 87.38 298 VAL A N 1
ATOM 2169 C CA . VAL A 1 298 ? 3.182 0.846 15.312 1 87.38 298 VAL A CA 1
ATOM 2170 C C . VAL A 1 298 ? 3.461 0.941 16.812 1 87.38 298 VAL A C 1
ATOM 2172 O O . VAL A 1 298 ? 3.234 1.986 17.422 1 87.38 298 VAL A O 1
ATOM 2175 N N . LEU A 1 299 ? 3.953 -0.105 17.328 1 85.44 299 LEU A N 1
ATOM 2176 C CA . LEU A 1 299 ? 4.285 -0.145 18.75 1 85.44 299 LEU A CA 1
ATOM 2177 C C . LEU A 1 299 ? 5.422 0.817 19.062 1 85.44 299 LEU A C 1
ATOM 2179 O O . LEU A 1 299 ? 5.406 1.479 20.109 1 85.44 299 LEU A O 1
ATOM 2183 N N . LEU A 1 300 ? 6.371 0.933 18.234 1 80.94 300 LEU A N 1
ATOM 2184 C CA . LEU A 1 300 ? 7.5 1.839 18.422 1 80.94 300 LEU A CA 1
ATOM 2185 C C . LEU A 1 300 ? 7.043 3.293 18.359 1 80.94 300 LEU A C 1
ATOM 2187 O O . LEU A 1 300 ? 7.566 4.145 19.078 1 80.94 300 LEU A O 1
ATOM 2191 N N . ALA A 1 301 ? 6.117 3.52 17.438 1 78.88 301 ALA A N 1
ATOM 2192 C CA . ALA A 1 301 ? 5.57 4.871 17.328 1 78.88 301 ALA A CA 1
ATOM 2193 C C . ALA A 1 301 ? 4.844 5.277 18.609 1 78.88 301 ALA A C 1
ATOM 2195 O O . ALA A 1 301 ? 4.797 6.461 18.953 1 78.88 301 ALA A O 1
ATOM 2196 N N . LEU A 1 302 ? 4.238 4.328 19.234 1 74.44 302 LEU A N 1
ATOM 2197 C CA . LEU A 1 302 ? 3.553 4.578 20.5 1 74.44 302 LEU A CA 1
ATOM 2198 C C . LEU A 1 302 ? 4.555 4.84 21.625 1 74.44 302 LEU A C 1
ATOM 2200 O O . LEU A 1 302 ? 4.316 5.691 22.484 1 74.44 302 LEU A O 1
ATOM 2204 N N . GLY A 1 303 ? 5.621 4 21.781 1 62.53 303 GLY A N 1
ATOM 2205 C CA . GLY A 1 303 ? 6.602 4.078 22.844 1 62.53 303 GLY A CA 1
ATOM 2206 C C . GLY A 1 303 ? 7.516 5.285 22.734 1 62.53 303 GLY A C 1
ATOM 2207 O O . GLY A 1 303 ? 8.031 5.777 23.734 1 62.53 303 GLY A O 1
ATOM 2208 N N . LEU A 1 304 ? 8.055 5.555 21.656 1 54.22 304 LEU A N 1
ATOM 2209 C CA . LEU A 1 304 ? 9.047 6.605 21.484 1 54.22 304 LEU A CA 1
ATOM 2210 C C . LEU A 1 304 ? 8.461 7.969 21.859 1 54.22 304 LEU A C 1
ATOM 2212 O O . LEU A 1 304 ? 9.203 8.938 22.031 1 54.22 304 LEU A O 1
ATOM 2216 N N . ARG A 1 305 ? 7.246 8.242 21.859 1 51.22 305 ARG A N 1
ATOM 2217 C CA . ARG A 1 305 ? 6.695 9.523 22.297 1 51.22 305 ARG A CA 1
ATOM 2218 C C . ARG A 1 305 ? 6.961 9.758 23.781 1 51.22 305 ARG A C 1
ATOM 2220 O O . ARG A 1 305 ? 6.949 10.898 24.234 1 51.22 305 ARG A O 1
ATOM 2227 N N . ASP A 1 306 ? 7.09 8.789 24.609 1 39.62 306 ASP A N 1
ATOM 2228 C CA . ASP A 1 306 ? 7.262 9.141 26.016 1 39.62 306 ASP A CA 1
ATOM 2229 C C . ASP A 1 306 ? 8.617 9.797 26.25 1 39.62 306 ASP A C 1
ATOM 2231 O O . ASP A 1 306 ? 8.859 10.367 27.312 1 39.62 306 ASP A O 1
ATOM 2235 N N . ASP A 1 307 ? 9.625 9.648 25.531 1 35.22 307 ASP A N 1
ATOM 2236 C CA . ASP A 1 307 ? 10.758 10.422 26.031 1 35.22 307 ASP A CA 1
ATOM 2237 C C . ASP A 1 307 ? 10.758 11.836 25.438 1 35.22 307 ASP A C 1
ATOM 2239 O O . ASP A 1 307 ? 10.469 12.016 24.25 1 35.22 307 ASP A O 1
ATOM 2243 N N . MET B 1 1 ? -28.188 17.766 -2.373 1 50.5 1 MET B N 1
ATOM 2244 C CA . MET B 1 1 ? -28.859 16.5 -2.15 1 50.5 1 MET B CA 1
ATOM 2245 C C . MET B 1 1 ? -28.547 15.945 -0.763 1 50.5 1 MET B C 1
ATOM 2247 O O . MET B 1 1 ? -27.453 16.156 -0.237 1 50.5 1 MET B O 1
ATOM 2251 N N . ASP B 1 2 ? -29.5 15.523 -0.076 1 78.31 2 ASP B N 1
ATOM 2252 C CA . ASP B 1 2 ? -29.406 14.961 1.27 1 78.31 2 ASP B CA 1
ATOM 2253 C C . ASP B 1 2 ? -28.438 13.781 1.315 1 78.31 2 ASP B C 1
ATOM 2255 O O . ASP B 1 2 ? -28.469 12.914 0.436 1 78.31 2 ASP B O 1
ATOM 2259 N N . GLU B 1 3 ? -27.375 13.898 1.909 1 84.31 3 GLU B N 1
ATOM 2260 C CA . GLU B 1 3 ? -26.344 12.883 2.07 1 84.31 3 GLU B CA 1
ATOM 2261 C C . GLU B 1 3 ? -26.953 11.5 2.314 1 84.31 3 GLU B C 1
ATOM 2263 O O . GLU B 1 3 ? -26.391 10.492 1.892 1 84.31 3 GLU B O 1
ATOM 2268 N N . ALA B 1 4 ? -28.125 11.5 2.875 1 86.31 4 ALA B N 1
ATOM 2269 C CA . ALA B 1 4 ? -28.797 10.234 3.143 1 86.31 4 ALA B CA 1
ATOM 2270 C C . ALA B 1 4 ? -29.328 9.609 1.854 1 86.31 4 ALA B C 1
ATOM 2272 O O . ALA B 1 4 ? -29.203 8.398 1.652 1 86.31 4 ALA B O 1
ATOM 2273 N N . ILE B 1 5 ? -29.844 10.414 1.029 1 87 5 ILE B N 1
ATOM 2274 C CA . ILE B 1 5 ? -30.359 9.938 -0.252 1 87 5 ILE B CA 1
ATOM 2275 C C . ILE B 1 5 ? -29.188 9.492 -1.134 1 87 5 ILE B C 1
ATOM 2277 O O . ILE B 1 5 ? -29.281 8.484 -1.835 1 87 5 ILE B O 1
ATOM 2281 N N . ALA B 1 6 ? -28.156 10.234 -1.047 1 87 6 ALA B N 1
ATOM 2282 C CA . ALA B 1 6 ? -26.969 9.914 -1.848 1 87 6 ALA B CA 1
ATOM 2283 C C . ALA B 1 6 ? -26.422 8.531 -1.487 1 87 6 ALA B C 1
ATOM 2285 O O . ALA B 1 6 ? -26.109 7.734 -2.371 1 87 6 ALA B O 1
ATOM 2286 N N . ILE B 1 7 ? -26.359 8.25 -0.197 1 90.06 7 ILE B N 1
ATOM 2287 C CA . ILE B 1 7 ? -25.766 6.988 0.234 1 90.06 7 ILE B CA 1
ATOM 2288 C C . ILE B 1 7 ? -26.672 5.832 -0.167 1 90.06 7 ILE B C 1
ATOM 2290 O O . ILE B 1 7 ? -26.203 4.754 -0.536 1 90.06 7 ILE B O 1
ATOM 2294 N N . ILE B 1 8 ? -27.969 6.027 -0.127 1 90.5 8 ILE B N 1
ATOM 2295 C CA . ILE B 1 8 ? -28.922 4.98 -0.49 1 90.5 8 ILE B CA 1
ATOM 2296 C C . ILE B 1 8 ? -28.844 4.715 -1.992 1 90.5 8 ILE B C 1
ATOM 2298 O O . ILE B 1 8 ? -28.844 3.559 -2.424 1 90.5 8 ILE B O 1
ATOM 2302 N N . LEU B 1 9 ? -28.734 5.754 -2.752 1 88.81 9 LEU B N 1
ATOM 2303 C CA . LEU B 1 9 ? -28.656 5.621 -4.203 1 88.81 9 LEU B CA 1
ATOM 2304 C C . LEU B 1 9 ? -27.359 4.949 -4.617 1 88.81 9 LEU B C 1
ATOM 2306 O O . LEU B 1 9 ? -27.359 4.043 -5.453 1 88.81 9 LEU B O 1
ATOM 2310 N N . ILE B 1 10 ? -26.328 5.434 -4.027 1 88.94 10 ILE B N 1
ATOM 2311 C CA . ILE B 1 10 ? -25.016 4.879 -4.348 1 88.94 10 ILE B CA 1
ATOM 2312 C C . ILE B 1 10 ? -24.969 3.408 -3.945 1 88.94 10 ILE B C 1
ATOM 2314 O O . ILE B 1 10 ? -24.453 2.572 -4.691 1 88.94 10 ILE B O 1
ATOM 2318 N N . SER B 1 11 ? -25.484 3.133 -2.777 1 91.88 11 SER B N 1
ATOM 2319 C CA . SER B 1 11 ? -25.516 1.759 -2.289 1 91.88 11 SER B CA 1
ATOM 2320 C C . SER B 1 11 ? -26.391 0.875 -3.18 1 91.88 11 SER B C 1
ATOM 2322 O O . SER B 1 11 ? -26.031 -0.272 -3.459 1 91.88 11 SER B O 1
ATOM 2324 N N . GLY B 1 12 ? -27.484 1.442 -3.559 1 90.44 12 GLY B N 1
ATOM 2325 C CA . GLY B 1 12 ? -28.328 0.715 -4.488 1 90.44 12 GLY B CA 1
ATOM 2326 C C . GLY B 1 12 ? -27.656 0.414 -5.809 1 90.44 12 GLY B C 1
ATOM 2327 O O . GLY B 1 12 ? -27.75 -0.703 -6.324 1 90.44 12 GLY B O 1
ATOM 2328 N N . ALA B 1 13 ? -27.031 1.37 -6.324 1 89 13 ALA B N 1
ATOM 2329 C CA . ALA B 1 13 ? -26.281 1.199 -7.57 1 89 13 ALA B CA 1
ATOM 2330 C C . ALA B 1 13 ? -25.203 0.144 -7.422 1 89 13 ALA B C 1
ATOM 2332 O O . ALA B 1 13 ? -24.984 -0.667 -8.328 1 89 13 ALA B O 1
ATOM 2333 N N . MET B 1 14 ? -24.531 0.185 -6.312 1 88.62 14 MET B N 1
ATOM 2334 C CA . MET B 1 14 ? -23.469 -0.787 -6.043 1 88.62 14 MET B CA 1
ATOM 2335 C C . MET B 1 14 ? -24.031 -2.201 -5.977 1 88.62 14 MET B C 1
ATOM 2337 O O . MET B 1 14 ? -23.438 -3.141 -6.496 1 88.62 14 MET B O 1
ATOM 23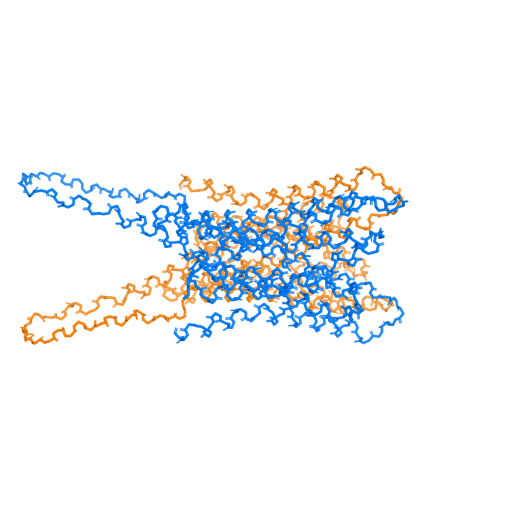41 N N . PHE B 1 15 ? -25.141 -2.293 -5.324 1 90.31 15 PHE B N 1
ATOM 2342 C CA . PHE B 1 15 ? -25.797 -3.594 -5.203 1 90.31 15 PHE B CA 1
ATOM 2343 C C . PHE B 1 15 ? -26.188 -4.125 -6.574 1 90.31 15 PHE B C 1
ATOM 2345 O O . PHE B 1 15 ? -25.844 -5.258 -6.93 1 90.31 15 PHE B O 1
ATOM 2352 N N . LEU B 1 16 ? -26.828 -3.301 -7.324 1 89.38 16 LEU B N 1
ATOM 2353 C CA . LEU B 1 16 ? -27.328 -3.705 -8.633 1 89.38 16 LEU B CA 1
ATOM 2354 C C . LEU B 1 16 ? -26.172 -4.004 -9.586 1 89.38 16 LEU B C 1
ATOM 2356 O O . LEU B 1 16 ? -26.203 -5 -10.312 1 89.38 16 LEU B O 1
ATOM 2360 N N . GLY B 1 17 ? -25.219 -3.18 -9.602 1 84.62 17 GLY B N 1
ATOM 2361 C CA . GLY B 1 17 ? -24.062 -3.404 -10.453 1 84.62 17 GLY B CA 1
ATOM 2362 C C . GLY B 1 17 ? -23.344 -4.707 -10.156 1 84.62 17 GLY B C 1
ATOM 2363 O O . GLY B 1 17 ? -23.062 -5.488 -11.062 1 84.62 17 GLY B O 1
ATOM 2364 N N . CYS B 1 18 ? -23.078 -4.938 -8.898 1 85.06 18 CYS B N 1
ATOM 2365 C CA . CYS B 1 18 ? -22.375 -6.145 -8.484 1 85.06 18 CYS B CA 1
ATOM 2366 C C . CYS B 1 18 ? -23.203 -7.387 -8.758 1 85.06 18 CYS B C 1
ATOM 2368 O O . CYS B 1 18 ? -22.688 -8.398 -9.242 1 85.06 18 CYS B O 1
ATOM 2370 N N . PHE B 1 19 ? -24.453 -7.297 -8.484 1 86.94 19 PHE B N 1
ATOM 2371 C CA . PHE B 1 19 ? -25.328 -8.445 -8.641 1 86.94 19 PHE B CA 1
ATOM 2372 C C . PHE B 1 19 ? -25.531 -8.773 -10.117 1 86.94 19 PHE B C 1
ATOM 2374 O O . PHE B 1 19 ? -25.438 -9.938 -10.516 1 86.94 19 PHE B O 1
ATOM 2381 N N . LEU B 1 20 ? -25.734 -7.805 -10.914 1 85.56 20 LEU B N 1
ATOM 2382 C CA . LEU B 1 20 ? -25.984 -8.023 -12.336 1 85.56 20 LEU B CA 1
ATOM 2383 C C . LEU B 1 20 ? -24.719 -8.492 -13.039 1 85.56 20 LEU B C 1
ATOM 2385 O O . LEU B 1 20 ? -24.766 -9.406 -13.867 1 85.56 20 LEU B O 1
ATOM 2389 N N . LEU B 1 21 ? -23.688 -7.938 -12.719 1 79.06 21 LEU B N 1
ATOM 2390 C CA . LEU B 1 21 ? -22.422 -8.328 -13.344 1 79.06 21 LEU B CA 1
ATOM 2391 C C . LEU B 1 21 ? -22 -9.719 -12.898 1 79.06 21 LEU B C 1
ATOM 2393 O O . LEU B 1 21 ? -21.375 -10.453 -13.656 1 79.06 21 LEU B O 1
ATOM 2397 N N . GLY B 1 22 ? -22.266 -10.062 -11.664 1 79.69 22 GLY B N 1
ATOM 2398 C CA . GLY B 1 22 ? -21.969 -11.391 -11.164 1 79.69 22 GLY B CA 1
ATOM 2399 C C . GLY B 1 22 ? -22.828 -12.477 -11.805 1 79.69 22 GLY B C 1
ATOM 2400 O O . GLY B 1 22 ? -22.453 -13.656 -11.773 1 79.69 22 GLY B O 1
ATOM 2401 N N . LEU B 1 23 ? -23.922 -12.062 -12.406 1 84 23 LEU B N 1
ATOM 2402 C CA . LEU B 1 23 ? -24.828 -13.031 -13.031 1 84 23 LEU B CA 1
ATOM 2403 C C . LEU B 1 23 ? -24.375 -13.328 -14.461 1 84 23 LEU B C 1
ATOM 2405 O O . LEU B 1 23 ? -24.828 -14.312 -15.062 1 84 23 LEU B O 1
ATOM 2409 N N . ILE B 1 24 ? -23.516 -12.562 -14.914 1 78.56 24 ILE B N 1
ATOM 2410 C CA . ILE B 1 24 ? -23.125 -12.648 -16.312 1 78.56 24 ILE B CA 1
ATOM 2411 C C . ILE B 1 24 ? -22.531 -14.031 -16.594 1 78.56 24 ILE B C 1
ATOM 2413 O O . ILE B 1 24 ? -22.891 -14.672 -17.594 1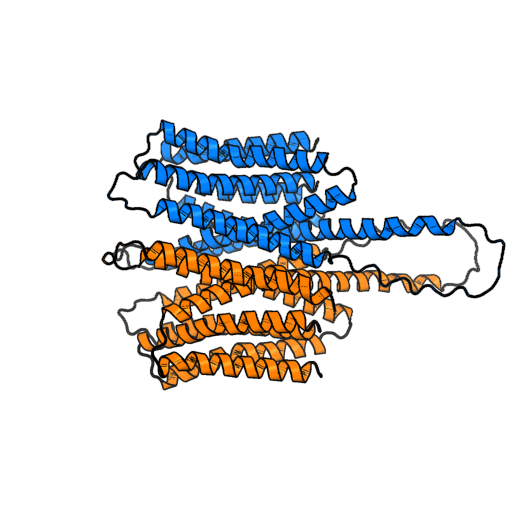 78.56 24 ILE B O 1
ATOM 2417 N N . PRO B 1 25 ? -21.656 -14.555 -15.781 1 72.38 25 PRO B N 1
ATOM 2418 C CA . PRO B 1 25 ? -21.094 -15.875 -16.047 1 72.38 25 PRO B CA 1
ATOM 2419 C C . PRO B 1 25 ? -22.156 -16.984 -16.031 1 72.38 25 PRO B C 1
ATOM 2421 O O . PRO B 1 25 ? -21.953 -18.047 -16.609 1 72.38 25 PRO B O 1
ATOM 2424 N N . LEU B 1 26 ? -23.203 -16.719 -15.336 1 73.69 26 LEU B N 1
ATOM 2425 C CA . LEU B 1 26 ? -24.297 -17.703 -15.297 1 73.69 26 LEU B CA 1
ATOM 2426 C C . LEU B 1 26 ? -25.094 -17.672 -16.594 1 73.69 26 LEU B C 1
ATOM 2428 O O . LEU B 1 26 ? -25.75 -18.656 -16.953 1 73.69 26 LEU B O 1
ATOM 2432 N N . LEU B 1 27 ? -24.953 -16.438 -17.297 1 74.75 27 LEU B N 1
ATOM 2433 C CA . LEU B 1 27 ? -25.812 -16.25 -18.469 1 74.75 27 LEU B CA 1
ATOM 2434 C C . LEU B 1 27 ? -25 -16.359 -19.75 1 74.75 27 LEU B C 1
ATOM 2436 O O . LEU B 1 27 ? -25.531 -16.766 -20.797 1 74.75 27 LEU B O 1
ATOM 2440 N N . MET B 1 28 ? -23.75 -15.719 -19.766 1 71.94 28 MET B N 1
ATOM 2441 C CA . MET B 1 28 ? -22.953 -15.703 -21 1 71.94 28 MET B CA 1
ATOM 2442 C C . MET B 1 28 ? -21.469 -15.914 -20.688 1 71.94 28 MET B C 1
ATOM 2444 O O . MET B 1 28 ? -21.031 -15.672 -19.547 1 71.94 28 MET B O 1
ATOM 2448 N N . LYS B 1 29 ? -20.781 -16.469 -21.656 1 64.62 29 LYS B N 1
ATOM 2449 C CA . LYS B 1 29 ? -19.328 -16.656 -21.547 1 64.62 29 LYS B CA 1
ATOM 2450 C C . LYS B 1 29 ? -18.594 -15.352 -21.875 1 64.62 29 LYS B C 1
ATOM 2452 O O . LYS B 1 29 ? -18.625 -14.875 -23 1 64.62 29 LYS B O 1
ATOM 2457 N N . LEU B 1 30 ? -18.453 -14.516 -20.906 1 65.31 30 LEU B N 1
ATOM 2458 C CA . LEU B 1 30 ? -17.609 -13.352 -21.172 1 65.31 30 LEU B CA 1
ATOM 2459 C C . LEU B 1 30 ? -16.156 -13.766 -21.328 1 65.31 30 LEU B C 1
ATOM 2461 O O . LEU B 1 30 ? -15.711 -14.734 -20.703 1 65.31 30 LEU B O 1
ATOM 2465 N N . SER B 1 31 ? -15.516 -12.992 -22.328 1 69.56 31 SER B N 1
ATOM 2466 C CA . SER B 1 31 ? -14.109 -13.305 -22.562 1 69.56 31 SER B CA 1
ATOM 2467 C C . SER B 1 31 ? -13.273 -13.086 -21.312 1 69.56 31 SER B C 1
ATOM 2469 O O . SER B 1 31 ? -13.391 -12.039 -20.656 1 69.56 31 SER B O 1
ATOM 2471 N N . GLU B 1 32 ? -12.656 -14.016 -20.828 1 70.19 32 GLU B N 1
ATOM 2472 C CA . GLU B 1 32 ? -11.742 -14 -19.688 1 70.19 32 GLU B CA 1
ATOM 2473 C C . GLU B 1 32 ? -10.719 -12.875 -19.812 1 70.19 32 GLU B C 1
ATOM 2475 O O . GLU B 1 32 ? -10.352 -12.25 -18.812 1 70.19 32 GLU B O 1
ATOM 2480 N N . LYS B 1 33 ? -10.461 -12.547 -21.062 1 75 33 LYS B N 1
ATOM 2481 C CA . LYS B 1 33 ? -9.445 -11.531 -21.312 1 75 33 LYS B CA 1
ATOM 2482 C C . LYS B 1 33 ? -9.953 -10.141 -20.938 1 75 33 LYS B C 1
ATOM 2484 O O . LYS B 1 33 ? -9.234 -9.344 -20.328 1 75 33 LYS B O 1
ATOM 2489 N N . ARG B 1 34 ? -11.156 -9.922 -21.297 1 77.62 34 ARG B N 1
ATOM 2490 C CA . ARG B 1 34 ? -11.734 -8.609 -21.016 1 77.62 34 ARG B CA 1
ATOM 2491 C C . ARG B 1 34 ? -11.898 -8.398 -19.516 1 77.62 34 ARG B C 1
ATOM 2493 O O . ARG B 1 34 ? -11.648 -7.309 -19 1 77.62 34 ARG B O 1
ATOM 2500 N N . LEU B 1 35 ? -12.211 -9.391 -18.844 1 76.88 35 LEU B N 1
ATOM 2501 C CA . LEU B 1 35 ? -12.422 -9.289 -17.391 1 76.88 35 LEU B CA 1
ATOM 2502 C C . LEU B 1 35 ? -11.094 -9.094 -16.672 1 76.88 35 LEU B C 1
ATOM 2504 O O . LEU B 1 35 ? -11.047 -8.422 -15.633 1 76.88 35 LEU B O 1
ATOM 2508 N N . GLN B 1 36 ? -10.148 -9.648 -17.312 1 77.19 36 GLN B N 1
ATOM 2509 C CA . GLN B 1 36 ? -8.828 -9.484 -16.734 1 77.19 36 GLN B CA 1
ATOM 2510 C C . GLN B 1 36 ? -8.367 -8.031 -16.812 1 77.19 36 GLN B C 1
ATOM 2512 O O . GLN B 1 36 ? -7.789 -7.504 -15.859 1 77.19 36 GLN B O 1
ATOM 2517 N N . PHE B 1 37 ? -8.68 -7.422 -17.891 1 81.69 37 PHE B N 1
ATOM 2518 C CA . PHE B 1 37 ? -8.297 -6.023 -18.047 1 81.69 37 PHE B CA 1
ATOM 2519 C C . PHE B 1 37 ? -9.086 -5.129 -17.094 1 81.69 37 PHE B C 1
ATOM 2521 O O . PHE B 1 37 ? -8.531 -4.188 -16.531 1 81.69 37 PHE B O 1
ATOM 2528 N N . VAL B 1 38 ? -10.312 -5.453 -16.953 1 82.38 38 VAL B N 1
ATOM 2529 C CA . VAL B 1 38 ? -11.148 -4.684 -16.031 1 82.38 38 VAL B CA 1
ATOM 2530 C C . VAL B 1 38 ? -10.641 -4.863 -14.602 1 82.38 38 VAL B C 1
ATOM 2532 O O . VAL B 1 38 ? -10.609 -3.908 -13.82 1 82.38 38 VAL B O 1
ATOM 2535 N N . SER B 1 39 ? -10.164 -6.008 -14.328 1 81.62 39 SER B N 1
ATOM 2536 C CA . SER B 1 39 ? -9.656 -6.309 -12.992 1 81.62 39 SER B CA 1
ATOM 2537 C C . SER B 1 39 ? -8.375 -5.539 -12.703 1 81.62 39 SER B C 1
ATOM 2539 O O . SER B 1 39 ? -8.227 -4.953 -11.633 1 81.62 39 SER B O 1
ATOM 2541 N N . VAL B 1 40 ? -7.547 -5.543 -13.742 1 83.44 40 VAL B N 1
ATOM 2542 C CA . VAL B 1 40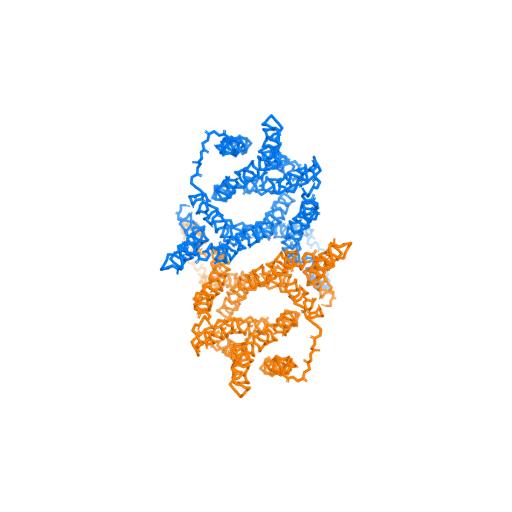 ? -6.266 -4.867 -13.578 1 83.44 40 VAL B CA 1
ATOM 2543 C C . VAL B 1 40 ? -6.484 -3.357 -13.492 1 83.44 40 VAL B C 1
ATOM 2545 O O . VAL B 1 40 ? -5.859 -2.682 -12.664 1 83.44 40 VAL B O 1
ATOM 2548 N N . PHE B 1 41 ? -7.359 -2.885 -14.258 1 87.25 41 PHE B N 1
ATOM 2549 C CA . PHE B 1 41 ? -7.695 -1.466 -14.211 1 87.25 41 PHE B CA 1
ATOM 2550 C C . PHE B 1 41 ? -8.312 -1.098 -12.867 1 87.25 41 PHE B C 1
ATOM 2552 O O . PHE B 1 41 ? -7.961 -0.075 -12.281 1 87.25 41 PHE B O 1
ATOM 2559 N N . GLY B 1 42 ? -9.242 -1.9 -12.453 1 86.12 42 GLY B N 1
ATOM 2560 C CA . GLY B 1 42 ? -9.875 -1.684 -11.164 1 86.12 42 GLY B CA 1
ATOM 2561 C C . GLY B 1 42 ? -8.891 -1.687 -10.008 1 86.12 42 GLY B C 1
ATOM 2562 O O . GLY B 1 42 ? -8.984 -0.863 -9.102 1 86.12 42 GLY B O 1
ATOM 2563 N N . ALA B 1 43 ? -7.953 -2.582 -10.055 1 85.06 43 ALA B N 1
ATOM 2564 C CA . ALA B 1 43 ? -6.922 -2.658 -9.016 1 85.06 43 ALA B CA 1
ATOM 2565 C C . ALA B 1 43 ? -6.062 -1.398 -9.008 1 85.06 43 ALA B C 1
ATOM 2567 O O . ALA B 1 43 ? -5.734 -0.871 -7.941 1 85.06 43 ALA B O 1
ATOM 2568 N N . GLY B 1 44 ? -5.672 -0.963 -10.242 1 87.88 44 GLY B N 1
ATOM 2569 C CA . GLY B 1 44 ? -4.945 0.291 -10.344 1 87.88 44 GLY B CA 1
ATOM 2570 C C . GLY B 1 44 ? -5.715 1.478 -9.797 1 87.88 44 GLY B C 1
ATOM 2571 O O . GLY B 1 44 ? -5.16 2.307 -9.078 1 87.88 44 GLY B O 1
ATOM 2572 N N . LEU B 1 45 ? -6.922 1.498 -10.125 1 90 45 LEU B N 1
ATOM 2573 C CA . LEU B 1 45 ? -7.777 2.582 -9.656 1 90 45 LEU B CA 1
ATOM 2574 C C . LEU B 1 45 ? -7.891 2.564 -8.133 1 90 45 LEU B C 1
ATOM 2576 O O . LEU B 1 45 ? -7.863 3.617 -7.492 1 90 45 LEU B O 1
ATOM 2580 N N . LEU B 1 46 ? -8.023 1.42 -7.621 1 90.31 46 LEU B N 1
ATOM 2581 C CA . LEU B 1 46 ? -8.117 1.266 -6.172 1 90.31 46 LEU B CA 1
ATOM 2582 C C . LEU B 1 46 ? -6.848 1.757 -5.488 1 90.31 46 LEU B C 1
ATOM 2584 O O . LEU B 1 46 ? -6.914 2.473 -4.488 1 90.31 46 LEU B O 1
ATOM 2588 N N . CYS B 1 47 ? -5.766 1.379 -6.031 1 90.56 47 CYS B N 1
ATOM 2589 C CA . CYS B 1 47 ? -4.477 1.79 -5.488 1 90.56 47 CYS B CA 1
ATOM 2590 C C . CYS B 1 47 ? -4.312 3.303 -5.559 1 90.56 47 CYS B C 1
ATOM 2592 O O . CYS B 1 47 ? -3.99 3.943 -4.555 1 90.56 47 CYS B O 1
ATOM 2594 N N . GLY B 1 48 ? -4.535 3.842 -6.73 1 92.25 48 GLY B N 1
ATOM 2595 C CA . GLY B 1 48 ? -4.441 5.285 -6.898 1 92.25 48 GLY B CA 1
ATOM 2596 C C . GLY B 1 48 ? -5.406 6.055 -6.016 1 92.25 48 GLY B C 1
ATOM 2597 O O . GLY B 1 48 ? -5.047 7.09 -5.457 1 92.25 48 GLY B O 1
ATOM 2598 N N . THR B 1 49 ? -6.594 5.59 -5.898 1 91.12 49 THR B N 1
ATOM 2599 C CA . THR B 1 49 ? -7.602 6.227 -5.059 1 91.12 49 THR B CA 1
ATOM 2600 C C . THR B 1 49 ? -7.191 6.18 -3.59 1 91.12 49 THR B C 1
ATOM 2602 O O . THR B 1 49 ? -7.336 7.168 -2.869 1 91.12 49 THR B O 1
ATOM 2605 N N . ALA B 1 50 ? -6.668 5.031 -3.152 1 93.19 50 ALA B N 1
ATOM 2606 C CA . ALA B 1 50 ? -6.23 4.883 -1.769 1 93.19 50 ALA B CA 1
ATOM 2607 C C . ALA B 1 50 ? -5.113 5.871 -1.44 1 93.19 50 ALA B C 1
ATOM 2609 O O . ALA B 1 50 ? -5.168 6.566 -0.425 1 93.19 50 ALA B O 1
ATOM 2610 N N . LEU B 1 51 ? -4.191 6.027 -2.367 1 93.5 51 LEU B N 1
ATOM 2611 C CA . LEU B 1 51 ? -2.977 6.785 -2.09 1 93.5 51 LEU B CA 1
ATOM 2612 C C . LEU B 1 51 ? -3.186 8.266 -2.379 1 93.5 51 LEU B C 1
ATOM 2614 O O . LEU B 1 51 ? -2.686 9.125 -1.645 1 93.5 51 LEU B O 1
ATOM 2618 N N . ALA B 1 52 ? -3.971 8.578 -3.398 1 92.62 52 ALA B N 1
ATOM 2619 C CA . ALA B 1 52 ? -3.994 9.961 -3.885 1 92.62 52 ALA B CA 1
ATOM 2620 C C . ALA B 1 52 ? -5.215 10.703 -3.359 1 92.62 52 ALA B C 1
ATOM 2622 O O . ALA B 1 52 ? -5.25 11.938 -3.371 1 92.62 52 ALA B O 1
ATOM 2623 N N . ILE B 1 53 ? -6.172 9.984 -2.953 1 90.62 53 ILE B N 1
ATOM 2624 C CA . ILE B 1 53 ? -7.406 10.68 -2.613 1 90.62 53 ILE B CA 1
ATOM 2625 C C . ILE B 1 53 ? -7.828 10.32 -1.19 1 90.62 53 ILE B C 1
ATOM 2627 O O . ILE B 1 53 ? -7.875 11.18 -0.312 1 90.62 53 ILE B O 1
ATOM 2631 N N . VAL B 1 54 ? -8.031 9.055 -0.905 1 91.31 54 VAL B N 1
ATOM 2632 C CA . VAL B 1 54 ? -8.609 8.609 0.359 1 91.31 54 VAL B CA 1
ATOM 2633 C C . VAL B 1 54 ? -7.641 8.891 1.502 1 91.31 54 VAL B C 1
ATOM 2635 O O . VAL B 1 54 ? -8.031 9.43 2.539 1 91.31 54 VAL B O 1
ATOM 2638 N N . LEU B 1 55 ? -6.395 8.547 1.282 1 93.31 55 LEU B N 1
ATOM 2639 C CA . LEU B 1 55 ? -5.379 8.703 2.318 1 93.31 55 LEU B CA 1
ATOM 2640 C C . LEU B 1 55 ? -5.184 10.18 2.672 1 93.31 55 LEU B C 1
ATOM 2642 O O . LEU B 1 55 ? -5.324 10.562 3.836 1 93.31 55 LEU B O 1
ATOM 2646 N N . PRO B 1 56 ? -4.93 11.086 1.717 1 90.62 56 PRO B N 1
ATOM 2647 C CA . PRO B 1 56 ? -4.754 12.5 2.057 1 90.62 56 PRO B CA 1
ATOM 2648 C C . PRO B 1 56 ? -6 13.109 2.689 1 90.62 56 PRO B C 1
ATOM 2650 O O . PRO B 1 56 ? -5.891 13.93 3.611 1 90.62 56 PRO B O 1
ATOM 2653 N N . GLU B 1 57 ? -7.152 12.703 2.227 1 89.56 57 GLU B N 1
ATOM 2654 C CA . GLU B 1 57 ? -8.398 13.211 2.801 1 89.56 57 GLU B CA 1
ATOM 2655 C C . GLU B 1 57 ? -8.555 12.758 4.25 1 89.56 57 GLU B C 1
ATOM 2657 O O . GLU B 1 57 ? -8.961 13.547 5.105 1 89.56 57 GLU B O 1
ATOM 2662 N N . GLY B 1 58 ? -8.289 11.5 4.48 1 92 58 GLY B N 1
ATOM 2663 C CA . GLY B 1 58 ? -8.359 11 5.844 1 92 58 GLY B CA 1
ATOM 2664 C C . GLY B 1 58 ? -7.422 11.727 6.793 1 92 58 GLY B C 1
ATOM 2665 O O . GLY B 1 58 ? -7.793 12.023 7.93 1 92 58 GLY B O 1
ATOM 2666 N N . VAL B 1 59 ? -6.23 12.023 6.355 1 91 59 VAL B N 1
ATOM 2667 C CA . VAL B 1 59 ? -5.242 12.734 7.164 1 91 59 VAL B CA 1
ATOM 2668 C C . VAL B 1 59 ? -5.742 14.141 7.473 1 91 59 VAL B C 1
ATOM 2670 O O . VAL B 1 59 ? -5.641 14.609 8.609 1 91 59 VAL B O 1
ATOM 2673 N N . GLU B 1 60 ? -6.266 14.742 6.492 1 88.06 60 GLU B N 1
ATOM 2674 C CA . GLU B 1 60 ? -6.758 16.109 6.66 1 88.06 60 GLU B CA 1
ATOM 2675 C C . GLU B 1 60 ? -7.895 16.156 7.68 1 88.06 60 GLU B C 1
ATOM 2677 O O . GLU B 1 60 ? -7.922 17.047 8.539 1 88.06 60 GLU B O 1
ATOM 2682 N N . LEU B 1 61 ? -8.82 15.289 7.57 1 87.88 61 LEU B N 1
ATOM 2683 C CA . LEU B 1 61 ? -9.953 15.258 8.484 1 87.88 61 LEU B CA 1
ATOM 2684 C C . LEU B 1 61 ? -9.492 15 9.914 1 87.88 61 LEU B C 1
ATOM 2686 O O . LEU B 1 61 ? -10 15.617 10.852 1 87.88 61 LEU B O 1
ATOM 2690 N N . LEU B 1 62 ? -8.562 14.117 10.023 1 88.81 62 LEU B N 1
ATOM 2691 C CA . LEU B 1 62 ? -8.039 13.805 11.344 1 88.81 62 LEU B CA 1
ATOM 2692 C C . LEU B 1 62 ? -7.289 15 11.93 1 88.81 62 LEU B C 1
ATOM 2694 O O . LEU B 1 62 ? -7.43 15.305 13.117 1 88.81 62 LEU B O 1
ATOM 2698 N N . GLU B 1 63 ? -6.543 15.695 11.109 1 85.75 63 GLU B N 1
ATOM 2699 C CA . GLU B 1 63 ? -5.809 16.875 11.562 1 85.75 63 GLU B CA 1
ATOM 2700 C C . GLU B 1 63 ? -6.762 18 11.938 1 85.75 63 GLU B C 1
ATOM 2702 O O . GLU B 1 63 ? -6.52 18.734 12.906 1 85.75 63 GLU B O 1
ATOM 2707 N N . GLU B 1 64 ? -7.715 18.156 11.117 1 84.31 64 GLU B N 1
ATOM 2708 C CA . GLU B 1 64 ? -8.711 19.172 11.414 1 84.31 64 GLU B CA 1
ATOM 2709 C C . GLU B 1 64 ? -9.398 18.906 12.75 1 84.31 64 GLU B C 1
ATOM 2711 O O . GLU B 1 64 ? -9.695 19.844 13.5 1 84.31 64 GLU B O 1
ATOM 2716 N N . SER B 1 65 ? -9.633 17.672 13.008 1 84.62 65 SER B N 1
ATOM 2717 C CA . SER B 1 65 ? -10.25 17.328 14.281 1 84.62 65 SER B CA 1
ATOM 2718 C C . SER B 1 65 ? -9.352 17.703 15.453 1 84.62 65 SER B C 1
ATOM 2720 O O . SER B 1 65 ? -9.844 18.094 16.516 1 84.62 65 SER B O 1
ATOM 2722 N N . TRP B 1 66 ? -8.094 17.594 15.281 1 79.38 66 TRP B N 1
ATOM 2723 C CA . TRP B 1 66 ? -7.137 17.922 16.344 1 79.38 66 TRP B CA 1
ATOM 2724 C C . TRP B 1 66 ? -6.977 19.422 16.5 1 79.38 66 TRP B C 1
ATOM 2726 O O . TRP B 1 66 ? -6.809 19.922 17.609 1 79.38 66 TRP B O 1
ATOM 2736 N N . ARG B 1 67 ? -7.074 20.172 15.43 1 76.38 67 ARG B N 1
ATOM 2737 C CA . ARG B 1 67 ? -6.996 21.625 15.477 1 76.38 67 ARG B CA 1
ATOM 2738 C C . ARG B 1 67 ? -8.203 22.219 16.188 1 76.38 67 ARG B C 1
ATOM 2740 O O . ARG B 1 67 ? -8.07 23.141 16.984 1 76.38 67 ARG B O 1
ATOM 2747 N N . VAL B 1 68 ? -9.312 21.734 15.875 1 68.75 68 VAL B N 1
ATOM 2748 C CA . VAL B 1 68 ? -10.531 22.219 16.5 1 68.75 68 VAL B CA 1
ATOM 2749 C C . VAL B 1 68 ? -10.5 21.938 18 1 68.75 68 VAL B C 1
ATOM 2751 O O . VAL B 1 68 ? -10.953 22.75 18.797 1 68.75 68 VAL B O 1
ATOM 2754 N N . SER B 1 69 ? -9.82 20.875 18.328 1 65.12 69 SER B N 1
ATOM 2755 C CA . SER B 1 69 ? -9.695 20.531 19.75 1 65.12 69 SER B CA 1
ATOM 2756 C C . SER B 1 69 ? -8.75 21.5 20.469 1 65.12 69 SER B C 1
ATOM 2758 O O . SER B 1 69 ? -8.992 21.859 21.609 1 65.12 69 SER B O 1
ATOM 2760 N N . SER B 1 70 ? -7.688 21.938 19.766 1 60.09 70 SER B N 1
ATOM 2761 C CA . SER B 1 70 ? -6.719 22.828 20.391 1 60.09 70 SER B CA 1
ATOM 2762 C C . SER B 1 70 ? -7.277 24.25 20.516 1 60.09 70 SER B C 1
ATOM 2764 O O . SER B 1 70 ? -6.953 24.953 21.469 1 60.09 70 SER B O 1
ATOM 2766 N N . CYS B 1 71 ? -8.086 24.781 19.562 1 54.12 71 CYS B N 1
ATOM 2767 C CA . CYS B 1 71 ? -8.656 26.125 19.641 1 54.12 71 CYS B CA 1
ATOM 2768 C C . CYS B 1 71 ? -9.789 26.172 20.656 1 54.12 71 CYS B C 1
ATOM 2770 O O . CYS B 1 71 ? -10.094 27.234 21.203 1 54.12 71 CYS B O 1
ATOM 2772 N N . SER B 1 72 ? -10.516 25.281 20.812 1 50.25 72 SER B N 1
ATOM 2773 C CA . SER B 1 72 ? -11.625 25.359 21.75 1 50.25 72 SER B CA 1
ATOM 2774 C C . SER B 1 72 ? -11.125 25.422 23.188 1 50.25 72 SER B C 1
ATOM 2776 O O . SER B 1 72 ? -11.891 25.703 24.109 1 50.25 72 SER B O 1
ATOM 2778 N N . VAL B 1 73 ? -9.859 25.203 23.469 1 45.38 73 VAL B N 1
ATOM 2779 C CA . VAL B 1 73 ? -9.406 25.312 24.859 1 45.38 73 VAL B CA 1
ATOM 2780 C C . VAL B 1 73 ? -9.008 26.75 25.156 1 45.38 73 VAL B C 1
ATOM 2782 O O . VAL B 1 73 ? -8.922 27.156 26.312 1 45.38 73 VAL B O 1
ATOM 2785 N N . ALA B 1 74 ? -8.82 27.859 24.203 1 40.66 74 ALA B N 1
ATOM 2786 C CA . ALA B 1 74 ? -8.359 29.172 24.625 1 40.66 74 ALA B CA 1
ATOM 2787 C C . ALA B 1 74 ? -9.508 30 25.203 1 40.66 74 ALA B C 1
ATOM 2789 O O . ALA B 1 74 ? -9.297 31.125 25.672 1 40.66 74 ALA B O 1
ATOM 2790 N N . PRO B 1 75 ? -10.773 29.891 24.953 1 39.28 75 PRO B N 1
ATOM 2791 C CA . PRO B 1 75 ? -11.586 31.047 25.328 1 39.28 75 PRO B CA 1
ATOM 2792 C C . PRO B 1 75 ? -11.562 31.344 26.828 1 39.28 75 PRO B C 1
ATOM 2794 O O . PRO B 1 75 ? -11.938 32.438 27.25 1 39.28 75 PRO B O 1
ATOM 2797 N N . ALA B 1 76 ? -11.719 30.391 27.641 1 39.66 76 ALA B N 1
ATOM 2798 C CA . ALA B 1 76 ? -12.43 30.812 28.844 1 39.66 76 ALA B CA 1
ATOM 2799 C C . ALA B 1 76 ? -11.555 31.703 29.703 1 39.66 76 ALA B C 1
ATOM 2801 O O . ALA B 1 76 ? -12.039 32.312 30.688 1 39.66 76 ALA B O 1
ATOM 2802 N N . ALA B 1 77 ? -10.211 31.719 29.562 1 37.44 77 ALA B N 1
ATOM 2803 C CA . ALA B 1 77 ? -9.641 32.406 30.719 1 37.44 77 ALA B CA 1
ATOM 2804 C C . ALA B 1 77 ? -9.703 33.938 30.531 1 37.44 77 ALA B C 1
ATOM 2806 O O . ALA B 1 77 ? -9.297 34.688 31.422 1 37.44 77 ALA B O 1
ATOM 2807 N N . ALA B 1 78 ? -10.133 34.406 29.297 1 36.84 78 ALA B N 1
ATOM 2808 C CA . ALA B 1 78 ? -9.883 35.844 29.266 1 36.84 78 ALA B CA 1
ATOM 2809 C C . ALA B 1 78 ? -10.938 36.594 30.078 1 36.84 78 ALA B C 1
ATOM 2811 O O . ALA B 1 78 ? -10.852 37.812 30.234 1 36.84 78 ALA B O 1
ATOM 2812 N N . ASN B 1 79 ? -12.125 36.094 30.297 1 32.91 79 ASN B N 1
ATOM 2813 C CA . ASN B 1 79 ? -13.047 37.094 30.797 1 32.91 79 ASN B CA 1
ATOM 2814 C C . ASN B 1 79 ? -12.781 37.438 32.25 1 32.91 79 ASN B C 1
ATOM 2816 O O . ASN B 1 79 ? -13.641 38 32.938 1 32.91 79 ASN B O 1
ATOM 2820 N N . GLN B 1 80 ? -11.875 36.781 33 1 31.2 80 GLN B N 1
ATOM 2821 C CA . GLN B 1 80 ? -11.906 37.312 34.375 1 31.2 80 GLN B CA 1
ATOM 2822 C C . GLN B 1 80 ? -11.422 38.781 34.406 1 31.2 80 GLN B C 1
ATOM 2824 O O . GLN B 1 80 ? -10.516 39.156 33.656 1 31.2 80 GLN B O 1
ATOM 2829 N N . ASN B 1 81 ? -12.117 39.781 35.094 1 31.53 81 ASN B N 1
ATOM 2830 C CA . ASN B 1 81 ? -12.055 41.188 35.5 1 31.53 81 ASN B CA 1
ATOM 2831 C C . ASN B 1 81 ? -10.656 41.594 35.969 1 31.53 81 ASN B C 1
ATOM 2833 O O . ASN B 1 81 ? -9.961 40.781 36.594 1 31.53 81 ASN B O 1
ATOM 2837 N N . ALA B 1 82 ? -9.984 42.781 35.562 1 34.25 82 ALA B N 1
ATOM 2838 C CA . ALA B 1 82 ? -8.797 43.625 35.719 1 34.25 82 ALA B CA 1
ATOM 2839 C C . ALA B 1 82 ? -8.484 43.875 37.188 1 34.25 82 ALA B C 1
ATOM 2841 O O . ALA B 1 82 ? -7.629 44.719 37.5 1 34.25 82 ALA B O 1
ATOM 2842 N N . SER B 1 83 ? -9.5 43.656 38.188 1 31.7 83 SER B N 1
ATOM 2843 C CA . SER B 1 83 ? -9.109 44.5 39.344 1 31.7 83 SER B CA 1
ATOM 2844 C C . SER B 1 83 ? -7.668 44.219 39.75 1 31.7 83 SER B C 1
ATOM 2846 O O . SER B 1 83 ? -6.922 45.156 40.062 1 31.7 83 SER B O 1
ATOM 2848 N N . ASP B 1 84 ? -7.504 43.25 40.719 1 30.98 84 ASP B N 1
ATOM 2849 C CA . ASP B 1 84 ? -6.375 43.312 41.656 1 30.98 84 ASP B CA 1
ATOM 2850 C C . ASP B 1 84 ? -5.059 43.062 40.906 1 30.98 84 ASP B C 1
ATOM 2852 O O . ASP B 1 84 ? -4.91 42.031 40.25 1 30.98 84 ASP B O 1
ATOM 2856 N N . VAL B 1 85 ? -4.223 44.062 40.594 1 30.64 85 VAL B N 1
ATOM 2857 C CA . VAL B 1 85 ? -3.002 44.406 39.875 1 30.64 85 VAL B CA 1
ATOM 2858 C C . VAL B 1 85 ? -1.888 43.438 40.219 1 30.64 85 VAL B C 1
ATOM 2860 O O . VAL B 1 85 ? -0.759 43.562 39.75 1 30.64 85 VAL B O 1
ATOM 2863 N N . GLY B 1 86 ? -1.948 42.844 41.562 1 26.95 86 GLY B N 1
ATOM 2864 C CA . GLY B 1 86 ? -0.589 42.625 42 1 26.95 86 GLY B CA 1
ATOM 2865 C C . GLY B 1 86 ? 0.232 41.812 41.031 1 26.95 86 GLY B C 1
ATOM 2866 O O . GLY B 1 86 ? -0.258 41.438 39.969 1 26.95 86 GLY B O 1
ATOM 2867 N N . VAL B 1 87 ? 0.966 40.75 41.656 1 27.83 87 VAL B N 1
ATOM 2868 C CA . VAL B 1 87 ? 2.322 40.25 41.531 1 27.83 87 VAL B CA 1
ATOM 2869 C C . VAL B 1 87 ? 2.457 39.5 40.188 1 27.83 87 VAL B C 1
ATOM 2871 O O . VAL B 1 87 ? 1.461 39.25 39.5 1 27.83 87 VAL B O 1
ATOM 2874 N N . GLY B 1 88 ? 3.137 38.25 40.312 1 27.25 88 GLY B N 1
ATOM 2875 C CA . GLY B 1 88 ? 4.125 37.438 39.625 1 27.25 88 GLY B CA 1
ATOM 2876 C C . GLY B 1 88 ? 3.543 36.625 38.469 1 27.25 88 GLY B C 1
ATOM 2877 O O . GLY B 1 88 ? 2.812 35.656 38.688 1 27.25 88 GLY B O 1
ATOM 2878 N N . GLN B 1 89 ? 2.955 37.281 37.562 1 28 89 GLN B N 1
ATOM 2879 C CA . GLN B 1 89 ? 2.369 36.562 36.438 1 28 89 GLN B CA 1
ATOM 2880 C C . GLN B 1 89 ? 3.311 35.5 35.906 1 28 89 GLN B C 1
ATOM 2882 O O . GLN B 1 89 ? 4.324 35.781 35.281 1 28 89 GLN B O 1
ATOM 2887 N N . GLN B 1 90 ? 3.641 34.531 36.875 1 27.7 90 GLN B N 1
ATOM 2888 C CA . GLN B 1 90 ? 4.41 33.406 36.375 1 27.7 90 GLN B CA 1
ATOM 2889 C C . GLN B 1 90 ? 3.902 32.969 35 1 27.7 90 GLN B C 1
ATOM 2891 O O . GLN B 1 90 ? 2.719 32.656 34.844 1 27.7 90 GLN B O 1
ATOM 2896 N N . LEU B 1 91 ? 4.332 33.625 33.969 1 28.06 91 LEU B N 1
ATOM 2897 C CA . LEU B 1 91 ? 4.211 33.125 32.594 1 28.06 91 LEU B CA 1
ATOM 2898 C C . LEU B 1 91 ? 4.105 31.594 32.594 1 28.06 91 LEU B C 1
ATOM 2900 O O . LEU B 1 91 ? 5.047 30.906 32.969 1 28.06 91 LEU B O 1
ATOM 2904 N N . GLN B 1 92 ? 3.07 31.094 33.312 1 28.64 92 GLN B N 1
ATOM 2905 C CA . GLN B 1 92 ? 2.895 29.641 33.156 1 28.64 92 GLN B CA 1
ATOM 2906 C C . GLN B 1 92 ? 3.334 29.172 31.781 1 28.64 92 GLN B C 1
ATOM 2908 O O . GLN B 1 92 ? 2.91 29.734 30.766 1 28.64 92 GLN B O 1
ATOM 2913 N N . GLU B 1 93 ? 4.566 28.875 31.75 1 30.77 93 GLU B N 1
ATOM 2914 C CA . GLU B 1 93 ? 5.133 28.078 30.656 1 30.77 93 GLU B CA 1
ATOM 2915 C C . GLU B 1 93 ? 4.066 27.219 30 1 30.77 93 GLU B C 1
ATOM 2917 O O . GLU B 1 93 ? 3.418 26.406 30.656 1 30.77 93 GLU B O 1
ATOM 2922 N N . GLU B 1 94 ? 3.143 27.938 29.344 1 32.03 94 GLU B N 1
ATOM 2923 C CA . GLU B 1 94 ? 2.225 27.156 28.516 1 32.03 94 GLU B CA 1
ATOM 2924 C C . GLU B 1 94 ? 2.77 25.766 28.25 1 32.03 94 GLU B C 1
ATOM 2926 O O . GLU B 1 94 ? 3.914 25.609 27.812 1 32.03 94 GLU B O 1
ATOM 2931 N N . ASP B 1 95 ? 2.439 24.938 29.25 1 32.66 95 ASP B N 1
ATOM 2932 C CA . ASP B 1 95 ? 2.719 23.5 29.125 1 32.66 95 ASP B CA 1
ATOM 2933 C C . ASP B 1 95 ? 2.832 23.094 27.656 1 32.66 95 ASP B C 1
ATOM 2935 O O . ASP B 1 95 ? 2.076 23.578 26.812 1 32.66 95 ASP B O 1
ATOM 2939 N N . PRO B 1 96 ? 4.02 22.969 27.25 1 35.62 96 PRO B N 1
ATOM 2940 C CA . PRO B 1 96 ? 4.105 22.438 25.875 1 35.62 96 PRO B CA 1
ATOM 2941 C C . PRO B 1 96 ? 2.871 21.625 25.484 1 35.62 96 PRO B C 1
ATOM 2943 O O . PRO B 1 96 ? 2.289 20.938 26.328 1 35.62 96 PRO B O 1
ATOM 2946 N N . PRO B 1 97 ? 1.876 22.281 24.859 1 35.31 97 PRO B N 1
ATOM 2947 C CA . PRO B 1 97 ? 0.629 21.578 24.531 1 35.31 97 PRO B CA 1
ATOM 2948 C C . PRO B 1 97 ? 0.725 20.078 24.75 1 35.31 97 PRO B C 1
ATOM 2950 O O . PRO B 1 97 ? 1.805 19.5 24.609 1 35.31 97 PRO B O 1
ATOM 2953 N N . SER B 1 98 ? 0.225 19.578 25.844 1 36.06 98 SER B N 1
ATOM 2954 C CA . SER B 1 98 ? -0.032 18.172 26.172 1 36.06 98 SER B CA 1
ATOM 2955 C C . SER B 1 98 ? 0.014 17.297 24.938 1 36.06 98 SER B C 1
ATOM 2957 O O . SER B 1 98 ? -0.798 17.453 24.016 1 36.06 98 SER B O 1
ATOM 2959 N N . LYS B 1 99 ? 1.068 17.062 24.406 1 40.34 99 LYS B N 1
ATOM 2960 C CA . LYS B 1 99 ? 1.521 16.312 23.25 1 40.34 99 LYS B CA 1
ATOM 2961 C C . LYS B 1 99 ? 0.653 15.07 23.031 1 40.34 99 LYS B C 1
ATOM 2963 O O . LYS B 1 99 ? 0.886 14.023 23.641 1 40.34 99 LYS B O 1
ATOM 2968 N N . GLY B 1 100 ? -0.646 14.922 23.297 1 42.78 100 GLY B N 1
ATOM 2969 C CA . GLY B 1 100 ? -1.594 13.859 23 1 42.78 100 GLY B CA 1
ATOM 2970 C C . GLY B 1 100 ? -1.128 12.938 21.891 1 42.78 100 GLY B C 1
ATOM 2971 O O . GLY B 1 100 ? -0.11 13.195 21.25 1 42.78 100 GLY B O 1
ATOM 2972 N N . LEU B 1 101 ? -1.579 11.664 22.031 1 53.22 101 LEU B N 1
ATOM 2973 C CA . LEU B 1 101 ? -1.135 10.758 20.984 1 53.22 101 LEU B CA 1
ATOM 2974 C C . LEU B 1 101 ? -1.207 11.43 19.625 1 53.22 101 LEU B C 1
ATOM 2976 O O . LEU B 1 101 ? -2.264 11.922 19.219 1 53.22 101 LEU B O 1
ATOM 2980 N N . PRO B 1 102 ? -0.132 12.102 19.078 1 63.41 102 PRO B N 1
ATOM 2981 C CA . PRO B 1 102 ? -0.073 12.93 17.875 1 63.41 102 PRO B CA 1
ATOM 2982 C C . PRO B 1 102 ? -0.874 12.336 16.703 1 63.41 102 PRO B C 1
ATOM 2984 O O . PRO B 1 102 ? -1.163 11.141 16.703 1 63.41 102 PRO B O 1
ATOM 2987 N N . ALA B 1 103 ? -1.791 13.07 16.125 1 74.5 103 ALA B N 1
ATOM 2988 C CA . ALA B 1 103 ? -2.492 12.789 14.883 1 74.5 103 ALA B CA 1
ATOM 2989 C C . ALA B 1 103 ? -1.714 11.789 14.031 1 74.5 103 ALA B C 1
ATOM 2991 O O . ALA B 1 103 ? -2.309 10.938 13.359 1 74.5 103 ALA B O 1
ATOM 2992 N N . ARG B 1 104 ? -0.407 11.664 14.359 1 78.38 104 ARG B N 1
ATOM 2993 C CA . ARG B 1 104 ? 0.482 10.812 13.578 1 78.38 104 ARG B CA 1
ATOM 2994 C C . ARG B 1 104 ? 0.29 9.344 13.93 1 78.38 104 ARG B C 1
ATOM 2996 O O . ARG B 1 104 ? 0.307 8.477 13.055 1 78.38 104 ARG B O 1
ATOM 3003 N N . PHE B 1 105 ? 0.081 9.125 15.172 1 81.69 105 PHE B N 1
ATOM 3004 C CA . PHE B 1 105 ? -0.08 7.754 15.641 1 81.69 105 PHE B CA 1
ATOM 3005 C C . PHE B 1 105 ? -1.385 7.156 15.125 1 81.69 105 PHE B C 1
ATOM 3007 O O . PHE B 1 105 ? -1.417 6.004 14.688 1 81.69 105 PHE B O 1
ATOM 3014 N N . PHE B 1 106 ? -2.389 7.988 15.109 1 87.62 106 PHE B N 1
ATOM 3015 C CA . PHE B 1 106 ? -3.695 7.504 14.672 1 87.62 106 PHE B CA 1
ATOM 3016 C C . PHE B 1 106 ? -3.713 7.262 13.172 1 87.62 106 PHE B C 1
ATOM 3018 O O . PHE B 1 106 ? -4.398 6.359 12.688 1 87.62 106 PHE B O 1
ATOM 3025 N N . ILE B 1 107 ? -2.979 8.047 12.461 1 91.12 107 ILE B N 1
ATOM 3026 C CA . ILE B 1 107 ? -2.863 7.855 11.016 1 91.12 107 ILE B CA 1
ATOM 3027 C C . ILE B 1 107 ? -2.244 6.488 10.727 1 91.12 107 ILE B C 1
ATOM 3029 O O . ILE B 1 107 ? -2.818 5.684 9.992 1 91.12 107 ILE B O 1
ATOM 3033 N N . GLY B 1 108 ? -1.12 6.27 11.391 1 91.06 108 GLY B N 1
ATOM 3034 C CA . GLY B 1 108 ? -0.405 5.023 11.164 1 91.06 108 GLY B CA 1
ATOM 3035 C C . GLY B 1 108 ? -1.173 3.801 11.633 1 91.06 108 GLY B C 1
ATOM 3036 O O . GLY B 1 108 ? -1.27 2.809 10.906 1 91.06 108 GLY B O 1
ATOM 3037 N N . VAL B 1 109 ? -1.757 3.846 12.758 1 92.44 109 VAL B N 1
ATOM 3038 C CA . VAL B 1 109 ? -2.453 2.707 13.344 1 92.44 109 VAL B CA 1
ATOM 3039 C C . VAL B 1 109 ? -3.666 2.348 12.492 1 92.44 109 VAL B C 1
ATOM 3041 O O . VAL B 1 109 ? -3.92 1.17 12.227 1 92.44 109 VAL B O 1
ATOM 3044 N N . SER B 1 110 ? -4.406 3.348 12.102 1 94.44 110 SER B N 1
ATOM 3045 C CA . SER B 1 110 ? -5.598 3.1 11.297 1 94.44 110 SER B CA 1
ATOM 3046 C C . SER B 1 110 ? -5.242 2.43 9.977 1 94.44 110 SER B C 1
ATOM 3048 O O . SER B 1 110 ? -5.898 1.471 9.562 1 94.44 110 SER B O 1
ATOM 3050 N N . LEU B 1 111 ? -4.195 2.912 9.344 1 94.69 111 LEU B N 1
ATOM 3051 C CA . LEU B 1 111 ? -3.748 2.352 8.07 1 94.69 111 LEU B CA 1
ATOM 3052 C C . LEU B 1 111 ? -3.305 0.903 8.242 1 94.69 111 LEU B C 1
ATOM 3054 O O . LEU B 1 111 ? -3.717 0.03 7.473 1 94.69 111 LEU B O 1
ATOM 3058 N N . VAL B 1 112 ? -2.52 0.648 9.289 1 93.94 112 VAL B N 1
ATOM 3059 C CA . VAL B 1 112 ? -1.95 -0.677 9.508 1 93.94 112 VAL B CA 1
ATOM 3060 C C . VAL B 1 112 ? -3.055 -1.656 9.898 1 93.94 112 VAL B C 1
ATOM 3062 O O . VAL B 1 112 ? -3.074 -2.797 9.43 1 93.94 112 VAL B O 1
ATOM 3065 N N . VAL B 1 113 ? -3.928 -1.228 10.703 1 93.88 113 VAL B N 1
ATOM 3066 C CA . VAL B 1 113 ? -5.02 -2.088 11.148 1 93.88 113 VAL B CA 1
ATOM 3067 C C . VAL B 1 113 ? -5.887 -2.479 9.953 1 93.88 113 VAL B C 1
ATOM 3069 O O . VAL B 1 113 ? -6.305 -3.633 9.836 1 93.88 113 VAL B O 1
ATOM 3072 N N . GLY B 1 114 ? -6.238 -1.511 9.141 1 93.06 114 GLY B N 1
ATOM 3073 C CA . GLY B 1 114 ? -6.977 -1.836 7.93 1 93.06 114 GLY B CA 1
ATOM 3074 C C . GLY B 1 114 ? -6.258 -2.844 7.051 1 93.06 114 GLY B C 1
ATOM 3075 O O . GLY B 1 114 ? -6.871 -3.797 6.566 1 93.06 114 GLY B O 1
ATOM 3076 N N . PHE B 1 115 ? -5.016 -2.648 6.895 1 91.5 115 PHE B N 1
ATOM 3077 C CA . PHE B 1 115 ? -4.199 -3.533 6.07 1 91.5 115 PHE B CA 1
ATOM 3078 C C . PHE B 1 115 ? -4.16 -4.938 6.66 1 91.5 115 PHE B C 1
ATOM 3080 O O . PHE B 1 115 ? -4.375 -5.922 5.949 1 91.5 115 PHE B O 1
ATOM 3087 N N . ILE B 1 116 ? -3.898 -5.02 7.926 1 89.62 116 ILE B N 1
ATOM 3088 C CA . ILE B 1 116 ? -3.768 -6.305 8.609 1 89.62 116 ILE B CA 1
ATOM 3089 C C . ILE B 1 116 ? -5.113 -7.023 8.617 1 89.62 116 ILE B C 1
ATOM 3091 O O . ILE B 1 116 ? -5.168 -8.25 8.492 1 89.62 116 ILE B O 1
ATOM 3095 N N . LEU B 1 117 ? -6.117 -6.344 8.789 1 89.5 117 LEU B N 1
ATOM 3096 C CA . LEU B 1 117 ? -7.438 -6.957 8.781 1 89.5 117 LEU B CA 1
ATOM 3097 C C . LEU B 1 117 ? -7.699 -7.68 7.465 1 89.5 117 LEU B C 1
ATOM 3099 O O . LEU B 1 117 ? -8.141 -8.828 7.461 1 89.5 117 LEU B O 1
ATOM 3103 N N . MET B 1 118 ? -7.477 -7.012 6.414 1 88.69 118 MET B N 1
ATOM 3104 C CA . MET B 1 118 ? -7.719 -7.625 5.113 1 88.69 118 MET B CA 1
ATOM 3105 C C . MET B 1 118 ? -6.777 -8.805 4.887 1 88.69 118 MET B C 1
ATOM 3107 O O . MET B 1 118 ? -7.156 -9.789 4.246 1 88.69 118 MET B O 1
ATOM 3111 N N . PHE B 1 119 ? -5.625 -8.68 5.383 1 84.38 119 PHE B N 1
ATOM 3112 C CA . PHE B 1 119 ? -4.688 -9.797 5.309 1 84.38 119 PHE B CA 1
ATOM 3113 C C . PHE B 1 119 ? -5.234 -11.008 6.047 1 84.38 119 PHE B C 1
ATOM 3115 O O . PHE B 1 119 ? -5.176 -12.133 5.535 1 84.38 119 PHE B O 1
ATOM 3122 N N . LEU B 1 120 ? -5.715 -10.758 7.234 1 84.19 120 LEU B N 1
ATOM 3123 C CA . LEU B 1 120 ? -6.27 -11.836 8.055 1 84.19 120 LEU B CA 1
ATOM 3124 C C . LEU B 1 120 ? -7.488 -12.453 7.383 1 84.19 120 LEU B C 1
ATOM 3126 O O . LEU B 1 120 ? -7.656 -13.68 7.398 1 84.19 120 LEU B O 1
ATOM 3130 N N . VAL B 1 121 ? -8.297 -11.703 6.832 1 83.25 121 VAL B N 1
ATOM 3131 C CA . VAL B 1 121 ? -9.492 -12.18 6.137 1 83.25 121 VAL B CA 1
ATOM 3132 C C . VAL B 1 121 ? -9.086 -13.062 4.957 1 83.25 121 VAL B C 1
ATOM 3134 O O . VAL B 1 121 ? -9.695 -14.109 4.727 1 83.25 121 VAL B O 1
ATOM 3137 N N . ASP B 1 122 ? -8.109 -12.672 4.223 1 78.75 122 ASP B N 1
ATOM 3138 C CA . ASP B 1 122 ? -7.609 -13.43 3.082 1 78.75 122 ASP B CA 1
ATOM 3139 C C . ASP B 1 122 ? -7.031 -14.773 3.527 1 78.75 122 ASP B C 1
ATOM 3141 O O . ASP B 1 122 ? -7.242 -15.797 2.871 1 78.75 122 ASP B O 1
ATOM 3145 N N . GLN B 1 123 ? -6.301 -14.719 4.613 1 75.94 123 GLN B N 1
ATOM 3146 C CA . GLN B 1 123 ? -5.719 -15.945 5.148 1 75.94 123 GLN B CA 1
ATOM 3147 C C . GLN B 1 123 ? -6.801 -16.922 5.586 1 75.94 123 GLN B C 1
ATOM 3149 O O . GLN B 1 123 ? -6.672 -18.125 5.383 1 75.94 123 GLN B O 1
ATOM 3154 N N . ILE B 1 124 ? -7.75 -16.422 6.164 1 71.62 124 ILE B N 1
ATOM 3155 C CA . ILE B 1 124 ? -8.852 -17.266 6.625 1 71.62 124 ILE B CA 1
ATOM 3156 C C . ILE B 1 124 ? -9.57 -17.875 5.426 1 71.62 124 ILE B C 1
ATOM 3158 O O . ILE B 1 124 ? -9.891 -19.062 5.426 1 71.62 124 ILE B O 1
ATOM 3162 N N . SER B 1 125 ? -9.727 -17.109 4.379 1 71.62 125 SER B N 1
ATOM 3163 C CA . SER B 1 125 ? -10.398 -17.578 3.172 1 71.62 125 SER B CA 1
ATOM 3164 C C . SER B 1 125 ? -9.57 -18.641 2.459 1 71.62 125 SER B C 1
ATOM 3166 O O . SER B 1 125 ? -10.109 -19.641 1.958 1 71.62 125 SER B O 1
ATOM 3168 N N . SER B 1 126 ? -8.242 -18.438 2.367 1 68.12 126 SER B N 1
ATOM 3169 C CA . SER B 1 126 ? -7.359 -19.375 1.687 1 68.12 126 SER B CA 1
ATOM 3170 C C . SER B 1 126 ? -7.207 -20.672 2.482 1 68.12 126 SER B C 1
ATOM 3172 O O . SER B 1 126 ? -7.137 -21.75 1.904 1 68.12 126 SER B O 1
ATOM 3174 N N . TYR B 1 127 ? -6.988 -20.547 3.713 1 60.56 127 TYR B N 1
ATOM 3175 C CA . TYR B 1 127 ? -6.805 -21.719 4.57 1 60.56 127 TYR B CA 1
ATOM 3176 C C . TYR B 1 127 ? -8.016 -22.641 4.5 1 60.56 127 TYR B C 1
ATOM 3178 O O . TYR B 1 127 ? -7.867 -23.859 4.484 1 60.56 127 TYR B O 1
ATOM 3186 N N . CYS B 1 128 ? -9.023 -22.078 4.379 1 57.44 128 CYS B N 1
ATOM 3187 C CA . CYS B 1 128 ? -10.234 -22.891 4.402 1 57.44 128 CYS B CA 1
ATOM 3188 C C . CYS B 1 128 ? -10.562 -23.422 3.008 1 57.44 128 CYS B C 1
ATOM 3190 O O . CYS B 1 128 ? -11.227 -24.438 2.867 1 57.44 128 CYS B O 1
ATOM 3192 N N . SER B 1 129 ? -10.102 -22.703 1.958 1 56.41 129 SER B N 1
ATOM 3193 C CA . SER B 1 129 ? -10.344 -23.156 0.594 1 56.41 129 SER B CA 1
ATOM 3194 C C . SER B 1 129 ? -9.383 -24.266 0.205 1 56.41 129 SER B C 1
ATOM 3196 O O . SER B 1 129 ? -9.68 -25.078 -0.685 1 56.41 129 SER B O 1
ATOM 3198 N N . GLY B 1 130 ? -8.062 -24.312 0.465 1 49.72 130 GLY B N 1
ATOM 3199 C CA . GLY B 1 130 ? -7.07 -25.312 0.112 1 49.72 130 GLY B CA 1
ATOM 3200 C C . GLY B 1 130 ? -7.398 -26.703 0.647 1 49.72 130 GLY B C 1
ATOM 3201 O O . GLY B 1 130 ? -6.664 -27.656 0.397 1 49.72 130 GLY B O 1
ATOM 3202 N N . HIS B 1 131 ? -8.258 -26.891 1.401 1 46.94 131 HIS B N 1
ATOM 3203 C CA . HIS B 1 131 ? -8.492 -28.297 1.745 1 46.94 131 HIS B CA 1
ATOM 3204 C C . HIS B 1 131 ? -8.93 -29.094 0.523 1 46.94 131 HIS B C 1
ATOM 3206 O O . HIS B 1 131 ? -9.453 -28.531 -0.441 1 46.94 131 HIS B O 1
ATOM 3212 N N . ASP B 1 132 ? -8.641 -30.531 0.398 1 42.84 132 ASP B N 1
ATOM 3213 C CA . ASP B 1 132 ? -8.562 -31.656 -0.52 1 42.84 132 ASP B CA 1
ATOM 3214 C C . ASP B 1 132 ? -9.719 -31.656 -1.509 1 42.84 132 ASP B C 1
ATOM 3216 O O . ASP B 1 132 ? -10.883 -31.734 -1.107 1 42.84 132 ASP B O 1
ATOM 3220 N N . PRO B 1 133 ? -9.461 -31.203 -2.674 1 42.78 133 PRO B N 1
ATOM 3221 C CA . PRO B 1 133 ? -10.398 -31.391 -3.781 1 42.78 133 PRO B CA 1
ATOM 3222 C C . PRO B 1 133 ? -10.992 -32.781 -3.826 1 42.78 133 PRO B C 1
ATOM 3224 O O . PRO B 1 133 ? -11.914 -33.062 -4.602 1 42.78 133 PRO B O 1
ATOM 3227 N N . ARG B 1 134 ? -10.094 -33.812 -3.668 1 43.97 134 ARG B N 1
ATOM 3228 C CA . ARG B 1 134 ? -10.609 -35.156 -3.889 1 43.97 134 ARG B CA 1
ATOM 3229 C C . ARG B 1 134 ? -11.953 -35.375 -3.193 1 43.97 134 ARG B C 1
ATOM 3231 O O . ARG B 1 134 ? -12.656 -36.344 -3.453 1 43.97 134 ARG B O 1
ATOM 3238 N N . THR B 1 135 ? -11.906 -34.969 -2.002 1 43.25 135 THR B N 1
ATOM 3239 C CA . THR B 1 135 ? -13.234 -35.125 -1.421 1 43.25 135 THR B CA 1
ATOM 3240 C C . THR B 1 135 ? -14.141 -33.969 -1.792 1 43.25 135 THR B C 1
ATOM 3242 O O . THR B 1 135 ? -13.672 -32.844 -2.004 1 43.25 135 THR B O 1
ATOM 3245 N N . GLY B 1 136 ? -15.328 -34 -2.396 1 43.66 136 GLY B N 1
ATOM 3246 C CA . GLY B 1 136 ? -16.422 -33.125 -2.775 1 43.66 136 GLY B CA 1
ATOM 3247 C C . GLY B 1 136 ? -16.266 -31.703 -2.262 1 43.66 136 GLY B C 1
ATOM 3248 O O . GLY B 1 136 ? -15.93 -31.5 -1.094 1 43.66 136 GLY B O 1
ATOM 3249 N N . MET B 1 137 ? -15.523 -30.812 -3.121 1 51.12 137 MET B N 1
ATOM 3250 C CA . MET B 1 137 ? -15.562 -29.422 -2.689 1 51.12 137 MET B CA 1
ATOM 3251 C C . MET B 1 137 ? -16.703 -29.188 -1.697 1 51.12 137 MET B C 1
ATOM 3253 O O . MET B 1 137 ? -17.875 -29.312 -2.053 1 51.12 137 MET B O 1
ATOM 3257 N N . SER B 1 138 ? -16.438 -29.641 -0.522 1 58.22 138 SER B N 1
ATOM 3258 C CA . SER B 1 138 ? -17.422 -29.609 0.548 1 58.22 138 SER B CA 1
ATOM 3259 C C . SER B 1 138 ? -18.047 -28.234 0.698 1 58.22 138 SER B C 1
ATOM 3261 O O . SER B 1 138 ? -17.453 -27.234 0.287 1 58.22 138 SER B O 1
ATOM 3263 N N . ASN B 1 139 ? -19.297 -28.109 0.922 1 64.88 139 ASN B N 1
ATOM 3264 C CA . ASN B 1 139 ? -20.078 -26.953 1.318 1 64.88 139 ASN B CA 1
ATOM 3265 C C . ASN B 1 139 ? -19.281 -26 2.199 1 64.88 139 ASN B C 1
ATOM 3267 O O . ASN B 1 139 ? -19.438 -24.781 2.109 1 64.88 139 ASN B O 1
ATOM 3271 N N . ARG B 1 140 ? -18.141 -26.531 2.693 1 64.75 140 ARG B N 1
ATOM 3272 C CA . ARG B 1 140 ? -17.375 -25.719 3.631 1 64.75 140 ARG B CA 1
ATOM 3273 C C . ARG B 1 140 ? -16.391 -24.812 2.896 1 64.75 140 ARG B C 1
ATOM 3275 O O . ARG B 1 140 ? -16.219 -23.656 3.262 1 64.75 140 ARG B O 1
ATOM 3282 N N . THR B 1 141 ? -15.805 -25.375 1.85 1 69.38 141 THR B N 1
ATOM 3283 C CA . THR B 1 141 ? -14.844 -24.594 1.086 1 69.38 141 THR B CA 1
ATOM 3284 C C . THR B 1 141 ? -15.531 -23.422 0.382 1 69.38 141 THR B C 1
ATOM 3286 O O . THR B 1 141 ? -15.016 -22.312 0.374 1 69.38 141 THR B O 1
ATOM 3289 N N . SER B 1 142 ? -16.719 -23.75 -0.1 1 72.94 142 SER B N 1
ATOM 3290 C CA . SER B 1 142 ? -17.484 -22.719 -0.788 1 72.94 142 SER B CA 1
ATOM 3291 C C . SER B 1 142 ? -17.906 -21.609 0.173 1 72.94 142 SER B C 1
ATOM 3293 O O . SER B 1 142 ? -17.812 -20.422 -0.157 1 72.94 142 SER B O 1
ATOM 3295 N N . ILE B 1 143 ? -18.203 -21.922 1.349 1 74.88 143 ILE B N 1
ATOM 3296 C CA . ILE B 1 143 ? -18.672 -20.969 2.34 1 74.88 143 ILE B CA 1
ATOM 3297 C C . ILE B 1 143 ? -17.531 -20.078 2.805 1 74.88 143 ILE B C 1
ATOM 3299 O O . ILE B 1 143 ? -17.688 -18.875 2.992 1 74.88 143 ILE B O 1
ATOM 3303 N N . THR B 1 144 ? -16.453 -20.703 2.844 1 73.5 144 THR B N 1
ATOM 3304 C CA . THR B 1 144 ? -15.32 -19.938 3.352 1 73.5 144 THR B CA 1
ATOM 3305 C C . THR B 1 144 ? -14.844 -18.922 2.32 1 73.5 144 THR B C 1
ATOM 3307 O O . THR B 1 144 ? -14.492 -17.797 2.674 1 73.5 144 THR B O 1
ATOM 3310 N N . ALA B 1 145 ? -14.859 -19.359 1.085 1 73.75 145 ALA B N 1
ATOM 3311 C CA . ALA B 1 145 ? -14.523 -18.406 0.026 1 73.75 145 ALA B CA 1
ATOM 3312 C C . ALA B 1 145 ? -15.5 -17.234 0.006 1 73.75 145 ALA B C 1
ATOM 3314 O O . ALA B 1 145 ? -15.094 -16.078 -0.138 1 73.75 145 ALA B O 1
ATOM 3315 N N . THR B 1 146 ? -16.656 -17.578 0.21 1 81.69 146 THR B N 1
ATOM 3316 C CA . THR B 1 146 ? -17.703 -16.547 0.224 1 81.69 146 THR B CA 1
ATOM 3317 C C . THR B 1 146 ? -17.547 -15.641 1.439 1 81.69 146 THR B C 1
ATOM 3319 O O . THR B 1 146 ? -17.672 -14.422 1.328 1 81.69 146 THR B O 1
ATOM 3322 N N . LEU B 1 147 ? -17.203 -16.203 2.508 1 83.25 147 LEU B N 1
ATOM 3323 C CA . LEU B 1 147 ? -17.062 -15.414 3.727 1 83.25 147 LEU B CA 1
ATOM 3324 C C . LEU B 1 147 ? -15.945 -14.391 3.586 1 83.25 147 LEU B C 1
ATOM 3326 O O . LEU B 1 147 ? -16.109 -13.227 3.969 1 83.25 147 LEU B O 1
ATOM 3330 N N . GLY B 1 148 ? -14.891 -14.875 3.098 1 81.44 148 GLY B N 1
ATOM 3331 C CA . GLY B 1 148 ? -13.797 -13.938 2.871 1 81.44 148 GLY B CA 1
ATOM 3332 C C . GLY B 1 148 ? -14.172 -12.789 1.957 1 81.44 148 GLY B C 1
ATOM 3333 O O . GLY B 1 148 ? -13.844 -11.633 2.236 1 81.44 148 GLY B O 1
ATOM 3334 N N . LEU B 1 149 ? -14.898 -13.094 0.992 1 85.62 149 LEU B N 1
ATOM 3335 C CA . LEU B 1 149 ? -15.297 -12.086 0.018 1 85.62 149 LEU B CA 1
ATOM 3336 C C . LEU B 1 149 ? -16.344 -11.148 0.604 1 85.62 149 LEU B C 1
ATOM 3338 O O . LEU B 1 149 ? -16.375 -9.961 0.282 1 85.62 149 LEU B O 1
ATOM 3342 N N . VAL B 1 150 ? -17.125 -11.719 1.441 1 88.75 150 VAL B N 1
ATOM 3343 C CA . VAL B 1 150 ? -18.172 -10.914 2.084 1 88.75 150 VAL B CA 1
ATOM 3344 C C . VAL B 1 150 ? -17.531 -9.906 3.037 1 88.75 150 VAL B C 1
ATOM 3346 O O . VAL B 1 150 ? -17.938 -8.742 3.09 1 88.75 150 VAL B O 1
ATOM 3349 N N . ILE B 1 151 ? -16.578 -10.281 3.74 1 86.94 151 ILE B N 1
ATOM 3350 C CA . ILE B 1 151 ? -15.883 -9.375 4.645 1 86.94 151 ILE B CA 1
ATOM 3351 C C . ILE B 1 151 ? -15.156 -8.297 3.842 1 86.94 151 ILE B C 1
ATOM 3353 O O . ILE B 1 151 ? -15.164 -7.125 4.215 1 86.94 151 ILE B O 1
ATOM 3357 N N . HIS B 1 152 ? -14.641 -8.75 2.812 1 83.19 152 HIS B N 1
ATOM 3358 C CA . HIS B 1 152 ? -14.016 -7.805 1.891 1 83.19 152 HIS B CA 1
ATOM 3359 C C . HIS B 1 152 ? -15.031 -6.777 1.391 1 83.19 152 HIS B C 1
ATOM 3361 O O . HIS B 1 152 ? -14.766 -5.57 1.441 1 83.19 152 HIS B O 1
ATOM 3367 N N . ALA B 1 153 ? -16.109 -7.289 1.004 1 90.69 153 ALA B N 1
ATOM 3368 C CA . ALA B 1 153 ? -17.172 -6.414 0.509 1 90.69 153 AL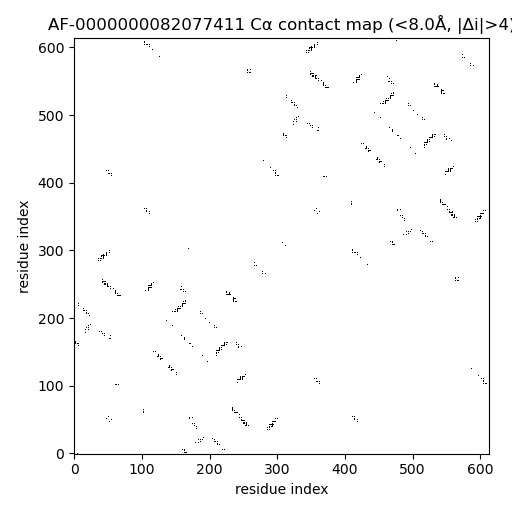A B CA 1
ATOM 3369 C C . ALA B 1 153 ? -17.672 -5.477 1.606 1 90.69 153 ALA B C 1
ATOM 3371 O O . ALA B 1 153 ? -18.016 -4.324 1.338 1 90.69 153 ALA B O 1
ATOM 3372 N N . ALA B 1 154 ? -17.656 -5.969 2.764 1 91.75 154 ALA B N 1
ATOM 3373 C CA . ALA B 1 154 ? -18.062 -5.152 3.904 1 91.75 154 ALA B CA 1
ATOM 3374 C C . ALA B 1 154 ? -17.078 -4 4.125 1 91.75 154 ALA B C 1
ATOM 3376 O O . ALA B 1 154 ? -17.484 -2.875 4.414 1 91.75 154 ALA B O 1
ATOM 3377 N N . ALA B 1 155 ? -15.844 -4.289 3.996 1 90.44 155 ALA B N 1
ATOM 3378 C CA . ALA B 1 155 ? -14.828 -3.254 4.125 1 90.44 155 ALA B CA 1
ATOM 3379 C C . ALA B 1 155 ? -15 -2.174 3.059 1 90.44 155 ALA B C 1
ATOM 3381 O O . ALA B 1 155 ? -14.844 -0.984 3.342 1 90.44 155 ALA B O 1
ATOM 3382 N N . ASP B 1 156 ? -15.336 -2.568 1.848 1 91.38 156 ASP B N 1
ATOM 3383 C CA . ASP B 1 156 ? -15.656 -1.618 0.787 1 91.38 156 ASP B CA 1
ATOM 3384 C C . ASP B 1 156 ? -16.812 -0.714 1.193 1 91.38 156 ASP B C 1
ATOM 3386 O O . ASP B 1 156 ? -16.828 0.479 0.884 1 91.38 156 ASP B O 1
ATOM 3390 N N . GLY B 1 157 ? -17.812 -1.307 1.823 1 93.88 157 GLY B N 1
ATOM 3391 C CA . GLY B 1 157 ? -18.953 -0.537 2.303 1 93.88 157 GLY B CA 1
ATOM 3392 C C . GLY B 1 157 ? -18.562 0.54 3.299 1 93.88 157 GLY B C 1
ATOM 3393 O O . GLY B 1 157 ? -19.078 1.657 3.244 1 93.88 157 GLY B O 1
ATOM 3394 N N . VAL B 1 158 ? -17.688 0.189 4.16 1 92.81 158 VAL B N 1
ATOM 3395 C CA . VAL B 1 158 ? -17.188 1.158 5.137 1 92.81 158 VAL B CA 1
ATOM 3396 C C . VAL B 1 158 ? -16.516 2.326 4.414 1 92.81 158 VAL B C 1
ATOM 3398 O O . VAL B 1 158 ? -16.734 3.488 4.766 1 92.81 158 VAL B O 1
ATOM 3401 N N . ALA B 1 159 ? -15.75 1.988 3.434 1 92.69 159 ALA B N 1
ATOM 3402 C CA . ALA B 1 159 ? -15.062 3.016 2.656 1 92.69 159 ALA B CA 1
ATOM 3403 C C . ALA B 1 159 ? -16.062 3.957 1.987 1 92.69 159 ALA B C 1
ATOM 3405 O O . ALA B 1 159 ? -15.898 5.18 2.031 1 92.69 159 ALA B O 1
ATOM 3406 N N . LEU B 1 160 ? -17.094 3.408 1.417 1 92.81 160 LEU B N 1
ATOM 3407 C CA . LEU B 1 160 ? -18.125 4.203 0.745 1 92.81 160 LEU B CA 1
ATOM 3408 C C . LEU B 1 160 ? -18.891 5.051 1.746 1 92.81 160 LEU B C 1
ATOM 3410 O O . LEU B 1 160 ? -19.156 6.227 1.495 1 92.81 160 LEU B O 1
ATOM 3414 N N . GLY B 1 161 ? -19.25 4.484 2.842 1 93.31 161 GLY B N 1
ATOM 3415 C CA . GLY B 1 161 ? -19.953 5.219 3.883 1 93.31 161 GLY B CA 1
ATOM 3416 C C . GLY B 1 161 ? -19.156 6.391 4.426 1 93.31 161 GLY B C 1
ATOM 3417 O O . GLY B 1 161 ? -19.703 7.473 4.637 1 93.31 161 GLY B O 1
ATOM 3418 N N . THR B 1 162 ? -17.906 6.125 4.672 1 92.62 162 THR B N 1
ATOM 3419 C CA . THR B 1 162 ? -17.031 7.184 5.18 1 92.62 162 THR B CA 1
ATOM 3420 C C . THR B 1 162 ? -16.828 8.266 4.121 1 92.62 162 THR B C 1
ATOM 3422 O O . THR B 1 162 ? -16.719 9.445 4.449 1 92.62 162 THR B O 1
ATOM 3425 N N . ALA B 1 163 ? -16.719 7.855 2.867 1 91.62 163 ALA B N 1
ATOM 3426 C CA . ALA B 1 163 ? -16.562 8.812 1.773 1 91.62 163 ALA B CA 1
ATOM 3427 C C . ALA B 1 163 ? -17.766 9.75 1.69 1 91.62 163 ALA B C 1
ATOM 3429 O O . ALA B 1 163 ? -17.594 10.961 1.491 1 91.62 163 ALA B O 1
ATOM 3430 N N . VAL B 1 164 ? -18.969 9.234 1.873 1 90.06 164 VAL B N 1
ATOM 3431 C CA . VAL B 1 164 ? -20.172 10.047 1.818 1 90.06 164 VAL B CA 1
ATOM 3432 C C . VAL B 1 164 ? -20.234 10.961 3.043 1 90.06 164 VAL B C 1
ATOM 3434 O O . VAL B 1 164 ? -20.656 12.117 2.941 1 90.06 164 VAL B O 1
ATOM 3437 N N . ALA B 1 165 ? -19.766 10.445 4.176 1 87.88 165 ALA B N 1
ATOM 3438 C CA . ALA B 1 165 ? -19.766 11.219 5.418 1 87.88 165 ALA B CA 1
ATOM 3439 C C . ALA B 1 165 ? -18.781 12.375 5.34 1 87.88 165 ALA B C 1
ATOM 3441 O O . ALA B 1 165 ? -18.906 13.367 6.062 1 87.88 165 ALA B O 1
ATOM 3442 N N . SER B 1 166 ? -17.719 12.25 4.527 1 85.31 166 SER B N 1
ATOM 3443 C CA . SER B 1 166 ? -16.719 13.305 4.379 1 85.31 166 SER B CA 1
ATOM 3444 C C . SER B 1 166 ? -17.312 14.516 3.658 1 85.31 166 SER B C 1
ATOM 3446 O O . SER B 1 166 ? -16.734 15.602 3.682 1 85.31 166 SER B O 1
ATOM 3448 N N . SER B 1 167 ? -18.422 14.469 2.992 1 80.62 167 SER B N 1
ATOM 3449 C CA . SER B 1 167 ? -19.156 15.523 2.301 1 80.62 167 SER B CA 1
ATOM 3450 C C . SER B 1 167 ? -18.391 16.016 1.074 1 80.62 167 SER B C 1
ATOM 3452 O O . SER B 1 167 ? -18.75 17.047 0.492 1 80.62 167 SER B O 1
ATOM 3454 N N . GLN B 1 168 ? -17.375 15.32 0.646 1 84.12 168 GLN B N 1
ATOM 3455 C CA . GLN B 1 168 ? -16.656 15.672 -0.571 1 84.12 168 GLN B CA 1
ATOM 3456 C C . GLN B 1 168 ? -17.078 14.797 -1.743 1 84.12 168 GLN B C 1
ATOM 3458 O O . GLN B 1 168 ? -16.797 13.602 -1.768 1 84.12 168 GLN B O 1
ATOM 3463 N N . VAL B 1 169 ? -17.703 15.406 -2.688 1 83.19 169 VAL B N 1
ATOM 3464 C CA . VAL B 1 169 ? -18.297 14.688 -3.814 1 83.19 169 VAL B CA 1
ATOM 3465 C C . VAL B 1 169 ? -17.203 13.984 -4.613 1 83.19 169 VAL B C 1
ATOM 3467 O O . VAL B 1 169 ? -17.406 12.875 -5.109 1 83.19 169 VAL B O 1
ATOM 3470 N N . THR B 1 170 ? -16.094 14.586 -4.746 1 81.88 170 THR B N 1
ATOM 3471 C CA . THR B 1 170 ? -14.984 13.992 -5.492 1 81.88 170 THR B CA 1
ATOM 3472 C C . THR B 1 170 ? -14.547 12.68 -4.863 1 81.88 170 THR B C 1
ATOM 3474 O O . THR B 1 170 ? -14.328 11.688 -5.566 1 81.88 170 THR B O 1
ATOM 3477 N N . VAL B 1 171 ? -14.453 12.727 -3.559 1 85.69 171 VAL B N 1
ATOM 3478 C CA . VAL B 1 171 ? -14.047 11.523 -2.836 1 85.69 171 VAL B CA 1
ATOM 3479 C C . VAL B 1 171 ? -15.102 10.43 -3.021 1 85.69 171 VAL B C 1
ATOM 3481 O O . VAL B 1 171 ? -14.766 9.266 -3.258 1 85.69 171 VAL B O 1
ATOM 3484 N N . GLN B 1 172 ? -16.344 10.836 -2.996 1 87.75 172 GLN B N 1
ATOM 3485 C CA . GLN B 1 172 ? -17.453 9.898 -3.129 1 87.75 172 GLN B CA 1
ATOM 3486 C C . GLN B 1 172 ? -17.438 9.219 -4.496 1 87.75 172 GLN B C 1
ATOM 3488 O O . GLN B 1 172 ? -17.547 7.996 -4.586 1 87.75 172 GLN B O 1
ATOM 3493 N N . VAL B 1 173 ? -17.25 9.977 -5.492 1 86.69 173 VAL B N 1
ATOM 3494 C CA . VAL B 1 173 ? -17.344 9.477 -6.859 1 86.69 173 VAL B CA 1
ATOM 3495 C C . VAL B 1 173 ? -16.141 8.562 -7.156 1 86.69 173 VAL B C 1
ATOM 3497 O O . VAL B 1 173 ? -16.312 7.484 -7.727 1 86.69 173 VAL B O 1
ATOM 3500 N N . VAL B 1 174 ? -15.008 8.969 -6.762 1 86.94 174 VAL B N 1
ATOM 3501 C CA . VAL B 1 174 ? -13.805 8.219 -7.086 1 86.94 174 VAL B CA 1
ATOM 3502 C C . VAL B 1 174 ? -13.797 6.898 -6.316 1 86.94 174 VAL B C 1
ATOM 3504 O O . VAL B 1 174 ? -13.422 5.855 -6.863 1 86.94 174 VAL B O 1
ATOM 3507 N N . VAL B 1 175 ? -14.172 6.973 -5.059 1 89.88 175 VAL B N 1
ATOM 3508 C CA . VAL B 1 175 ? -14.234 5.75 -4.262 1 89.88 175 VAL B CA 1
ATOM 3509 C C . VAL B 1 175 ? -15.281 4.809 -4.848 1 89.88 175 VAL B C 1
ATOM 3511 O O . VAL B 1 175 ? -15.047 3.605 -4.973 1 89.88 175 VAL B O 1
ATOM 3514 N N . PHE B 1 176 ? -16.391 5.395 -5.227 1 89.06 176 PHE B N 1
ATOM 3515 C CA . PHE B 1 176 ? -17.453 4.594 -5.828 1 89.06 176 PHE B CA 1
ATOM 3516 C C . PHE B 1 176 ? -16.953 3.891 -7.082 1 89.06 176 PHE B C 1
ATOM 3518 O O . PHE B 1 176 ? -17.141 2.682 -7.242 1 89.06 176 PHE B O 1
ATOM 3525 N N . LEU B 1 177 ? -16.344 4.594 -7.926 1 87.19 177 LEU B N 1
ATOM 3526 C CA . LEU B 1 177 ? -15.859 4.039 -9.18 1 87.19 177 LEU B CA 1
ATOM 3527 C C . LEU B 1 177 ? -14.797 2.975 -8.93 1 87.19 177 LEU B C 1
ATOM 3529 O O . LEU B 1 177 ? -14.812 1.911 -9.547 1 87.19 177 LEU B O 1
ATOM 3533 N N . ALA B 1 178 ? -13.914 3.285 -8.078 1 87.19 178 ALA B N 1
ATOM 3534 C CA . ALA B 1 178 ? -12.852 2.334 -7.75 1 87.19 178 ALA B CA 1
ATOM 3535 C C . ALA B 1 178 ? -13.43 1.031 -7.207 1 87.19 178 ALA B C 1
ATOM 3537 O O . ALA B 1 178 ? -13.008 -0.057 -7.598 1 87.19 178 ALA B O 1
ATOM 3538 N N . VAL B 1 179 ? -14.453 1.135 -6.379 1 87.88 179 VAL B N 1
ATOM 3539 C CA . VAL B 1 179 ? -15.031 -0.032 -5.723 1 87.88 179 VAL B CA 1
ATOM 3540 C C . VAL B 1 179 ? -15.852 -0.835 -6.734 1 87.88 179 VAL B C 1
ATOM 3542 O O . VAL B 1 179 ? -15.711 -2.057 -6.824 1 87.88 179 VAL B O 1
ATOM 3545 N N . ILE B 1 180 ? -16.641 -0.178 -7.527 1 85 180 ILE B N 1
ATOM 3546 C CA . ILE B 1 180 ? -17.516 -0.897 -8.438 1 85 180 ILE B CA 1
ATOM 3547 C C . ILE B 1 180 ? -16.703 -1.6 -9.508 1 85 180 ILE B C 1
ATOM 3549 O O . ILE B 1 180 ? -17.031 -2.701 -9.945 1 85 180 ILE B O 1
ATOM 3553 N N . LEU B 1 181 ? -15.68 -1.037 -10.008 1 84.38 181 LEU B N 1
ATOM 3554 C CA . LEU B 1 181 ? -14.875 -1.609 -11.086 1 84.38 181 LEU B CA 1
ATOM 3555 C C . LEU B 1 181 ? -14.117 -2.84 -10.602 1 84.38 181 LEU B C 1
ATOM 3557 O O . LEU B 1 181 ? -13.898 -3.781 -11.367 1 84.38 181 LEU B O 1
ATOM 3561 N N . HIS B 1 182 ? -13.711 -2.758 -9.398 1 80.75 182 HIS B N 1
ATOM 3562 C CA . HIS B 1 182 ? -12.977 -3.924 -8.922 1 80.75 182 HIS B CA 1
ATOM 3563 C C . HIS B 1 182 ? -13.93 -5.016 -8.445 1 80.75 182 HIS B C 1
ATOM 3565 O O . HIS B 1 182 ? -13.578 -6.199 -8.461 1 80.75 182 HIS B O 1
ATOM 3571 N N . LYS B 1 183 ? -15.109 -4.676 -8.039 1 86.06 183 LYS B N 1
ATOM 3572 C CA . LYS B 1 183 ? -16.094 -5.645 -7.551 1 86.06 183 LYS B CA 1
ATOM 3573 C C . LYS B 1 183 ? -16.641 -6.496 -8.695 1 86.06 183 LYS B C 1
ATOM 3575 O O . LYS B 1 183 ? -16.984 -7.66 -8.5 1 86.06 183 LYS B O 1
ATOM 3580 N N . ALA B 1 184 ? -16.625 -5.926 -9.844 1 80.69 184 ALA B N 1
ATOM 3581 C CA . ALA B 1 184 ? -17.172 -6.656 -10.984 1 80.69 184 ALA B CA 1
ATOM 3582 C C . ALA B 1 184 ? -16.375 -7.934 -11.25 1 80.69 184 ALA B C 1
ATOM 3584 O O . ALA B 1 184 ? -16.938 -9.031 -11.25 1 80.69 184 ALA B O 1
ATOM 3585 N N . PRO B 1 185 ? -15.148 -7.871 -11.414 1 77 185 PRO B N 1
ATOM 3586 C CA . PRO B 1 185 ? -14.367 -9.094 -11.609 1 77 185 PRO B CA 1
ATOM 3587 C C . PRO B 1 185 ? -14.43 -10.039 -10.406 1 77 185 PRO B C 1
ATOM 3589 O O . PRO B 1 185 ? -14.383 -11.258 -10.57 1 77 185 PRO B O 1
ATOM 3592 N N . THR B 1 186 ? -14.531 -9.492 -9.25 1 81.75 186 THR B N 1
ATOM 3593 C CA . THR B 1 186 ? -14.602 -10.312 -8.047 1 81.75 186 THR B CA 1
ATOM 3594 C C . THR B 1 186 ? -15.906 -11.102 -8 1 81.75 186 THR B C 1
ATOM 3596 O O . THR B 1 186 ? -15.914 -12.281 -7.648 1 81.75 186 THR B O 1
ATOM 3599 N N . ALA B 1 187 ? -16.984 -10.453 -8.328 1 84.94 187 ALA B N 1
ATOM 3600 C CA . ALA B 1 187 ? -18.266 -11.133 -8.398 1 84.94 187 ALA B CA 1
ATOM 3601 C C . ALA B 1 187 ? -18.234 -12.242 -9.453 1 84.94 187 ALA B C 1
ATOM 3603 O O . ALA B 1 187 ? -18.734 -13.352 -9.211 1 84.94 187 ALA B O 1
ATOM 3604 N N . PHE B 1 188 ? -17.641 -11.922 -10.516 1 80.12 188 PHE B N 1
ATOM 3605 C CA . PHE B 1 188 ? -17.484 -12.898 -11.586 1 80.12 188 PHE B CA 1
ATOM 3606 C C . PHE B 1 188 ? -16.656 -14.086 -11.125 1 80.12 188 PHE B C 1
ATOM 3608 O O . PHE B 1 188 ? -17 -15.242 -11.391 1 80.12 188 PHE B O 1
ATOM 3615 N N . GLY B 1 189 ? -15.609 -13.766 -10.477 1 78.94 189 GLY B N 1
ATOM 3616 C CA . GLY B 1 189 ? -14.742 -14.812 -9.969 1 78.94 189 GLY B CA 1
ATOM 3617 C C . GLY B 1 189 ? -15.422 -15.711 -8.953 1 78.94 189 GLY B C 1
ATOM 3618 O O . GLY B 1 189 ? -15.219 -16.922 -8.961 1 78.94 189 GLY B O 1
ATOM 3619 N N . LEU B 1 190 ? -16.141 -15.172 -8.133 1 83.31 190 LEU B N 1
ATOM 3620 C CA . LEU B 1 190 ? -16.859 -15.945 -7.125 1 83.31 190 LEU B CA 1
ATOM 3621 C C . LEU B 1 190 ? -17.828 -16.922 -7.781 1 83.31 190 LEU B C 1
ATOM 3623 O O . LEU B 1 190 ? -17.828 -18.109 -7.449 1 83.31 190 LEU B O 1
ATOM 3627 N N . VAL B 1 191 ? -18.562 -16.484 -8.719 1 85.19 191 VAL B N 1
ATOM 3628 C CA . VAL B 1 191 ? -19.562 -17.312 -9.375 1 85.19 191 VAL B CA 1
ATOM 3629 C C . VAL B 1 191 ? -18.859 -18.406 -10.18 1 85.19 191 VAL B C 1
ATOM 3631 O O . VAL B 1 191 ? -19.281 -19.578 -10.141 1 85.19 191 VAL B O 1
ATOM 3634 N N . THR B 1 192 ? -17.828 -18.016 -10.852 1 79.62 192 THR B N 1
ATOM 3635 C CA . THR B 1 192 ? -17.094 -19 -11.641 1 79.62 192 THR B CA 1
ATOM 3636 C C . THR B 1 192 ? -16.5 -20.078 -10.734 1 79.62 192 THR B C 1
ATOM 3638 O O . THR B 1 192 ? -16.547 -21.266 -11.07 1 79.62 192 THR B O 1
ATOM 3641 N N . PHE B 1 193 ? -16.031 -19.641 -9.742 1 76.12 193 PHE B N 1
ATOM 3642 C CA . PHE B 1 193 ? -15.445 -20.562 -8.773 1 76.12 193 PHE B CA 1
ATOM 3643 C C . PHE B 1 193 ? -16.5 -21.531 -8.234 1 76.12 193 PHE B C 1
ATOM 3645 O O . PHE B 1 193 ? -16.266 -22.734 -8.164 1 76.12 193 PHE B O 1
ATOM 3652 N N . LEU B 1 194 ? -17.625 -21.047 -7.844 1 83.25 194 LEU B N 1
ATOM 3653 C CA . LEU B 1 194 ? -18.688 -21.859 -7.281 1 83.25 194 LEU B CA 1
ATOM 3654 C C . LEU B 1 194 ? -19.266 -22.797 -8.336 1 83.25 194 LEU B C 1
ATOM 3656 O O . LEU B 1 194 ? -19.625 -23.938 -8.031 1 83.25 194 LEU B O 1
ATOM 3660 N N . MET B 1 195 ? -19.281 -22.328 -9.555 1 83.56 195 MET B N 1
ATOM 3661 C CA . MET B 1 195 ? -19.719 -23.172 -10.664 1 83.56 195 MET B CA 1
ATOM 3662 C C . MET B 1 195 ? -18.766 -24.344 -10.875 1 83.56 195 MET B C 1
ATOM 3664 O O . MET B 1 195 ? -19.203 -25.469 -11.062 1 83.56 195 MET B O 1
ATOM 3668 N N . GLN B 1 196 ? -17.547 -24.016 -10.766 1 78 196 GLN B N 1
ATOM 3669 C CA . GLN B 1 196 ? -16.531 -25.047 -10.953 1 78 196 GLN B CA 1
ATOM 3670 C C . GLN B 1 196 ? -16.531 -26.047 -9.797 1 78 196 GLN B C 1
ATOM 3672 O O . GLN B 1 196 ? -16.203 -27.219 -9.977 1 78 196 GLN B O 1
ATOM 3677 N N . ALA B 1 197 ? -16.938 -25.547 -8.688 1 77.06 197 ALA B N 1
ATOM 3678 C CA . ALA B 1 197 ? -17 -26.391 -7.5 1 77.06 197 ALA B CA 1
ATOM 3679 C C . ALA B 1 197 ? -18.266 -27.266 -7.512 1 77.06 197 ALA B C 1
ATOM 3681 O O . ALA B 1 197 ? -18.453 -28.109 -6.633 1 77.06 197 ALA B O 1
ATOM 3682 N N . GLY B 1 198 ? -19.156 -26.969 -8.477 1 83.31 198 GLY B N 1
ATOM 3683 C CA . GLY B 1 198 ? -20.328 -27.797 -8.648 1 83.31 198 GLY B CA 1
ATOM 3684 C C . GLY B 1 198 ? -21.5 -27.359 -7.793 1 83.31 198 GLY B C 1
ATOM 3685 O O . GLY B 1 198 ? -22.391 -28.156 -7.488 1 83.31 198 GLY B O 1
ATOM 3686 N N . VAL B 1 199 ? -21.406 -26.188 -7.293 1 86.25 199 VAL B N 1
ATOM 3687 C CA . VAL B 1 199 ? -22.484 -25.656 -6.473 1 86.25 199 VAL B CA 1
ATOM 3688 C C . VAL B 1 199 ? -23.719 -25.391 -7.344 1 86.25 199 VAL B C 1
ATOM 3690 O O . VAL B 1 199 ? -23.578 -24.984 -8.5 1 86.25 199 VAL B O 1
ATOM 3693 N N . GLU B 1 200 ? -24.812 -25.688 -6.758 1 90.44 200 GLU B N 1
ATOM 3694 C CA . GLU B 1 200 ? -26.062 -25.484 -7.488 1 90.44 200 GLU B CA 1
ATOM 3695 C C . GLU B 1 200 ? -26.297 -24 -7.785 1 90.44 200 GLU B C 1
ATOM 3697 O O . GLU B 1 200 ? -25.891 -23.141 -7 1 90.44 200 GLU B O 1
ATOM 3702 N N . LYS B 1 201 ? -26.969 -23.75 -8.867 1 89.56 201 LYS B N 1
ATOM 3703 C CA . LYS B 1 201 ? -27.203 -22.391 -9.352 1 89.56 201 LYS B CA 1
ATOM 3704 C C . LYS B 1 201 ? -27.922 -21.547 -8.305 1 89.56 201 LYS B C 1
ATOM 3706 O O . LYS B 1 201 ? -27.578 -20.391 -8.078 1 89.56 201 LYS B O 1
ATOM 3711 N N . LYS B 1 202 ? -28.891 -22.125 -7.695 1 91.94 202 LYS B N 1
ATOM 3712 C CA . LYS B 1 202 ? -29.656 -21.406 -6.68 1 91.94 202 LYS B CA 1
ATOM 3713 C C . LYS B 1 202 ? -28.766 -21 -5.508 1 91.94 202 LYS B C 1
ATOM 3715 O O . LYS B 1 202 ? -28.891 -19.891 -4.969 1 91.94 202 LYS B O 1
ATOM 3720 N N . GLN B 1 203 ? -27.922 -21.875 -5.152 1 90.88 203 GLN B N 1
ATOM 3721 C CA . GLN B 1 203 ? -27 -21.578 -4.066 1 90.88 203 GLN B CA 1
ATOM 3722 C C . GLN B 1 203 ? -25.984 -20.516 -4.477 1 90.88 203 GLN B C 1
ATOM 3724 O O . GLN B 1 203 ? -25.594 -19.672 -3.662 1 90.88 203 GLN B O 1
ATOM 3729 N N . ILE B 1 204 ? -25.594 -20.562 -5.688 1 90.69 204 ILE B N 1
ATOM 3730 C CA . ILE B 1 204 ? -24.656 -19.578 -6.207 1 90.69 204 ILE B CA 1
ATOM 3731 C C . ILE B 1 204 ? -25.281 -18.188 -6.145 1 90.69 204 ILE B C 1
ATOM 3733 O O . ILE B 1 204 ? -24.641 -17.219 -5.758 1 90.69 204 ILE B O 1
ATOM 3737 N N . GLN B 1 205 ? -26.516 -18.141 -6.531 1 92 205 GLN B N 1
ATOM 3738 C CA . GLN B 1 205 ? -27.234 -16.859 -6.5 1 92 205 GLN B CA 1
ATOM 3739 C C . GLN B 1 205 ? -27.328 -16.328 -5.074 1 92 205 GLN B C 1
ATOM 3741 O O . GLN B 1 205 ? -27.266 -15.117 -4.855 1 92 205 GLN B O 1
ATOM 3746 N N . LYS B 1 206 ? -27.469 -17.188 -4.133 1 92.12 206 LYS B N 1
ATOM 3747 C CA . LYS B 1 206 ? -27.531 -16.766 -2.738 1 92.12 206 LYS B CA 1
ATOM 3748 C C . LYS B 1 206 ? -26.188 -16.188 -2.285 1 92.12 206 LYS B C 1
ATOM 3750 O O . LYS B 1 206 ? -26.141 -15.164 -1.605 1 92.12 206 LYS B O 1
ATOM 3755 N N . HIS B 1 207 ? -25.172 -16.906 -2.629 1 90.44 207 HIS B N 1
ATOM 3756 C CA . HIS B 1 207 ? -23.828 -16.422 -2.314 1 90.44 207 HIS B CA 1
ATOM 3757 C C . HIS B 1 207 ? -23.578 -15.055 -2.934 1 90.44 207 HIS B C 1
ATOM 3759 O O . HIS B 1 207 ? -23.031 -14.156 -2.277 1 90.44 207 HIS B O 1
ATOM 3765 N N . LEU B 1 208 ? -24.016 -14.969 -4.168 1 91.62 208 LEU B N 1
ATOM 3766 C CA . LEU B 1 208 ? -23.844 -13.711 -4.887 1 91.62 208 LEU B CA 1
ATOM 3767 C C . LEU B 1 208 ? -24.672 -12.602 -4.25 1 91.62 208 LEU B C 1
ATOM 3769 O O . LEU B 1 208 ? -24.219 -11.453 -4.176 1 91.62 208 LEU B O 1
ATOM 3773 N N . LEU B 1 209 ? -25.812 -12.938 -3.793 1 92.88 209 LEU B N 1
ATOM 3774 C CA . LEU B 1 209 ? -26.688 -11.969 -3.139 1 92.88 209 LEU B CA 1
ATOM 3775 C C . LEU B 1 209 ? -26.062 -11.453 -1.85 1 92.88 209 LEU B C 1
ATOM 3777 O O . LEU B 1 209 ? -26.047 -10.242 -1.598 1 92.88 209 LEU B O 1
ATOM 3781 N N . VAL B 1 210 ? -25.594 -12.336 -1.073 1 92.5 210 VAL B N 1
ATOM 3782 C CA . VAL B 1 210 ? -24.953 -11.969 0.189 1 92.5 210 VAL B CA 1
ATOM 3783 C C . VAL B 1 210 ? -23.734 -11.102 -0.081 1 92.5 210 VAL B C 1
ATOM 3785 O O . VAL B 1 210 ? -23.516 -10.086 0.586 1 92.5 210 VAL B O 1
ATOM 3788 N N . PHE B 1 211 ? -22.969 -11.5 -1.043 1 91.38 211 PHE B N 1
ATOM 3789 C CA . PHE B 1 211 ? -21.781 -10.75 -1.434 1 91.38 211 PHE B CA 1
ATOM 3790 C C . PHE B 1 211 ? -22.156 -9.344 -1.89 1 91.38 211 PHE B C 1
ATOM 3792 O O . PHE B 1 211 ? -21.547 -8.367 -1.462 1 91.38 211 PHE B O 1
ATOM 3799 N N . SER B 1 212 ? -23.188 -9.242 -2.705 1 92.62 212 SER B N 1
ATOM 3800 C CA . SER B 1 212 ? -23.578 -7.969 -3.287 1 92.62 212 SER B CA 1
ATOM 3801 C C . SER B 1 212 ? -24.219 -7.062 -2.244 1 92.62 212 SER B C 1
ATOM 3803 O O . SER B 1 212 ? -24.172 -5.836 -2.357 1 92.62 212 SER B O 1
ATOM 3805 N N . ALA B 1 213 ? -24.797 -7.621 -1.214 1 94.06 213 ALA B N 1
ATOM 3806 C CA . ALA B 1 213 ? -25.5 -6.852 -0.198 1 94.06 213 ALA B CA 1
ATOM 3807 C C . ALA B 1 213 ? -24.547 -6.348 0.879 1 94.06 213 ALA B C 1
ATOM 3809 O O . ALA B 1 213 ? -24.859 -5.379 1.583 1 94.06 213 ALA B O 1
ATOM 3810 N N . ALA B 1 214 ? -23.453 -6.926 1.077 1 93.5 214 ALA B N 1
ATOM 3811 C CA . ALA B 1 214 ? -22.547 -6.633 2.174 1 93.5 214 ALA B CA 1
ATOM 3812 C C . ALA B 1 214 ? -22.078 -5.18 2.131 1 93.5 214 ALA B C 1
ATOM 3814 O O . ALA B 1 214 ? -22.141 -4.469 3.135 1 93.5 214 ALA B O 1
ATOM 3815 N N . ALA B 1 215 ? -21.641 -4.738 0.954 1 93.38 215 ALA B N 1
ATOM 3816 C CA . ALA B 1 215 ? -21.125 -3.383 0.823 1 93.38 215 ALA B CA 1
ATOM 3817 C C . ALA B 1 215 ? -22.203 -2.342 1.052 1 93.38 215 ALA B C 1
ATOM 3819 O O . ALA B 1 215 ? -22.031 -1.41 1.841 1 93.38 215 ALA B O 1
ATOM 3820 N N . PRO B 1 216 ? -23.422 -2.516 0.427 1 93.69 216 PRO B N 1
ATOM 3821 C CA . PRO B 1 216 ? -24.5 -1.552 0.647 1 93.69 216 PRO B CA 1
ATOM 3822 C C . PRO B 1 216 ? -24.953 -1.494 2.105 1 93.69 216 PRO B C 1
ATOM 3824 O O . PRO B 1 216 ? -25.141 -0.406 2.652 1 93.69 216 PRO B O 1
ATOM 3827 N N . VAL B 1 217 ? -25.047 -2.58 2.732 1 94.25 217 VAL B N 1
ATOM 3828 C CA . VAL B 1 217 ? -25.516 -2.633 4.117 1 94.25 217 VAL B CA 1
ATOM 3829 C C . VAL B 1 217 ? -24.5 -1.924 5.023 1 94.25 217 VAL B C 1
ATOM 3831 O O . VAL B 1 217 ? -24.891 -1.091 5.848 1 94.25 217 VAL B O 1
ATOM 3834 N N . LEU B 1 218 ? -23.25 -2.215 4.844 1 93.94 218 LEU B N 1
ATOM 3835 C CA . LEU B 1 218 ? -22.25 -1.623 5.715 1 93.94 218 LEU B CA 1
ATOM 3836 C C . LEU B 1 218 ? -22.016 -0.157 5.363 1 93.94 218 LEU B C 1
ATOM 3838 O O . LEU B 1 218 ? -21.641 0.641 6.223 1 93.94 218 LEU B O 1
ATOM 3842 N N . SER B 1 219 ? -22.188 0.164 4.082 1 95.19 219 SER B N 1
ATOM 3843 C CA . SER B 1 219 ? -22.062 1.568 3.703 1 95.19 219 SER B CA 1
ATOM 3844 C C . SER B 1 219 ? -23.109 2.422 4.391 1 95.19 219 SER B C 1
ATOM 3846 O O . SER B 1 219 ? -22.797 3.461 4.973 1 95.19 219 SER B O 1
ATOM 3848 N N . ILE B 1 220 ? -24.359 1.97 4.32 1 94.06 220 ILE B N 1
ATOM 3849 C CA . ILE B 1 220 ? -25.469 2.676 4.957 1 94.06 220 ILE B CA 1
ATOM 3850 C C . ILE B 1 220 ? -25.266 2.699 6.473 1 94.06 220 ILE B C 1
ATOM 3852 O O . ILE B 1 220 ? -25.391 3.748 7.105 1 94.06 220 ILE B O 1
ATOM 3856 N N . GLY B 1 221 ? -24.922 1.57 7.023 1 94.38 221 GLY B N 1
ATOM 3857 C CA . GLY B 1 221 ? -24.656 1.499 8.453 1 94.38 221 GLY B CA 1
ATOM 3858 C C . GLY B 1 221 ? -23.547 2.436 8.898 1 94.38 221 GLY B C 1
ATOM 3859 O O . GLY B 1 221 ? -23.688 3.129 9.906 1 94.38 221 GLY B O 1
ATOM 3860 N N . THR B 1 222 ? -22.469 2.428 8.203 1 93.31 222 THR B N 1
ATOM 3861 C CA . THR B 1 222 ? -21.328 3.271 8.539 1 93.31 222 THR B CA 1
ATOM 3862 C C . THR B 1 222 ? -21.719 4.746 8.492 1 93.31 222 THR B C 1
ATOM 3864 O O . THR B 1 222 ? -21.391 5.512 9.398 1 93.31 222 THR B O 1
ATOM 3867 N N . TYR B 1 223 ? -22.406 5.156 7.473 1 91.56 223 TYR B N 1
ATOM 3868 C CA . TYR B 1 223 ? -22.828 6.543 7.328 1 91.56 223 TYR B CA 1
ATOM 3869 C C . TYR B 1 223 ? -23.703 6.973 8.5 1 91.56 223 TYR B C 1
ATOM 3871 O O . TYR B 1 223 ? -23.484 8.023 9.094 1 91.56 223 TYR B O 1
ATOM 3879 N N . PHE B 1 224 ? -24.641 6.152 8.906 1 90.31 224 PHE B N 1
ATOM 3880 C CA . PHE B 1 224 ? -25.562 6.512 9.969 1 90.31 224 PHE B CA 1
ATOM 3881 C C . PHE B 1 224 ? -24.875 6.445 11.328 1 90.31 224 PHE B C 1
ATOM 3883 O O . PHE B 1 224 ? -25.188 7.227 12.234 1 90.31 224 PHE B O 1
ATOM 3890 N N . ILE B 1 225 ? -23.984 5.559 11.469 1 89.31 225 ILE B N 1
ATOM 3891 C CA . ILE B 1 225 ? -23.219 5.465 12.719 1 89.31 225 ILE B CA 1
ATOM 3892 C C . ILE B 1 225 ? -22.359 6.711 12.883 1 89.31 225 ILE B C 1
ATOM 3894 O O . ILE B 1 225 ? -22.297 7.293 13.969 1 89.31 225 ILE B O 1
ATOM 3898 N N . LEU B 1 226 ? -21.75 7.168 11.867 1 88.25 226 LEU B N 1
ATOM 3899 C CA . LEU B 1 226 ? -20.891 8.344 11.914 1 88.25 226 LEU B CA 1
ATOM 3900 C C . LEU B 1 226 ? -21.703 9.609 12.141 1 88.25 226 LEU B C 1
ATOM 3902 O O . LEU B 1 226 ? -21.281 10.516 12.859 1 88.25 226 LEU B O 1
ATOM 3906 N N . ASN B 1 227 ? -22.828 9.648 11.547 1 84.5 227 ASN B N 1
ATOM 3907 C CA . ASN B 1 227 ? -23.688 10.812 11.695 1 84.5 227 ASN B CA 1
ATOM 3908 C C . ASN B 1 227 ? -24.344 10.844 13.078 1 84.5 227 ASN B C 1
ATOM 3910 O O . ASN B 1 227 ? -24.625 11.922 13.609 1 84.5 227 ASN B O 1
ATOM 3914 N N . ALA B 1 228 ? -24.562 9.688 13.656 1 79.62 228 ALA B N 1
ATOM 3915 C CA . ALA B 1 228 ? -25.188 9.609 14.977 1 79.62 228 ALA B CA 1
ATOM 3916 C C . ALA B 1 228 ? -24.172 9.844 16.094 1 79.62 228 ALA B C 1
ATOM 3918 O O . ALA B 1 228 ? -24.5 10.422 17.125 1 79.62 228 ALA B O 1
ATOM 3919 N N . CYS B 1 229 ? -23.031 9.125 16.078 1 65.12 229 CYS B N 1
ATOM 3920 C CA . CYS B 1 229 ? -22.016 9.211 17.109 1 65.12 229 CYS B CA 1
ATOM 3921 C C . CYS B 1 229 ? -21.391 10.602 17.141 1 65.12 229 CYS B C 1
ATOM 3923 O O . CYS B 1 229 ? -20.734 10.977 18.125 1 65.12 229 CYS B O 1
ATOM 3925 N N . GLY B 1 230 ? -21.5 11.398 16.094 1 61.19 230 GLY B N 1
ATOM 3926 C CA . GLY B 1 230 ? -20.734 12.633 15.984 1 61.19 230 GLY B CA 1
ATOM 3927 C C . GLY B 1 230 ? -21.328 13.773 16.797 1 61.19 230 GLY B C 1
ATOM 3928 O O . GLY B 1 230 ? -21.609 14.844 16.266 1 61.19 230 GLY B O 1
ATOM 3929 N N . GLY B 1 231 ? -21.766 13.406 18.094 1 62.12 231 GLY B N 1
ATOM 3930 C CA . GLY B 1 231 ? -22.266 14.453 18.984 1 62.12 231 GLY B CA 1
ATOM 3931 C C . GLY B 1 231 ? -21.516 15.766 18.828 1 62.12 231 GLY B C 1
ATOM 3932 O O . GLY B 1 231 ? -22.141 16.828 18.688 1 62.12 231 GLY B O 1
ATOM 3933 N N . SER B 1 232 ? -20.219 15.742 18.828 1 77.75 232 SER B N 1
ATOM 3934 C CA . SER B 1 232 ? -19.422 16.953 18.594 1 77.75 232 SER B CA 1
ATOM 3935 C C . SER B 1 232 ? -18.797 16.938 17.203 1 77.75 232 SER B C 1
ATOM 3937 O O . SER B 1 232 ? -18.516 15.867 16.641 1 77.75 232 SER B O 1
ATOM 3939 N N . PRO B 1 233 ? -18.828 18 16.594 1 79.06 233 PRO B N 1
ATOM 3940 C CA . PRO B 1 233 ? -18.219 18.109 15.266 1 79.06 233 PRO B CA 1
ATOM 3941 C C . PRO B 1 233 ? -16.797 17.531 15.227 1 79.06 233 PRO B C 1
ATOM 3943 O O . PRO B 1 233 ? -16.406 16.938 14.219 1 79.06 233 PRO B O 1
ATOM 3946 N N . GLN B 1 234 ? -16.156 17.625 16.297 1 82.56 234 GLN B N 1
ATOM 3947 C CA . GLN B 1 234 ? -14.789 17.109 16.391 1 82.56 234 GLN B CA 1
ATOM 3948 C C . GLN B 1 234 ? -14.758 15.594 16.312 1 82.56 234 GLN B C 1
ATOM 3950 O O . GLN B 1 234 ? -13.922 15.016 15.617 1 82.56 234 GLN B O 1
ATOM 3955 N N . ASN B 1 235 ? -15.648 15.023 17 1 85.81 235 ASN B N 1
ATOM 3956 C CA . ASN B 1 235 ? -15.711 13.57 17.016 1 85.81 235 ASN B CA 1
ATOM 3957 C C . ASN B 1 235 ? -16.109 13 15.656 1 85.81 235 ASN B C 1
ATOM 3959 O O . ASN B 1 235 ? -15.602 11.961 15.242 1 85.81 235 ASN B O 1
ATOM 3963 N N . ARG B 1 236 ? -16.938 13.695 15.047 1 85.94 236 ARG B N 1
ATOM 3964 C CA . ARG B 1 236 ? -17.375 13.281 13.719 1 85.94 236 ARG B CA 1
ATOM 3965 C C . ARG B 1 236 ? -16.219 13.336 12.719 1 85.94 236 ARG B C 1
ATOM 3967 O O . ARG B 1 236 ? -16.031 12.414 11.922 1 85.94 236 ARG B O 1
ATOM 3974 N N . LEU B 1 237 ? -15.438 14.383 12.875 1 88.06 237 LEU B N 1
ATOM 3975 C CA . LEU B 1 237 ? -14.289 14.547 11.992 1 88.06 237 LEU B CA 1
ATOM 3976 C C . LEU B 1 237 ? -13.25 13.469 12.25 1 88.06 237 LEU B C 1
ATOM 3978 O O . LEU B 1 237 ? -12.711 12.883 11.305 1 88.06 237 LEU B O 1
ATOM 3982 N N . SER B 1 238 ? -13.078 13.234 13.461 1 89.88 238 SER B N 1
ATOM 3983 C CA . SER B 1 238 ? -12.078 12.234 13.844 1 89.88 238 SER B CA 1
ATOM 3984 C C . SER B 1 238 ? -12.508 10.836 13.414 1 89.88 238 SER B C 1
ATOM 3986 O O . SER B 1 238 ? -11.703 10.07 12.875 1 89.88 238 SER B O 1
ATOM 3988 N N . ALA B 1 239 ? -13.734 10.547 13.633 1 90.44 239 ALA B N 1
ATOM 3989 C CA . ALA B 1 239 ? -14.258 9.227 13.281 1 90.44 239 ALA B CA 1
ATOM 3990 C C . ALA B 1 239 ? -14.227 9.016 11.766 1 90.44 239 ALA B C 1
ATOM 3992 O O . ALA B 1 239 ? -13.859 7.938 11.297 1 90.44 239 ALA B O 1
ATOM 3993 N N . THR B 1 240 ? -14.602 10.016 11.062 1 90.31 240 THR B N 1
ATOM 3994 C CA . THR B 1 240 ? -14.578 9.945 9.609 1 90.31 240 THR B CA 1
ATOM 3995 C C . THR B 1 240 ? -13.141 9.812 9.102 1 90.31 240 THR B C 1
ATOM 3997 O O . THR B 1 240 ? -12.875 9.023 8.195 1 90.31 240 THR B O 1
ATOM 4000 N N . GLY B 1 241 ? -12.25 10.578 9.695 1 92.5 241 GLY B N 1
ATOM 4001 C CA . GLY B 1 241 ? -10.852 10.492 9.312 1 92.5 241 GLY B CA 1
ATOM 4002 C C . GLY B 1 241 ? -10.242 9.125 9.562 1 92.5 241 GLY B C 1
ATOM 4003 O O . GLY B 1 241 ? -9.586 8.562 8.68 1 92.5 241 GLY B O 1
ATOM 4004 N N . VAL B 1 242 ? -10.523 8.57 10.664 1 92.88 242 VAL B N 1
ATOM 4005 C CA . VAL B 1 242 ? -10.023 7.246 11.031 1 92.88 242 VAL B CA 1
ATOM 4006 C C . VAL B 1 242 ? -10.617 6.191 10.102 1 92.88 242 VAL B C 1
ATOM 4008 O O . VAL B 1 242 ? -9.914 5.285 9.648 1 92.88 242 VAL B O 1
ATOM 4011 N N . GLY B 1 243 ? -11.898 6.383 9.898 1 92.75 243 GLY B N 1
ATOM 4012 C CA . GLY B 1 243 ? -12.547 5.465 8.977 1 92.75 243 GLY B CA 1
ATOM 4013 C C . GLY B 1 243 ? -11.945 5.488 7.586 1 92.75 243 GLY B C 1
ATOM 4014 O O . GLY B 1 243 ? -11.766 4.438 6.965 1 92.75 243 GLY B O 1
ATOM 4015 N N . MET B 1 244 ? -11.656 6.664 7.141 1 92.62 244 MET B N 1
ATOM 4016 C CA . MET B 1 244 ? -11.062 6.805 5.812 1 92.62 244 MET B CA 1
ATOM 4017 C C . MET B 1 244 ? -9.672 6.18 5.77 1 92.62 244 MET B C 1
ATOM 4019 O O . MET B 1 244 ? -9.336 5.48 4.812 1 92.62 244 MET B O 1
ATOM 4023 N N . LEU B 1 245 ? -8.891 6.449 6.746 1 95.44 245 LEU B N 1
ATOM 4024 C CA . LEU B 1 245 ? -7.543 5.898 6.797 1 95.44 245 LEU B CA 1
ATOM 4025 C C . LEU B 1 245 ? -7.578 4.379 6.922 1 95.44 245 LEU B C 1
ATOM 4027 O O . LEU B 1 245 ? -6.777 3.68 6.297 1 95.44 245 LEU B O 1
ATOM 4031 N N . PHE B 1 246 ? -8.477 3.92 7.754 1 94.69 246 PHE B N 1
ATOM 4032 C CA . PHE B 1 246 ? -8.703 2.484 7.844 1 94.69 246 PHE B CA 1
ATOM 4033 C C . PHE B 1 246 ? -9.031 1.898 6.477 1 94.69 246 PHE B C 1
ATOM 4035 O O . PHE B 1 246 ? -8.461 0.884 6.074 1 94.69 246 PHE B O 1
ATOM 4042 N N . SER B 1 247 ? -9.898 2.549 5.754 1 92.75 247 SER B N 1
ATOM 4043 C CA . SER B 1 247 ? -10.328 2.105 4.43 1 92.75 247 SER B CA 1
ATOM 4044 C C . SER B 1 247 ? -9.18 2.178 3.43 1 92.75 247 SER B C 1
ATOM 4046 O O . SER B 1 247 ? -9.07 1.331 2.539 1 92.75 247 SER B O 1
ATOM 4048 N N . ALA B 1 248 ? -8.352 3.211 3.51 1 94.19 248 ALA B N 1
ATOM 4049 C CA . ALA B 1 248 ? -7.176 3.301 2.648 1 94.19 248 ALA B CA 1
ATOM 4050 C C . ALA B 1 248 ? -6.273 2.082 2.826 1 94.19 248 ALA B C 1
ATOM 4052 O O . ALA B 1 248 ? -5.77 1.528 1.846 1 94.19 248 ALA B O 1
ATOM 4053 N N . GLY B 1 249 ? -6.078 1.642 4.066 1 92.88 249 GLY B N 1
ATOM 4054 C CA . GLY B 1 249 ? -5.301 0.445 4.348 1 92.88 249 GLY B CA 1
ATOM 4055 C C . GLY B 1 249 ? -5.891 -0.809 3.73 1 92.88 249 GLY B C 1
ATOM 4056 O O . GLY B 1 249 ? -5.172 -1.619 3.146 1 92.88 249 GLY B O 1
ATOM 4057 N N . THR B 1 250 ? -7.156 -0.957 3.863 1 91.94 250 THR B N 1
ATOM 4058 C CA . THR B 1 250 ? -7.824 -2.115 3.279 1 91.94 250 THR B CA 1
ATOM 4059 C C . THR B 1 250 ? -7.688 -2.109 1.76 1 91.94 250 THR B C 1
ATOM 4061 O O . THR B 1 250 ? -7.375 -3.139 1.155 1 91.94 250 THR B O 1
ATOM 4064 N N . PHE B 1 251 ? -7.895 -0.925 1.149 1 89.62 251 PHE B N 1
ATOM 4065 C CA . PHE B 1 251 ? -7.793 -0.786 -0.299 1 89.62 251 PHE B CA 1
ATOM 4066 C C . PHE B 1 251 ? -6.391 -1.136 -0.78 1 89.62 251 PHE B C 1
ATOM 4068 O O . PHE B 1 251 ? -6.227 -1.786 -1.814 1 89.62 251 PHE B O 1
ATOM 4075 N N . LEU B 1 252 ? -5.473 -0.719 -0.035 1 89.94 252 LEU B N 1
ATOM 4076 C CA . LEU B 1 252 ? -4.086 -0.959 -0.428 1 89.94 252 LEU B CA 1
ATOM 4077 C C . LEU B 1 252 ? -3.781 -2.453 -0.456 1 89.94 252 LEU B C 1
ATOM 4079 O O . LEU B 1 252 ? -3.137 -2.941 -1.386 1 89.94 252 LEU B O 1
ATOM 4083 N N . TYR B 1 253 ? -4.238 -3.16 0.513 1 88 253 TYR B N 1
ATOM 4084 C CA . TYR B 1 253 ? -4.02 -4.602 0.532 1 88 253 TYR B CA 1
ATOM 4085 C C . TYR B 1 253 ? -4.703 -5.273 -0.655 1 88 253 TYR B C 1
ATOM 4087 O O . TYR B 1 253 ? -4.09 -6.078 -1.357 1 88 253 TYR B O 1
ATOM 4095 N N . VAL B 1 254 ? -5.91 -4.945 -0.83 1 83.44 254 VAL B N 1
ATOM 4096 C CA . VAL B 1 254 ? -6.711 -5.57 -1.875 1 83.44 254 VAL B CA 1
ATOM 4097 C C . VAL B 1 254 ? -6.098 -5.281 -3.242 1 83.44 254 VAL B C 1
ATOM 4099 O O . VAL B 1 254 ? -6.02 -6.164 -4.098 1 83.44 254 VAL B O 1
ATOM 4102 N N . ALA B 1 255 ? -5.719 -4.074 -3.43 1 81.5 255 ALA B N 1
ATOM 4103 C CA . ALA B 1 255 ? -5.172 -3.65 -4.715 1 81.5 255 ALA B CA 1
ATOM 4104 C C . ALA B 1 255 ? -3.859 -4.367 -5.016 1 81.5 255 ALA B C 1
ATOM 4106 O O . ALA B 1 255 ? -3.58 -4.707 -6.168 1 81.5 255 ALA B O 1
ATOM 4107 N N . THR B 1 256 ? -3.094 -4.645 -4.062 1 75.62 256 THR B N 1
ATOM 4108 C CA . THR B 1 256 ? -1.751 -5.164 -4.293 1 75.62 256 THR B CA 1
ATOM 4109 C C . THR B 1 256 ? -1.755 -6.691 -4.297 1 75.62 256 THR B C 1
ATOM 4111 O O . THR B 1 256 ? -0.976 -7.316 -5.02 1 75.62 256 THR B O 1
ATOM 4114 N N . VAL B 1 257 ? -2.436 -7.309 -3.471 1 64.12 257 VAL B N 1
ATOM 4115 C CA . VAL B 1 257 ? -2.377 -8.766 -3.367 1 64.12 257 VAL B CA 1
ATOM 4116 C C . VAL B 1 257 ? -3.227 -9.398 -4.465 1 64.12 257 VAL B C 1
ATOM 4118 O O . VAL B 1 257 ? -2.893 -10.469 -4.977 1 64.12 257 VAL B O 1
ATOM 4121 N N . HIS B 1 258 ? -4.363 -8.883 -4.66 1 54.53 258 HIS B N 1
ATOM 4122 C CA . HIS B 1 258 ? -5.227 -9.508 -5.652 1 54.53 258 HIS B CA 1
ATOM 4123 C C . HIS B 1 258 ? -4.762 -9.18 -7.07 1 54.53 258 HIS B C 1
ATOM 4125 O O . HIS B 1 258 ? -4.988 -9.961 -7.996 1 54.53 258 HIS B O 1
ATOM 4131 N N . VAL B 1 259 ? -4.273 -8.055 -7.25 1 49.38 259 VAL B N 1
ATOM 4132 C CA . VAL B 1 259 ? -3.914 -7.609 -8.594 1 49.38 259 VAL B CA 1
ATOM 4133 C C . VAL B 1 259 ? -2.643 -8.32 -9.047 1 49.38 259 VAL B C 1
ATOM 4135 O O . VAL B 1 259 ? -2.537 -8.727 -10.211 1 49.38 259 VAL B O 1
ATOM 4138 N N . LEU B 1 260 ? -1.611 -8.445 -8.109 1 49.12 260 LEU B N 1
ATOM 4139 C CA . LEU B 1 260 ? -0.253 -8.664 -8.594 1 49.12 260 LEU B CA 1
ATOM 4140 C C . LEU B 1 260 ? -0.031 -10.133 -8.93 1 49.12 260 LEU B C 1
ATOM 4142 O O . LEU B 1 260 ? 0.62 -10.461 -9.922 1 49.12 260 LEU B O 1
ATOM 4146 N N . PRO B 1 261 ? -0.554 -10.977 -8.125 1 47.41 261 PRO B N 1
ATOM 4147 C CA . PRO B 1 261 ? -0.277 -12.367 -8.492 1 47.41 261 PRO B CA 1
ATOM 4148 C C . PRO B 1 261 ? -0.924 -12.766 -9.812 1 47.41 261 PRO B C 1
ATOM 4150 O O . PRO B 1 261 ? -0.385 -13.609 -10.539 1 47.41 261 PRO B O 1
ATOM 4153 N N . GLU B 1 262 ? -2.072 -12.273 -10.055 1 44.09 262 GLU B N 1
ATOM 4154 C CA . GLU B 1 262 ? -2.729 -12.664 -11.305 1 44.09 262 GLU B CA 1
ATOM 4155 C C . GLU B 1 262 ? -1.925 -12.203 -12.516 1 44.09 262 GLU B C 1
ATOM 4157 O O . GLU B 1 262 ? -1.861 -12.898 -13.523 1 44.09 262 GLU B O 1
ATOM 4162 N N . ILE B 1 263 ? -1.293 -11.117 -12.352 1 41.12 263 ILE B N 1
ATOM 4163 C CA . ILE B 1 263 ? -0.443 -10.625 -13.43 1 41.12 263 ILE B CA 1
ATOM 4164 C C . ILE B 1 263 ? 0.831 -11.469 -13.508 1 41.12 263 ILE B C 1
ATOM 4166 O O . ILE B 1 263 ? 1.285 -11.82 -14.594 1 41.12 263 ILE B O 1
ATOM 4170 N N . SER B 1 264 ? 1.335 -11.867 -12.281 1 42.91 264 SER B N 1
ATOM 4171 C CA . SER B 1 264 ? 2.58 -12.633 -12.242 1 42.91 264 SER B CA 1
ATOM 4172 C C . SER B 1 264 ? 2.348 -14.094 -12.602 1 42.91 264 SER B C 1
ATOM 4174 O O . SER B 1 264 ? 3.207 -14.734 -13.211 1 42.91 264 SER B O 1
ATOM 4176 N N . SER B 1 265 ? 1.323 -14.766 -12 1 39.62 265 SER B N 1
ATOM 4177 C CA . SER B 1 265 ? 1.089 -16.188 -12.266 1 39.62 265 SER B CA 1
ATOM 4178 C C . SER B 1 265 ? 0.713 -16.422 -13.727 1 39.62 265 SER B C 1
ATOM 4180 O O . SER B 1 265 ? 1.043 -17.453 -14.297 1 39.62 265 SER B O 1
ATOM 4182 N N . ARG B 1 266 ? -0.096 -15.656 -14.312 1 38.78 266 ARG B N 1
ATOM 4183 C CA . ARG B 1 266 ? -0.507 -15.945 -15.68 1 38.78 266 ARG B CA 1
ATOM 4184 C C . ARG B 1 266 ? 0.676 -15.852 -16.641 1 38.78 266 ARG B C 1
ATOM 4186 O O . ARG B 1 266 ? 0.639 -16.406 -17.734 1 38.78 266 ARG B O 1
ATOM 4193 N N . GLY B 1 267 ? 1.604 -14.992 -16.25 1 36.22 267 GLY B N 1
ATOM 4194 C CA . GLY B 1 267 ? 2.785 -15.156 -17.078 1 36.22 267 GLY B CA 1
ATOM 4195 C C . GLY B 1 267 ? 3.316 -16.578 -17.094 1 36.22 267 GLY B C 1
ATOM 4196 O O . GLY B 1 267 ? 3.957 -17 -18.062 1 36.22 267 GLY B O 1
ATOM 4197 N N . GLN B 1 268 ? 3.213 -17.188 -15.977 1 35.06 268 GLN B N 1
ATOM 4198 C CA . GLN B 1 268 ? 3.775 -18.531 -15.953 1 35.06 268 GLN B CA 1
ATOM 4199 C C . GLN B 1 268 ? 2.789 -19.547 -16.516 1 35.06 268 GLN B C 1
ATOM 4201 O O . GLN B 1 268 ? 3.189 -20.609 -16.984 1 35.06 268 GLN B O 1
ATOM 4206 N N . GLN B 1 269 ? 1.55 -19.469 -16.25 1 33.59 269 GLN B N 1
ATOM 4207 C CA . GLN B 1 269 ? 0.67 -20.547 -16.688 1 33.59 269 GLN B CA 1
ATOM 4208 C C . GLN B 1 269 ? 0.34 -20.422 -18.172 1 33.59 269 GLN B C 1
ATOM 4210 O O . GLN B 1 269 ? -0.505 -21.141 -18.688 1 33.59 269 GLN B O 1
ATOM 4215 N N . SER B 1 270 ? 0.723 -19.453 -18.828 1 32.06 270 SER B N 1
ATOM 4216 C CA . SER B 1 270 ? 0.475 -19.703 -20.25 1 32.06 270 SER B CA 1
ATOM 4217 C C . SER B 1 270 ? 1.024 -21.062 -20.672 1 32.06 270 SER B C 1
ATOM 4219 O O . SER B 1 270 ? 2.111 -21.453 -20.25 1 32.06 270 SER B O 1
ATOM 4221 N N . SER B 1 271 ? 0.175 -21.969 -21.125 1 30.62 271 SER B N 1
ATOM 4222 C CA . SER B 1 271 ? 0.472 -23.203 -21.844 1 30.62 271 SER B CA 1
ATOM 4223 C C . SER B 1 271 ? 1.796 -23.109 -22.594 1 30.62 271 SER B C 1
ATOM 4225 O O . SER B 1 271 ? 2.088 -22.078 -23.219 1 30.62 271 SER B O 1
ATOM 4227 N N . PRO B 1 272 ? 2.762 -24.078 -22.391 1 34.69 272 PRO B N 1
ATOM 4228 C CA . PRO B 1 272 ? 3.957 -24.281 -23.219 1 34.69 272 PRO B CA 1
ATOM 4229 C C . PRO B 1 272 ? 3.736 -23.891 -24.672 1 34.69 272 PRO B C 1
ATOM 4231 O O . PRO B 1 272 ? 4.699 -23.766 -25.438 1 34.69 272 PRO B O 1
ATOM 4234 N N . HIS B 1 273 ? 2.574 -24.359 -25.266 1 32.59 273 HIS B N 1
ATOM 4235 C CA . HIS B 1 273 ? 2.639 -24.422 -26.719 1 32.59 273 HIS B CA 1
ATOM 4236 C C . HIS B 1 273 ? 2.832 -23.047 -27.328 1 32.59 273 HIS B C 1
ATOM 4238 O O . HIS B 1 273 ? 3.203 -22.922 -28.5 1 32.59 273 HIS B O 1
ATOM 4244 N N . LEU B 1 274 ? 1.837 -22.156 -27.156 1 32.31 274 LEU B N 1
ATOM 4245 C CA . LEU B 1 274 ? 2.033 -21.016 -28.047 1 32.31 274 LEU B CA 1
ATOM 4246 C C . LEU B 1 274 ? 3.096 -20.078 -27.469 1 32.31 274 LEU B C 1
ATOM 4248 O O . LEU B 1 274 ? 2.838 -19.344 -26.516 1 32.31 274 LEU B O 1
ATOM 4252 N N . HIS B 1 275 ? 4.324 -20.453 -27.25 1 36.09 275 HIS B N 1
ATOM 4253 C CA . HIS B 1 275 ? 5.672 -19.953 -27 1 36.09 275 HIS B CA 1
ATOM 4254 C C . HIS B 1 275 ? 5.777 -18.469 -27.344 1 36.09 275 HIS B C 1
ATOM 4256 O O . HIS B 1 275 ? 6.855 -17.891 -27.25 1 36.09 275 HIS B O 1
ATOM 4262 N N . GLY B 1 276 ? 5.145 -18 -28.531 1 34.28 276 GLY B N 1
ATOM 4263 C CA . GLY B 1 276 ? 5.562 -16.844 -29.297 1 34.28 276 GLY B CA 1
ATOM 4264 C C . GLY B 1 276 ? 5.523 -15.555 -28.5 1 34.28 276 GLY B C 1
ATOM 4265 O O . GLY B 1 276 ? 5.109 -15.547 -27.344 1 34.28 276 GLY B O 1
ATOM 4266 N N . THR B 1 277 ? 5.641 -14.227 -29.172 1 40.41 277 THR B N 1
ATOM 4267 C CA . THR B 1 277 ? 5.672 -12.766 -29.156 1 40.41 277 THR B CA 1
ATOM 4268 C C . THR B 1 277 ? 4.551 -12.219 -28.281 1 40.41 277 THR B C 1
ATOM 4270 O O . THR B 1 277 ? 4.527 -11.023 -27.969 1 40.41 277 THR B O 1
ATOM 4273 N N . GLY B 1 278 ? 3.467 -12.93 -27.922 1 42.88 278 GLY B N 1
ATOM 4274 C CA . GLY B 1 278 ? 2.18 -12.477 -27.422 1 42.88 278 GLY B CA 1
ATOM 4275 C C . GLY B 1 278 ? 2.148 -12.312 -25.922 1 42.88 278 GLY B C 1
ATOM 4276 O O . GLY B 1 278 ? 1.428 -11.461 -25.391 1 42.88 278 GLY B O 1
ATOM 4277 N N . SER B 1 279 ? 2.881 -13.141 -25.109 1 52 279 SER B N 1
ATOM 4278 C CA . SER B 1 279 ? 2.814 -13.125 -23.656 1 52 279 SER B CA 1
ATOM 4279 C C . SER B 1 279 ? 3.43 -11.852 -23.078 1 52 279 SER B C 1
ATOM 4281 O O . SER B 1 279 ? 2.869 -11.234 -22.172 1 52 279 SER B O 1
ATOM 4283 N N . GLY B 1 280 ? 4.527 -11.43 -23.766 1 58.88 280 GLY B N 1
ATOM 4284 C CA . GLY B 1 280 ? 5.176 -10.188 -23.359 1 58.88 280 GLY B CA 1
ATOM 4285 C C . GLY B 1 280 ? 4.312 -8.961 -23.594 1 58.88 280 GLY B C 1
ATOM 4286 O O . GLY B 1 280 ? 4.285 -8.055 -22.75 1 58.88 280 GLY B O 1
ATOM 4287 N N . GLN B 1 281 ? 3.584 -9.016 -24.719 1 62.12 281 GLN B N 1
ATOM 4288 C CA . GLN B 1 281 ? 2.73 -7.879 -25.047 1 62.12 281 GLN B CA 1
ATOM 4289 C C . GLN B 1 281 ? 1.568 -7.758 -24.062 1 62.12 281 GLN B C 1
ATOM 4291 O O . GLN B 1 281 ? 1.212 -6.652 -23.641 1 62.12 281 GLN B O 1
ATOM 4296 N N . LEU B 1 282 ? 1.074 -8.891 -23.672 1 62.72 282 LEU B N 1
ATOM 4297 C CA . LEU B 1 282 ? -0.059 -8.891 -22.75 1 62.72 282 LEU B CA 1
ATOM 4298 C C . LEU B 1 282 ? 0.361 -8.398 -21.375 1 62.72 282 LEU B C 1
ATOM 4300 O O . LEU B 1 282 ? -0.373 -7.648 -20.719 1 62.72 282 LEU B O 1
ATOM 4304 N N . GLU B 1 283 ? 1.597 -8.727 -21.062 1 73.62 283 GLU B N 1
ATOM 4305 C CA . GLU B 1 283 ? 2.117 -8.289 -19.781 1 73.62 283 GLU B CA 1
ATOM 4306 C C . GLU B 1 283 ? 2.33 -6.777 -19.766 1 73.62 283 GLU B C 1
ATOM 4308 O O . GLU B 1 283 ? 2.039 -6.117 -18.766 1 73.62 283 GLU B O 1
ATOM 4313 N N . VAL B 1 284 ? 2.711 -6.348 -20.922 1 75.88 284 VAL B N 1
ATOM 4314 C CA . VAL B 1 284 ? 2.957 -4.914 -21.031 1 75.88 284 VAL B CA 1
ATOM 4315 C C . VAL B 1 284 ? 1.63 -4.156 -21.016 1 75.88 284 VAL B C 1
ATOM 4317 O O . VAL B 1 284 ? 1.512 -3.107 -20.391 1 75.88 284 VAL B O 1
ATOM 4320 N N . LEU B 1 285 ? 0.676 -4.688 -21.641 1 80.19 285 LEU B N 1
ATOM 4321 C CA . LEU B 1 285 ? -0.629 -4.039 -21.688 1 80.19 285 LEU B CA 1
ATOM 4322 C C . LEU B 1 285 ? -1.281 -4.02 -20.312 1 80.19 285 LEU B C 1
ATOM 4324 O O . LEU B 1 285 ? -1.896 -3.021 -19.922 1 80.19 285 LEU B O 1
ATOM 4328 N N . GLU B 1 286 ? -1.093 -5.016 -19.609 1 81.56 286 GLU B N 1
ATOM 4329 C CA . GLU B 1 286 ? -1.629 -5.086 -18.266 1 81.56 286 GLU B CA 1
ATOM 4330 C C . GLU B 1 286 ? -0.936 -4.082 -17.344 1 81.56 286 GLU B C 1
ATOM 4332 O O . GLU B 1 286 ? -1.582 -3.449 -16.5 1 81.56 286 GLU B O 1
ATOM 4337 N N . SER B 1 287 ? 0.341 -4.02 -17.625 1 83.56 287 SER B N 1
ATOM 4338 C CA . SER B 1 287 ? 1.106 -3.055 -16.844 1 83.56 287 SER B CA 1
ATOM 4339 C C . SER B 1 287 ? 0.661 -1.627 -17.141 1 83.56 287 SER B C 1
ATOM 4341 O O . SER B 1 287 ? 0.526 -0.812 -16.219 1 83.56 287 SER B O 1
ATOM 4343 N N . LEU B 1 288 ? 0.401 -1.373 -18.312 1 86.38 288 LEU B N 1
ATOM 4344 C CA . LEU B 1 288 ? -0.054 -0.044 -18.703 1 86.38 288 LEU B CA 1
ATOM 4345 C C . LEU B 1 288 ? -1.443 0.243 -18.141 1 86.38 288 LEU B C 1
ATOM 4347 O O . LEU B 1 288 ? -1.727 1.367 -17.719 1 86.38 288 LEU B O 1
ATOM 4351 N N . THR B 1 289 ? -2.246 -0.719 -18.141 1 85.88 289 THR B N 1
ATOM 4352 C CA . THR B 1 289 ? -3.6 -0.574 -17.609 1 85.88 289 THR B CA 1
ATOM 4353 C C . THR B 1 289 ? -3.57 -0.272 -16.109 1 85.88 289 THR B C 1
ATOM 4355 O O . THR B 1 289 ? -4.344 0.553 -15.625 1 85.88 289 THR B O 1
ATOM 4358 N N . LEU B 1 290 ? -2.672 -0.924 -15.461 1 86 290 LEU B N 1
ATOM 4359 C CA . LEU B 1 290 ? -2.529 -0.677 -14.031 1 86 290 LEU B CA 1
ATOM 4360 C C . LEU B 1 290 ? -2.051 0.747 -13.766 1 86 290 LEU B C 1
ATOM 4362 O O . LEU B 1 290 ? -2.557 1.421 -12.867 1 86 290 LEU B O 1
ATOM 4366 N N . ILE B 1 291 ? -1.121 1.202 -14.602 1 89.31 291 ILE B N 1
ATOM 4367 C CA . ILE B 1 291 ? -0.555 2.539 -14.453 1 89.31 291 ILE B CA 1
ATOM 4368 C C . ILE B 1 291 ? -1.628 3.586 -14.742 1 89.31 291 ILE B C 1
ATOM 4370 O O . ILE B 1 291 ? -1.743 4.582 -14.023 1 89.31 291 ILE B O 1
ATOM 4374 N N . LEU B 1 292 ? -2.369 3.32 -15.656 1 90.25 292 LEU B N 1
ATOM 4375 C CA . LEU B 1 292 ? -3.455 4.23 -16 1 90.25 292 LEU B CA 1
ATOM 4376 C C . LEU B 1 292 ? -4.492 4.289 -14.891 1 90.25 292 LEU B C 1
ATOM 4378 O O . LEU B 1 292 ? -4.965 5.371 -14.531 1 90.25 292 LEU B O 1
ATOM 4382 N N . GLY B 1 293 ? -4.832 3.211 -14.422 1 89.62 293 GLY B N 1
ATOM 4383 C CA . GLY B 1 293 ? -5.766 3.166 -13.305 1 89.62 293 GLY B CA 1
ATOM 4384 C C . GLY B 1 293 ? -5.266 3.906 -12.078 1 89.62 293 GLY B C 1
ATOM 4385 O O . GLY B 1 293 ? -6.012 4.676 -11.469 1 89.62 293 GLY B O 1
ATOM 4386 N N . ALA B 1 294 ? -4.012 3.684 -11.758 1 90.69 294 ALA B N 1
ATOM 4387 C CA . ALA B 1 294 ? -3.422 4.305 -10.578 1 90.69 294 ALA B CA 1
ATOM 4388 C C . ALA B 1 294 ? -3.221 5.805 -10.789 1 90.69 294 ALA B C 1
ATOM 4390 O O . ALA B 1 294 ? -3.262 6.582 -9.828 1 90.69 294 ALA B O 1
ATOM 4391 N N . GLY B 1 295 ? -3.045 6.191 -12.062 1 90.75 295 GLY B N 1
ATOM 4392 C CA . GLY B 1 295 ? -2.783 7.582 -12.391 1 90.75 295 GLY B CA 1
ATOM 4393 C C . GLY B 1 295 ? -4.043 8.422 -12.5 1 90.75 295 GLY B C 1
ATOM 4394 O O . GLY B 1 295 ? -4.012 9.633 -12.289 1 90.75 295 GLY B O 1
ATOM 4395 N N . LEU B 1 296 ? -5.117 7.855 -12.695 1 89.38 296 LEU B N 1
ATOM 4396 C CA . LEU B 1 296 ? -6.371 8.562 -12.945 1 89.38 296 LEU B CA 1
ATOM 4397 C C . LEU B 1 296 ? -6.801 9.352 -11.711 1 89.38 296 LEU B C 1
ATOM 4399 O O . LEU B 1 296 ? -7.117 10.539 -11.812 1 89.38 296 LEU B O 1
ATOM 4403 N N . PRO B 1 297 ? -6.809 8.781 -10.578 1 88.81 297 PRO B N 1
ATOM 4404 C CA . PRO B 1 297 ? -7.195 9.547 -9.398 1 88.81 297 PRO B CA 1
ATOM 4405 C C . PRO B 1 297 ? -6.27 10.742 -9.141 1 88.81 297 PRO B C 1
ATOM 4407 O O . PRO B 1 297 ? -6.715 11.773 -8.641 1 88.81 297 PRO B O 1
ATOM 4410 N N . VAL B 1 298 ? -5.035 10.586 -9.508 1 87.31 298 VAL B N 1
ATOM 4411 C CA . VAL B 1 298 ? -4.094 11.688 -9.352 1 87.31 298 VAL B CA 1
ATOM 4412 C C . VAL B 1 298 ? -4.5 12.844 -10.266 1 87.31 298 VAL B C 1
ATOM 4414 O O . VAL B 1 298 ? -4.5 14 -9.852 1 87.31 298 VAL B O 1
ATOM 4417 N N . LEU B 1 299 ? -4.852 12.492 -11.422 1 85.38 299 LEU B N 1
ATOM 4418 C CA . LEU B 1 299 ? -5.281 13.5 -12.398 1 85.38 299 LEU B CA 1
ATOM 4419 C C . LEU B 1 299 ? -6.586 14.156 -11.961 1 85.38 299 LEU B C 1
ATOM 4421 O O . LEU B 1 299 ? -6.762 15.359 -12.125 1 85.38 299 LEU B O 1
ATOM 4425 N N . LEU B 1 300 ? -7.461 13.438 -11.398 1 80.94 300 LEU B N 1
ATOM 4426 C CA . LEU B 1 300 ? -8.734 13.961 -10.922 1 80.94 300 LEU B CA 1
ATOM 4427 C C . LEU B 1 300 ? -8.523 14.898 -9.734 1 80.94 300 LEU B C 1
ATOM 4429 O O . LEU B 1 300 ? -9.234 15.898 -9.594 1 80.94 300 LEU B O 1
ATOM 4433 N N . ALA B 1 301 ? -7.582 14.492 -8.914 1 79.12 301 ALA B N 1
ATOM 4434 C CA . ALA B 1 301 ? -7.262 15.344 -7.77 1 79.12 301 ALA B CA 1
ATOM 4435 C C . ALA B 1 301 ? -6.711 16.688 -8.227 1 79.12 301 ALA B C 1
ATOM 4437 O O . ALA B 1 301 ? -6.879 17.703 -7.539 1 79.12 301 ALA B O 1
ATOM 4438 N N . LEU B 1 302 ? -6.004 16.672 -9.312 1 74.38 302 LEU B N 1
ATOM 4439 C CA . LEU B 1 302 ? -5.465 17.906 -9.875 1 74.38 302 LEU B CA 1
ATOM 4440 C C . LEU B 1 302 ? -6.578 18.766 -10.469 1 74.38 302 LEU B C 1
ATOM 4442 O O . LEU B 1 302 ? -6.547 20 -10.359 1 74.38 302 LEU B O 1
ATOM 4446 N N . GLY B 1 303 ? -7.504 18.188 -11.305 1 62.31 303 GLY B N 1
ATOM 4447 C CA . GLY B 1 303 ? -8.562 18.891 -12.008 1 62.31 303 GLY B CA 1
ATOM 4448 C C . GLY B 1 303 ? -9.648 19.422 -11.086 1 62.31 303 GLY B C 1
ATOM 4449 O O . GLY B 1 303 ? -10.32 20.406 -11.398 1 62.31 303 GLY B O 1
ATOM 4450 N N . LEU B 1 304 ? -10.125 18.672 -10.211 1 54.22 304 LEU B N 1
ATOM 4451 C CA . LEU B 1 304 ? -11.258 19.047 -9.367 1 54.22 304 LEU B CA 1
ATOM 4452 C C . LEU B 1 304 ? -10.93 20.281 -8.539 1 54.22 304 LEU B C 1
ATOM 4454 O O . LEU B 1 304 ? -11.828 20.906 -7.973 1 54.22 304 LEU B O 1
ATOM 4458 N N . ARG B 1 305 ? -9.781 20.656 -8.25 1 51.03 305 ARG B N 1
ATOM 4459 C CA . ARG B 1 305 ? -9.469 21.891 -7.523 1 51.03 305 ARG B CA 1
ATOM 4460 C C . ARG B 1 305 ? -9.891 23.125 -8.32 1 51.03 305 ARG B C 1
ATOM 4462 O O . ARG B 1 305 ? -10.102 24.188 -7.746 1 51.03 305 ARG B O 1
ATOM 4469 N N . ASP B 1 306 ? -9.93 23.109 -9.609 1 39.75 306 ASP B N 1
ATOM 4470 C CA . ASP B 1 306 ? -10.258 24.359 -10.266 1 39.75 306 ASP B CA 1
ATOM 4471 C C . ASP B 1 306 ? -11.719 24.734 -10.023 1 39.75 306 ASP B C 1
ATOM 4473 O O . ASP B 1 306 ? -12.133 25.859 -10.32 1 39.75 306 ASP B O 1
ATOM 4477 N N . ASP B 1 307 ? -12.617 23.938 -9.719 1 35.06 307 ASP B N 1
ATOM 4478 C CA . ASP B 1 307 ? -13.891 24.625 -9.539 1 35.06 307 ASP B CA 1
ATOM 4479 C C . ASP B 1 307 ? -14.07 25.078 -8.086 1 35.06 307 ASP B C 1
ATOM 4481 O O . ASP B 1 307 ? -13.703 24.359 -7.16 1 35.06 307 ASP B O 1
#

Foldseek 3Di:
DPLLVVLLVLLVVLLCLLLVLLCCVVPDDDDPLVLLLLQLLLLLQLLLLLVQPLLVLLLVLQVVLVVVVVVVVPPDPPPDDPPDPDDDVPPPPPPPPPCPPPSVNLLVVLLVLLQVVLVVLVVQLVVQQPDDLVPQSPPRNLVSVLSSLLVLLLLLLLLLLLQSLSVDVLSNVSSSVSSSSNSSSVSNVSLVVCVVSVHDPVVNSVSSSSSSNNSSVNNSVNNVVLVPPCPDVSSSSNSSSSSSSNSSNNSNNCSPPVNPVVLVVVLVPPDVPVVDPVSVVSSVSSVVSSNCSSCVSNVSVVPVVVD/DPLLVVLLVLLVVLLCLLLVLLCCVVPDDDDPLVLLLLQLLLLLQLLLLLPQPLLVLLLVLQVVLVVVVVVVVPPDPPPDDPPDPDDDVVPPPPPPPPCPPPSVNLLVVLLVLLQVVLVVLVVQLVVQQPDDLVPQSPPRNLVSVLSSLLVLLLLLLLQLLLQSLSVDVLSNVSSSVSSSSNSSSVSNVSLVVCVVSVHDPVVNSVSSSSSSNNSSVNNSVNNVVLVVVCPDVSSSSNSSSSSSSNSSNNSNNCSPPVNPVVLVVVLVPPDVPVVDPVSVVSSVSSVVSSNCSSCVSNVSVVPVVVD

Radius of gyration: 26.69 Å; Cα contacts (8 Å, |Δi|>4): 830; chains: 2; bounding box: 64×96×71 Å